Protein AF-A0A6S7JT01-F1 (afdb_monomer_lite)

Structure (mmCIF, N/CA/C/O backbone):
data_AF-A0A6S7JT01-F1
#
_entry.id   AF-A0A6S7JT01-F1
#
loop_
_atom_site.group_PDB
_atom_site.id
_atom_site.type_symbol
_atom_site.label_atom_id
_atom_site.label_alt_id
_atom_site.label_comp_id
_atom_site.label_asym_id
_atom_site.label_entity_id
_atom_site.label_seq_id
_atom_site.pdbx_PDB_ins_code
_atom_site.Cartn_x
_atom_site.Cartn_y
_atom_site.Cartn_z
_atom_site.occupancy
_atom_site.B_iso_or_equiv
_atom_site.auth_seq_id
_atom_site.auth_comp_id
_atom_site.auth_asym_id
_atom_site.auth_atom_id
_atom_site.pdbx_PDB_model_num
ATOM 1 N N . MET A 1 1 ? 10.767 -5.314 -10.811 1.00 80.94 1 MET A N 1
ATOM 2 C CA . MET A 1 1 ? 10.495 -5.608 -12.229 1.00 80.94 1 MET A CA 1
ATOM 3 C C . MET A 1 1 ? 11.476 -4.88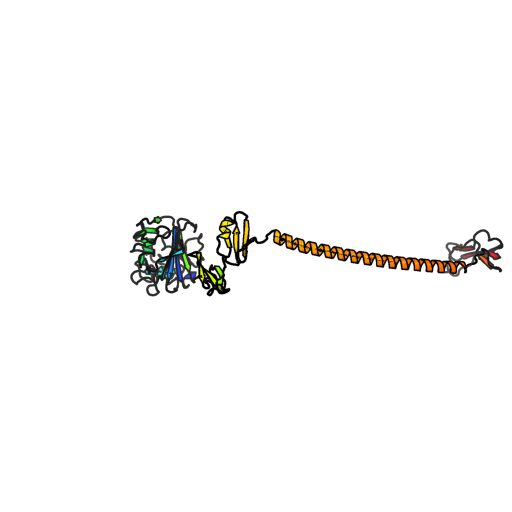9 -13.132 1.00 80.94 1 MET A C 1
ATOM 5 O O . MET A 1 1 ? 12.213 -5.600 -13.785 1.00 80.94 1 MET A O 1
ATOM 9 N N . GLY A 1 2 ? 11.595 -3.568 -13.153 1.00 90.75 2 GLY A N 1
ATOM 10 C CA . GLY A 1 2 ? 12.731 -2.956 -13.845 1.00 90.75 2 GLY A CA 1
ATOM 11 C C . GLY A 1 2 ? 12.842 -1.474 -13.558 1.00 90.75 2 GLY A C 1
ATOM 12 O O . GLY A 1 2 ? 11.827 -0.845 -13.264 1.00 90.75 2 GLY A O 1
ATOM 13 N N . MET A 1 3 ? 14.050 -0.923 -13.647 1.00 92.38 3 MET A N 1
ATOM 14 C CA . MET A 1 3 ? 14.262 0.520 -13.534 1.00 92.38 3 MET A CA 1
ATOM 15 C C . MET A 1 3 ? 15.404 1.010 -14.430 1.00 92.38 3 MET A C 1
ATOM 17 O O . MET A 1 3 ? 16.357 0.272 -14.705 1.00 92.38 3 MET A O 1
ATOM 21 N N . LYS A 1 4 ? 15.322 2.270 -14.869 1.00 91.19 4 LYS A N 1
ATOM 22 C CA . LYS A 1 4 ? 16.376 2.958 -15.625 1.00 91.19 4 LYS A CA 1
ATOM 23 C C . LYS A 1 4 ? 16.397 4.459 -15.343 1.00 91.19 4 LYS A C 1
ATOM 25 O O . LYS A 1 4 ? 15.350 5.080 -15.246 1.00 91.19 4 LYS A O 1
ATOM 30 N N . GLU A 1 5 ? 17.589 5.047 -15.278 1.00 91.50 5 GLU A N 1
ATOM 31 C CA . GLU A 1 5 ? 17.798 6.502 -15.138 1.00 91.50 5 GLU A CA 1
ATOM 32 C C . GLU A 1 5 ? 18.040 7.183 -16.508 1.00 91.50 5 GLU A C 1
ATOM 34 O O . GLU A 1 5 ? 18.929 8.015 -16.672 1.00 91.50 5 GLU A O 1
ATOM 39 N N . SER A 1 6 ? 17.329 6.741 -17.549 1.00 90.56 6 SER A N 1
ATOM 40 C CA . SER A 1 6 ? 17.478 7.205 -18.935 1.00 90.56 6 SER A CA 1
ATOM 41 C C . SER A 1 6 ? 16.264 6.773 -19.768 1.00 90.56 6 SER A C 1
ATOM 43 O O . SER A 1 6 ? 15.683 5.726 -19.465 1.00 90.56 6 SER A O 1
ATOM 45 N N . PRO A 1 7 ? 15.893 7.488 -20.854 1.00 89.06 7 PRO A N 1
ATOM 46 C CA . PRO A 1 7 ? 14.826 7.019 -21.740 1.00 89.06 7 PRO A CA 1
ATOM 47 C C . PRO A 1 7 ? 15.294 5.865 -22.644 1.00 89.06 7 PRO A C 1
ATOM 49 O O . PRO A 1 7 ? 14.493 5.274 -23.364 1.00 89.06 7 PRO A O 1
ATOM 52 N N . VAL A 1 8 ? 16.591 5.537 -22.627 1.00 87.81 8 VAL A N 1
ATOM 53 C CA . VAL A 1 8 ? 17.176 4.431 -23.389 1.00 87.81 8 VAL A CA 1
ATOM 54 C C . VAL A 1 8 ? 16.860 3.112 -22.691 1.00 87.81 8 VAL A C 1
ATOM 56 O O . VAL A 1 8 ? 17.468 2.768 -21.678 1.00 87.81 8 VAL A O 1
ATOM 59 N N . THR A 1 9 ? 15.920 2.351 -23.246 1.00 79.06 9 THR A N 1
ATOM 60 C CA . THR A 1 9 ? 15.470 1.091 -22.643 1.00 79.06 9 THR A CA 1
ATOM 61 C C . THR A 1 9 ? 16.381 -0.096 -23.020 1.00 79.06 9 THR A C 1
ATOM 63 O O . THR A 1 9 ? 16.588 -0.996 -22.214 1.00 79.06 9 THR A O 1
ATOM 66 N N . TRP A 1 10 ? 17.032 -0.066 -24.188 1.00 79.75 10 TRP A N 1
ATOM 67 C CA . TRP A 1 10 ? 17.789 -1.182 -24.804 1.00 79.75 10 TRP A CA 1
ATOM 68 C C . TRP A 1 10 ? 18.967 -1.733 -24.014 1.00 79.75 10 TRP A C 1
ATOM 70 O O . TRP A 1 10 ? 19.280 -2.924 -24.074 1.00 79.75 10 TRP A O 1
ATOM 80 N N . ASN A 1 11 ? 19.650 -0.848 -23.299 1.00 81.44 11 ASN A N 1
ATOM 81 C CA . ASN A 1 11 ? 20.855 -1.176 -22.550 1.00 81.44 11 ASN A CA 1
ATOM 82 C C . ASN A 1 11 ? 20.561 -1.479 -21.078 1.00 81.44 11 ASN A C 1
ATOM 84 O O . ASN A 1 11 ? 21.487 -1.500 -20.270 1.00 81.44 11 ASN A O 1
ATOM 88 N N . VAL A 1 12 ? 19.289 -1.665 -20.704 1.00 87.12 12 VAL A N 1
ATOM 89 C CA . VAL A 1 12 ? 18.946 -2.033 -19.331 1.00 87.12 12 VAL A CA 1
ATOM 90 C C . VAL A 1 12 ? 19.394 -3.478 -19.110 1.00 87.12 12 VAL A C 1
ATOM 92 O O . VAL A 1 12 ? 18.877 -4.373 -19.785 1.00 87.12 12 VAL A O 1
ATOM 95 N N . PRO A 1 13 ? 20.356 -3.727 -18.206 1.00 90.62 13 PRO A N 1
ATOM 96 C CA . PRO A 1 13 ? 20.860 -5.067 -17.967 1.00 90.62 13 PRO A CA 1
ATOM 97 C C . PRO A 1 13 ? 19.796 -5.927 -17.293 1.00 90.62 13 PRO A C 1
ATOM 99 O O . PRO A 1 13 ? 18.952 -5.417 -16.563 1.00 90.62 13 PRO A O 1
ATOM 102 N N . SER A 1 14 ? 19.864 -7.237 -17.496 1.00 92.69 14 SER A N 1
ATOM 103 C CA . SER A 1 14 ? 18.988 -8.197 -16.821 1.00 92.69 14 SER A CA 1
ATOM 104 C C . SER A 1 14 ? 19.805 -9.101 -15.912 1.00 92.69 14 SER A C 1
ATOM 106 O O . SER A 1 14 ? 20.842 -9.626 -16.327 1.00 92.69 14 SER A O 1
ATOM 108 N N . ASN A 1 15 ? 19.350 -9.285 -14.676 1.00 93.06 15 ASN A N 1
ATOM 109 C CA . ASN A 1 15 ? 19.978 -10.154 -13.683 1.00 93.06 15 ASN A CA 1
ATOM 110 C C . ASN A 1 15 ? 18.911 -10.817 -12.788 1.00 93.06 15 ASN A C 1
ATOM 112 O O . ASN A 1 15 ? 17.726 -10.537 -12.914 1.00 93.06 15 ASN A O 1
ATOM 116 N N . GLU A 1 16 ? 19.318 -11.690 -11.869 1.00 92.56 16 GLU A N 1
ATOM 117 C CA . GLU A 1 16 ? 18.394 -12.392 -10.956 1.00 92.56 16 GLU A CA 1
ATOM 118 C C . GLU A 1 16 ? 18.136 -11.637 -9.642 1.00 92.56 16 GLU A C 1
ATOM 120 O O . GLU A 1 16 ? 17.492 -12.158 -8.723 1.00 92.56 16 GLU A O 1
ATOM 125 N N . SER A 1 17 ? 18.639 -10.414 -9.514 1.00 91.31 17 SER A N 1
ATOM 126 C CA . SER A 1 17 ? 18.474 -9.627 -8.300 1.00 91.31 17 SER A CA 1
ATOM 127 C C . SER A 1 17 ? 17.069 -9.016 -8.233 1.00 91.31 17 SER A C 1
ATOM 129 O O . SER A 1 17 ? 16.438 -8.765 -9.267 1.00 91.31 17 SER A O 1
ATOM 131 N N . PRO A 1 18 ? 16.523 -8.805 -7.022 1.00 88.19 18 PRO A N 1
ATOM 132 C CA . PRO A 1 18 ? 15.371 -7.935 -6.833 1.00 88.19 18 PRO A CA 1
ATOM 133 C C . PRO A 1 18 ? 15.695 -6.505 -7.277 1.00 88.19 18 PRO A C 1
ATOM 135 O O . PRO A 1 18 ? 16.804 -6.019 -7.068 1.00 88.19 18 PRO A O 1
ATOM 138 N N . VAL A 1 19 ? 14.705 -5.825 -7.856 1.00 88.88 19 VAL A N 1
ATOM 139 C CA . VAL A 1 19 ? 14.855 -4.422 -8.258 1.00 88.88 19 VAL A CA 1
ATOM 140 C C . VAL A 1 19 ? 14.606 -3.525 -7.054 1.00 88.88 19 VAL A C 1
ATOM 142 O O . VAL A 1 19 ? 13.473 -3.452 -6.584 1.00 88.88 19 VAL A O 1
ATOM 145 N N . ASP A 1 20 ? 15.648 -2.828 -6.610 1.00 87.19 20 ASP A N 1
ATOM 146 C CA . ASP A 1 20 ? 15.561 -1.696 -5.688 1.00 87.19 20 ASP A CA 1
ATOM 147 C C . ASP A 1 20 ? 15.343 -0.399 -6.498 1.00 87.19 20 ASP A C 1
ATOM 149 O O . ASP A 1 20 ? 16.159 -0.109 -7.378 1.00 87.19 20 ASP A O 1
ATOM 153 N N . PRO A 1 21 ? 14.273 0.385 -6.247 1.00 79.56 21 PRO A N 1
ATOM 154 C CA . PRO A 1 21 ? 14.028 1.661 -6.925 1.00 79.56 21 PRO A CA 1
ATOM 155 C C . PRO A 1 21 ? 15.151 2.700 -6.802 1.00 79.56 21 PRO A C 1
ATOM 157 O O . PRO A 1 21 ? 15.223 3.594 -7.645 1.00 79.56 21 PRO A O 1
ATOM 160 N N . LEU A 1 22 ? 15.991 2.608 -5.766 1.00 82.31 22 LEU A N 1
ATOM 161 C CA . LEU A 1 22 ? 17.141 3.492 -5.543 1.00 82.31 22 LEU A CA 1
ATOM 162 C C . LEU A 1 22 ? 18.475 2.847 -5.947 1.00 82.31 22 LEU A C 1
ATOM 164 O O . LEU A 1 22 ? 19.500 3.534 -5.974 1.00 82.31 22 LEU A O 1
ATOM 168 N N . GLY A 1 23 ? 18.451 1.552 -6.268 1.00 86.31 23 GLY A N 1
ATOM 169 C CA . GLY A 1 23 ? 19.605 0.770 -6.685 1.00 86.31 23 GLY A CA 1
ATOM 170 C C . GLY A 1 23 ? 20.011 0.992 -8.148 1.00 86.31 23 GLY A C 1
ATOM 171 O O . GLY A 1 23 ? 19.489 1.867 -8.840 1.00 86.31 23 GLY A O 1
ATOM 172 N N . PRO A 1 24 ? 20.976 0.204 -8.653 1.00 90.44 24 PRO A N 1
ATOM 173 C CA . PRO A 1 24 ? 21.450 0.338 -10.024 1.00 90.44 24 PRO A CA 1
ATOM 174 C C . PRO A 1 24 ? 20.389 -0.110 -11.051 1.00 90.44 24 PRO A C 1
ATOM 176 O O . PRO A 1 24 ? 19.680 -1.094 -10.814 1.00 90.44 24 PRO A O 1
ATOM 179 N N . PRO A 1 25 ? 20.325 0.527 -12.239 1.00 91.12 25 PRO A N 1
ATOM 180 C CA . PRO A 1 25 ? 19.415 0.140 -13.314 1.00 91.12 25 PRO A CA 1
ATOM 181 C C . PRO A 1 25 ? 19.534 -1.323 -13.729 1.00 91.12 25 PRO A C 1
ATOM 183 O O . PRO A 1 25 ? 20.599 -1.748 -14.171 1.00 91.12 25 PRO A O 1
ATOM 186 N N . HIS A 1 26 ? 18.434 -2.071 -13.660 1.00 93.12 26 HIS A N 1
ATOM 187 C CA . HIS A 1 26 ? 18.335 -3.422 -14.208 1.00 93.12 26 HIS A CA 1
ATOM 188 C C . HIS A 1 26 ? 16.877 -3.888 -14.329 1.00 93.12 26 HIS A C 1
ATOM 190 O O . HIS A 1 26 ? 15.963 -3.306 -13.740 1.00 93.12 26 HIS A O 1
ATOM 196 N N . TRP A 1 27 ? 16.679 -4.971 -15.076 1.00 92.38 27 TRP A N 1
ATOM 197 C CA . TRP A 1 27 ? 15.507 -5.838 -15.057 1.00 92.38 27 TRP A CA 1
ATOM 198 C C . TRP A 1 27 ? 15.792 -7.084 -14.225 1.00 92.38 27 TRP A C 1
ATOM 200 O O . TRP A 1 27 ? 16.880 -7.655 -14.302 1.00 92.38 27 TRP A O 1
ATOM 210 N N . SER A 1 28 ? 14.788 -7.546 -13.483 1.00 92.81 28 SER A N 1
ATOM 211 C CA . SER A 1 28 ? 14.880 -8.833 -12.792 1.00 92.81 28 SER A CA 1
ATOM 212 C C . SER A 1 28 ? 14.365 -9.952 -13.694 1.00 92.81 28 SER A C 1
ATOM 214 O O . SER A 1 28 ? 13.182 -9.972 -14.039 1.00 92.81 28 SER A O 1
ATOM 216 N N . SER A 1 29 ? 15.235 -10.896 -14.052 1.00 92.56 29 SER A N 1
ATOM 217 C CA . SER A 1 29 ? 14.899 -12.066 -14.867 1.00 92.56 29 SER A CA 1
ATOM 218 C C . SER A 1 29 ? 14.129 -13.143 -14.093 1.00 92.56 29 SER A C 1
ATOM 220 O O . SER A 1 29 ? 13.597 -14.072 -14.690 1.00 92.56 29 SER A O 1
ATOM 222 N N . LYS A 1 30 ? 13.989 -12.999 -12.765 1.00 91.38 30 LYS A N 1
ATOM 223 C CA . LYS A 1 30 ? 13.202 -13.912 -11.913 1.00 91.38 30 LYS A CA 1
ATOM 224 C C . LYS A 1 30 ? 11.718 -13.980 -12.279 1.00 91.38 30 LYS A C 1
ATOM 226 O O . LYS A 1 30 ? 11.030 -14.902 -11.857 1.00 91.38 30 LYS A O 1
ATOM 231 N N . PHE A 1 31 ? 11.213 -12.998 -13.025 1.00 89.88 31 PHE A N 1
ATOM 232 C CA . PHE A 1 31 ? 9.792 -12.884 -13.356 1.00 89.88 31 PHE A CA 1
ATOM 233 C C . PHE A 1 31 ? 9.461 -13.295 -14.796 1.00 89.88 31 PHE A C 1
ATOM 235 O O . PHE A 1 31 ? 8.317 -13.126 -15.209 1.00 89.88 31 PHE A O 1
ATOM 242 N N . GLY A 1 32 ? 10.421 -13.821 -15.566 1.00 90.94 32 GLY A N 1
ATOM 243 C CA . GLY A 1 32 ? 10.227 -14.149 -16.982 1.00 90.94 32 GLY A CA 1
ATOM 244 C C . GLY A 1 32 ? 9.058 -15.098 -17.258 1.00 90.94 32 GLY A C 1
ATOM 245 O O . GLY A 1 32 ? 8.279 -14.854 -18.178 1.00 90.94 32 GLY A O 1
ATOM 246 N N . ASP A 1 33 ? 8.876 -16.124 -16.429 1.00 92.75 33 ASP A N 1
ATOM 247 C CA . ASP A 1 33 ? 7.810 -17.125 -16.608 1.00 92.75 33 ASP A CA 1
ATOM 248 C C . ASP A 1 33 ? 6.533 -16.804 -15.824 1.00 92.75 33 ASP A C 1
ATOM 250 O O . ASP A 1 33 ? 5.538 -17.524 -15.888 1.00 92.75 33 ASP A O 1
ATOM 254 N N . VAL A 1 34 ? 6.526 -15.683 -15.102 1.00 92.69 34 VAL A N 1
ATOM 255 C CA . VAL A 1 34 ? 5.352 -15.242 -14.358 1.00 92.69 34 VAL A CA 1
ATOM 256 C C . VAL A 1 34 ? 4.313 -14.704 -15.332 1.00 92.69 34 VAL A C 1
ATOM 258 O O . VAL A 1 34 ? 4.597 -13.817 -16.139 1.00 92.69 34 VAL A O 1
ATOM 261 N N . ASN A 1 35 ? 3.087 -15.214 -15.220 1.00 93.69 35 ASN A N 1
ATOM 262 C CA . ASN A 1 35 ? 1.946 -14.709 -15.968 1.00 93.69 35 ASN A CA 1
ATOM 263 C C . ASN A 1 35 ? 1.526 -13.329 -15.447 1.00 93.69 35 ASN A C 1
ATOM 265 O O . ASN A 1 35 ? 1.171 -13.156 -14.278 1.00 93.69 35 ASN A O 1
ATOM 269 N N . VAL A 1 36 ? 1.566 -12.344 -16.339 1.00 93.56 36 VAL A N 1
ATOM 270 C CA . VAL A 1 36 ? 1.268 -10.943 -16.061 1.00 93.56 36 VAL A CA 1
ATOM 271 C C . VAL A 1 36 ? -0.084 -10.579 -16.650 1.00 93.56 36 VAL A C 1
ATOM 273 O O . VAL A 1 36 ? -0.456 -11.028 -17.734 1.00 93.56 36 VAL A O 1
ATOM 276 N N . GLN A 1 37 ? -0.814 -9.761 -15.906 1.00 93.81 37 GLN A N 1
ATOM 277 C CA . GLN A 1 37 ? -2.131 -9.250 -16.251 1.00 93.81 37 GLN A CA 1
ATOM 278 C C . GLN A 1 37 ? -2.075 -7.759 -16.593 1.00 93.81 37 GLN A C 1
ATOM 280 O O . GLN A 1 37 ? -2.712 -7.326 -17.551 1.00 93.81 37 GLN A O 1
ATOM 285 N N . ASP A 1 38 ? -1.274 -6.997 -15.842 1.00 94.38 38 ASP A N 1
ATOM 286 C CA . ASP A 1 38 ? -0.975 -5.602 -16.153 1.00 94.38 38 ASP A CA 1
ATOM 287 C C . ASP A 1 38 ? 0.536 -5.434 -16.342 1.00 94.38 38 ASP A C 1
ATOM 289 O O . ASP A 1 38 ? 1.326 -5.962 -15.553 1.00 94.38 38 ASP A O 1
ATOM 293 N N . PHE A 1 39 ? 0.925 -4.664 -17.356 1.00 94.94 39 PHE A N 1
ATOM 294 C CA . PHE A 1 39 ? 2.270 -4.102 -17.503 1.00 94.94 39 PHE A CA 1
ATOM 295 C C . PHE A 1 39 ? 2.136 -2.588 -17.391 1.00 94.94 39 PHE A C 1
ATOM 297 O O . PHE A 1 39 ? 1.320 -2.000 -18.094 1.00 94.94 39 PHE A O 1
ATOM 304 N N . ALA A 1 40 ? 2.888 -1.944 -16.513 1.00 95.31 40 ALA A N 1
ATOM 305 C CA . ALA A 1 40 ? 2.795 -0.514 -16.278 1.00 95.31 40 ALA A CA 1
ATOM 306 C C . ALA A 1 40 ? 4.150 0.161 -16.399 1.00 95.31 40 ALA A C 1
ATOM 308 O O . ALA A 1 40 ? 5.200 -0.449 -16.185 1.00 95.31 40 ALA A O 1
ATOM 309 N N . ILE A 1 41 ? 4.095 1.430 -16.772 1.00 95.44 41 ILE A N 1
ATOM 310 C CA . ILE A 1 41 ? 5.253 2.266 -17.034 1.00 95.44 41 ILE A CA 1
ATOM 311 C C . ILE A 1 41 ? 5.043 3.568 -16.305 1.00 95.44 41 ILE A C 1
ATOM 313 O O . ILE A 1 41 ? 3.993 4.198 -16.431 1.00 95.44 41 ILE A O 1
ATOM 317 N N . GLN A 1 42 ? 6.066 3.958 -15.568 1.00 94.94 42 GLN A N 1
ATOM 318 C CA . GLN A 1 42 ? 6.092 5.180 -14.798 1.00 94.94 42 GLN A CA 1
ATOM 319 C C . GLN A 1 42 ? 7.323 5.987 -15.184 1.00 94.94 42 GLN A C 1
ATOM 321 O O . GLN A 1 42 ? 8.408 5.427 -15.335 1.00 94.94 42 GLN A O 1
ATOM 326 N N . ILE A 1 43 ? 7.138 7.293 -15.338 1.00 95.25 43 ILE A N 1
ATOM 327 C CA . ILE A 1 43 ? 8.166 8.244 -15.746 1.00 95.25 43 ILE A CA 1
ATOM 328 C C . ILE A 1 43 ? 8.174 9.413 -14.766 1.00 95.25 43 ILE A C 1
ATOM 330 O O . ILE A 1 43 ? 7.123 10.006 -14.506 1.00 95.25 43 ILE A O 1
ATOM 334 N N . SER A 1 44 ? 9.352 9.804 -14.292 1.00 93.56 44 SER A N 1
ATOM 335 C CA . SER A 1 44 ? 9.558 11.015 -13.490 1.00 93.56 44 SER A CA 1
ATOM 336 C C . SER A 1 44 ? 10.852 11.747 -13.874 1.00 93.56 44 SER A C 1
ATOM 338 O O . SER A 1 44 ? 11.693 11.251 -14.631 1.00 93.56 44 SER A O 1
ATOM 340 N N . THR A 1 45 ? 11.015 12.951 -13.325 1.00 90.88 45 THR A N 1
ATOM 341 C CA . THR A 1 45 ? 12.232 13.776 -13.435 1.00 90.88 45 THR A CA 1
ATOM 342 C C . THR A 1 45 ? 13.232 13.534 -12.299 1.00 90.88 45 THR A C 1
ATOM 344 O O . THR A 1 45 ? 14.391 13.928 -12.405 1.00 90.88 45 THR A O 1
ATOM 347 N N . THR A 1 46 ? 12.811 12.889 -11.207 1.00 91.12 46 THR A N 1
ATOM 348 C CA . THR A 1 46 ? 13.627 12.633 -10.005 1.00 91.12 46 THR A CA 1
ATOM 349 C C . THR A 1 46 ? 13.454 11.185 -9.526 1.00 91.12 46 THR A C 1
ATOM 351 O O . THR A 1 46 ? 12.574 10.478 -10.005 1.00 91.12 46 THR A O 1
ATOM 354 N N . LYS A 1 47 ? 14.256 10.727 -8.553 1.00 87.88 47 LYS A N 1
ATOM 355 C CA . LYS A 1 47 ? 14.061 9.399 -7.934 1.00 87.88 47 LYS A CA 1
ATOM 356 C C . LYS A 1 47 ? 12.774 9.306 -7.103 1.00 87.88 47 LYS A C 1
ATOM 358 O O . LYS A 1 47 ? 12.378 8.201 -6.748 1.00 87.88 47 LYS A O 1
ATOM 363 N N . ASN A 1 48 ? 12.142 10.438 -6.775 1.00 88.12 48 ASN A N 1
ATOM 364 C CA . ASN A 1 48 ? 10.925 10.460 -5.976 1.00 88.12 48 ASN A CA 1
ATOM 365 C C . ASN A 1 48 ? 9.716 10.060 -6.838 1.00 88.12 48 ASN A C 1
ATOM 367 O O . ASN A 1 48 ? 9.488 10.593 -7.926 1.00 88.12 48 ASN A O 1
ATOM 371 N N . PHE A 1 49 ? 8.917 9.132 -6.318 1.00 83.75 49 PHE A N 1
ATOM 372 C CA . PHE A 1 49 ? 7.666 8.685 -6.921 1.00 83.75 49 PHE A CA 1
ATOM 373 C C . PHE A 1 49 ? 6.612 9.793 -6.991 1.00 83.75 49 PHE A C 1
ATOM 375 O O . PHE A 1 49 ? 5.790 9.789 -7.907 1.00 83.75 49 PHE A O 1
ATOM 382 N N . GLU A 1 50 ? 6.640 10.758 -6.076 1.00 85.00 50 GLU A N 1
ATOM 383 C CA . GLU A 1 50 ? 5.709 11.893 -6.074 1.00 85.00 50 GLU A CA 1
ATOM 384 C C . GLU A 1 50 ? 5.923 12.817 -7.282 1.00 85.00 50 GLU A C 1
ATOM 386 O O . GLU A 1 50 ? 4.974 13.411 -7.790 1.00 85.00 50 GLU A O 1
ATOM 391 N N . ASP A 1 51 ? 7.140 12.844 -7.835 1.00 89.12 51 ASP A N 1
ATOM 392 C CA . ASP A 1 51 ? 7.496 13.629 -9.022 1.00 89.12 51 ASP A CA 1
ATOM 393 C C . ASP A 1 51 ? 7.116 12.951 -10.346 1.00 89.12 51 ASP A C 1
ATOM 395 O O . ASP A 1 51 ? 7.582 13.346 -11.424 1.00 89.12 51 ASP A O 1
ATOM 399 N N . THR A 1 52 ? 6.278 11.916 -10.292 1.00 92.75 52 THR A N 1
ATOM 400 C CA . THR A 1 52 ? 5.812 11.201 -11.479 1.00 92.75 52 THR A CA 1
ATOM 401 C C . THR A 1 52 ? 5.085 12.143 -12.431 1.00 92.75 52 THR A C 1
ATOM 403 O O . THR A 1 52 ? 4.109 12.800 -12.076 1.00 92.75 52 THR A O 1
ATOM 406 N N . LYS A 1 53 ? 5.557 12.179 -13.677 1.00 93.31 53 LYS A N 1
ATOM 407 C CA . LYS A 1 53 ? 4.996 13.011 -14.746 1.00 93.31 53 LYS A CA 1
ATOM 408 C C . LYS A 1 53 ? 4.028 12.240 -15.636 1.00 93.31 53 LYS A C 1
ATOM 410 O O . LYS A 1 53 ? 3.076 12.817 -16.146 1.00 93.31 53 LYS A O 1
ATOM 415 N N . ALA A 1 54 ? 4.234 10.932 -15.775 1.00 94.19 54 ALA A N 1
ATOM 416 C CA . ALA A 1 54 ? 3.315 10.043 -16.471 1.00 94.19 54 ALA A CA 1
ATOM 417 C C . ALA A 1 54 ? 3.357 8.639 -15.864 1.00 94.19 54 ALA A C 1
ATOM 419 O O . ALA A 1 54 ? 4.435 8.113 -15.586 1.00 94.19 54 ALA A O 1
ATOM 420 N N . HIS A 1 55 ? 2.190 8.019 -15.686 1.00 95.00 55 HIS A N 1
ATOM 421 C CA . HIS A 1 55 ? 2.083 6.635 -15.234 1.00 95.00 55 HIS A CA 1
ATOM 422 C C . HIS A 1 55 ? 0.866 5.968 -15.858 1.00 95.00 55 HIS A C 1
ATOM 424 O O . HIS A 1 55 ? -0.266 6.396 -15.638 1.00 95.00 55 HIS A O 1
ATOM 430 N N . TRP A 1 56 ? 1.087 4.898 -16.613 1.00 95.81 56 TRP A N 1
ATOM 431 C CA . TRP A 1 56 ? 0.002 4.153 -17.236 1.00 95.81 56 TRP A CA 1
ATOM 432 C C . TRP A 1 56 ? 0.213 2.649 -17.146 1.00 95.81 56 TRP A C 1
ATOM 434 O O . TRP A 1 56 ? 1.347 2.180 -17.060 1.00 95.81 56 TRP A O 1
ATOM 444 N N . SER A 1 57 ? -0.879 1.887 -17.213 1.00 96.19 57 SER A N 1
ATOM 445 C CA . SER A 1 57 ? -0.832 0.428 -17.326 1.00 96.19 57 SER A CA 1
ATOM 446 C C . SER A 1 57 ? -1.604 -0.094 -18.525 1.00 96.19 57 SER A C 1
ATOM 448 O O . SER A 1 57 ? -2.781 0.233 -18.689 1.00 96.19 57 SER A O 1
ATOM 450 N N . TYR A 1 58 ? -0.972 -0.989 -19.277 1.00 96.62 58 TYR A N 1
ATOM 451 C CA . TYR A 1 58 ? -1.613 -1.864 -20.246 1.00 96.62 58 TYR A CA 1
ATOM 452 C C . TYR A 1 58 ? -2.283 -3.024 -19.510 1.00 96.62 58 TYR A C 1
ATOM 454 O O . TYR A 1 58 ? -1.593 -3.908 -18.995 1.00 96.62 58 TYR A O 1
ATOM 462 N N . ARG A 1 59 ? -3.619 -3.035 -19.473 1.00 95.75 59 ARG A N 1
ATOM 463 C CA . ARG A 1 59 ? -4.388 -4.215 -19.068 1.00 95.75 59 ARG A CA 1
ATOM 464 C C . ARG A 1 59 ? -4.410 -5.196 -20.223 1.00 95.75 59 ARG A C 1
ATOM 466 O O . ARG A 1 59 ? -4.916 -4.854 -21.285 1.00 95.75 59 ARG A O 1
ATOM 473 N N . LEU A 1 60 ? -3.941 -6.415 -20.024 1.00 94.88 60 LEU A N 1
ATOM 474 C CA . LEU A 1 60 ? -3.974 -7.449 -21.056 1.00 94.88 60 LEU A CA 1
ATOM 475 C C . LEU A 1 60 ? -5.325 -8.178 -21.048 1.00 94.88 60 LEU A C 1
ATOM 477 O O . LEU A 1 60 ? -5.890 -8.407 -19.978 1.00 94.88 60 LEU A O 1
ATOM 481 N N . LYS A 1 61 ? -5.852 -8.549 -22.226 1.00 92.81 61 LYS A N 1
ATOM 482 C CA . LYS A 1 61 ? -7.096 -9.344 -22.323 1.00 92.81 61 LYS A CA 1
ATOM 483 C C . LYS A 1 61 ? -6.914 -10.758 -21.770 1.00 92.81 61 LYS A C 1
ATOM 485 O O . LYS A 1 61 ? -7.825 -11.297 -21.154 1.00 92.81 61 LYS A O 1
ATOM 490 N N . ALA A 1 62 ? -5.730 -11.332 -21.968 1.00 91.88 62 ALA A N 1
ATOM 491 C CA . ALA A 1 62 ? -5.339 -12.627 -21.429 1.00 91.88 62 ALA A CA 1
ATOM 492 C C . ALA A 1 62 ? -4.025 -12.501 -20.653 1.00 91.88 62 ALA A C 1
ATOM 494 O O . ALA A 1 62 ? -3.127 -11.751 -21.049 1.00 91.88 62 ALA A O 1
ATOM 495 N N . ASN A 1 63 ? -3.914 -13.252 -19.557 1.00 92.44 63 ASN A N 1
ATOM 496 C CA . ASN A 1 63 ? -2.665 -13.362 -18.814 1.00 92.44 63 ASN A CA 1
ATOM 497 C C . ASN A 1 63 ? -1.601 -14.029 -19.696 1.00 92.44 63 ASN A C 1
ATOM 499 O O . ASN A 1 63 ? -1.898 -15.001 -20.391 1.00 92.44 63 ASN A O 1
ATOM 503 N N . ARG A 1 64 ? -0.360 -13.543 -19.641 1.00 91.06 64 ARG A N 1
ATOM 504 C CA . ARG A 1 64 ? 0.755 -14.112 -20.416 1.00 91.06 64 ARG A CA 1
ATOM 505 C C . ARG A 1 64 ? 2.078 -13.979 -19.690 1.00 91.06 64 ARG A C 1
ATOM 507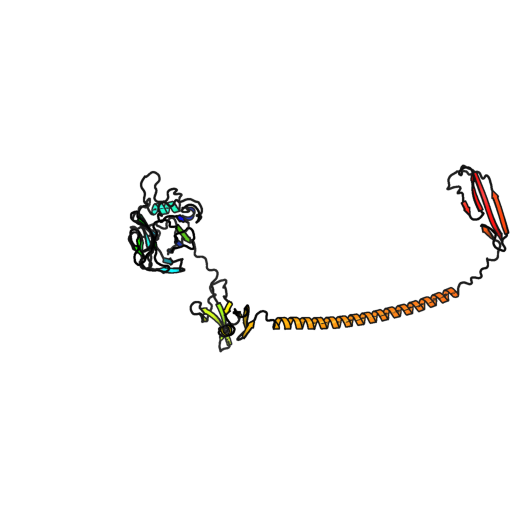 O O . ARG A 1 64 ? 2.257 -13.026 -18.939 1.00 91.06 64 ARG A O 1
ATOM 514 N N . ALA A 1 65 ? 3.009 -14.891 -19.942 1.00 93.06 65 ALA A N 1
ATOM 515 C CA . ALA A 1 65 ? 4.341 -14.831 -19.354 1.00 93.06 65 ALA A CA 1
ATOM 516 C C . ALA A 1 65 ? 5.047 -13.517 -19.730 1.00 93.06 65 ALA A C 1
ATOM 518 O O . ALA A 1 65 ? 4.991 -13.097 -20.892 1.00 93.06 65 ALA A O 1
ATOM 519 N N . LEU A 1 66 ? 5.739 -12.881 -18.777 1.00 91.38 66 LEU A N 1
ATOM 520 C CA . LEU A 1 66 ? 6.493 -11.643 -19.024 1.00 91.38 66 LEU A CA 1
ATOM 521 C C . LEU A 1 66 ? 7.515 -11.809 -20.159 1.00 91.38 66 LEU A C 1
ATOM 523 O O . LEU A 1 66 ? 7.643 -10.940 -21.018 1.00 91.38 66 LEU A O 1
ATOM 527 N N . GLY A 1 67 ? 8.193 -12.953 -20.207 1.00 90.69 67 GLY A N 1
ATOM 528 C CA . GLY A 1 67 ? 9.138 -13.309 -21.260 1.00 90.69 67 GLY A CA 1
ATOM 529 C C . GLY A 1 67 ? 8.500 -13.539 -22.631 1.00 90.69 67 GLY A C 1
ATOM 530 O O . GLY A 1 67 ? 9.228 -13.767 -23.584 1.00 90.69 67 GLY A O 1
ATOM 531 N N . ASN A 1 68 ? 7.172 -13.486 -22.761 1.00 89.56 68 ASN A N 1
ATOM 532 C CA . ASN A 1 68 ? 6.450 -13.555 -24.038 1.00 89.56 68 ASN A CA 1
ATOM 533 C C . ASN A 1 68 ? 5.620 -12.287 -24.310 1.00 89.56 68 ASN A C 1
ATOM 535 O O . ASN A 1 68 ? 4.763 -12.280 -25.196 1.00 89.56 68 ASN A O 1
ATOM 539 N N . LEU A 1 69 ? 5.856 -11.195 -23.573 1.00 88.44 69 LEU A N 1
ATOM 540 C CA . LEU A 1 69 ? 5.040 -9.980 -23.661 1.00 88.44 69 LEU A CA 1
ATOM 541 C C . LEU A 1 69 ? 5.066 -9.333 -25.061 1.00 88.44 69 LEU A C 1
ATOM 543 O O . LEU A 1 69 ? 4.095 -8.692 -25.463 1.00 88.44 69 LEU A O 1
ATOM 547 N N . PHE A 1 70 ? 6.142 -9.531 -25.823 1.00 85.25 70 PHE A N 1
ATOM 548 C CA . PHE A 1 70 ? 6.304 -8.958 -27.167 1.00 85.25 70 PHE A CA 1
ATOM 549 C C . PHE A 1 70 ? 6.140 -9.981 -28.294 1.00 85.25 70 PHE A C 1
ATOM 551 O O . PHE A 1 70 ? 6.292 -9.614 -29.455 1.00 85.25 70 PHE A O 1
ATOM 558 N N . GLY A 1 71 ? 5.851 -11.244 -27.958 1.00 78.94 71 GLY A N 1
ATOM 559 C CA . GLY A 1 71 ? 5.775 -12.336 -28.924 1.00 78.94 71 GLY A CA 1
ATOM 560 C C . GLY A 1 71 ? 4.625 -12.182 -29.910 1.00 78.94 71 GLY A C 1
ATOM 561 O O . GLY A 1 71 ? 3.457 -12.110 -29.518 1.00 78.94 71 GLY A O 1
ATOM 562 N N . VAL A 1 72 ? 4.969 -12.153 -31.194 1.00 70.94 72 VAL A N 1
ATOM 563 C CA . VAL A 1 72 ? 4.017 -12.279 -32.299 1.00 70.94 72 VAL A CA 1
ATOM 564 C C . VAL A 1 72 ? 3.345 -13.658 -32.195 1.00 70.94 72 VAL A C 1
ATOM 566 O O . VAL A 1 72 ? 4.019 -14.656 -31.959 1.00 70.94 72 VAL A O 1
ATOM 569 N N . GLY A 1 73 ? 2.011 -13.713 -32.252 1.00 71.19 73 GLY A N 1
ATOM 570 C CA . GLY A 1 73 ? 1.231 -14.947 -32.041 1.00 71.19 73 GLY A CA 1
ATOM 571 C C . GLY A 1 73 ? 0.947 -15.315 -30.574 1.00 71.19 73 GLY A C 1
ATOM 572 O O . GLY A 1 73 ? -0.008 -16.034 -30.303 1.00 71.19 73 GLY A O 1
ATOM 573 N N . SER A 1 74 ? 1.675 -14.755 -29.598 1.00 74.50 74 SER A N 1
ATOM 574 C CA . SER A 1 74 ? 1.409 -14.930 -28.154 1.00 74.50 74 SER A CA 1
ATOM 575 C C . SER A 1 74 ? 0.700 -13.718 -27.528 1.00 74.50 74 SER A C 1
ATOM 577 O O . SER A 1 74 ? 0.942 -13.344 -26.375 1.00 74.50 74 SER A O 1
ATOM 579 N N . GLY A 1 75 ? -0.144 -13.045 -28.315 1.00 79.44 75 GLY A N 1
ATOM 580 C CA . GLY A 1 75 ? -0.870 -11.837 -27.915 1.00 79.44 75 GLY A CA 1
ATOM 581 C C . GLY A 1 75 ? -0.050 -10.542 -27.969 1.00 79.44 75 GLY A C 1
ATOM 582 O O . GLY A 1 75 ? -0.505 -9.526 -27.450 1.00 79.44 75 GLY A O 1
ATOM 583 N N . GLY A 1 76 ? 1.156 -10.554 -28.551 1.00 84.44 76 GLY A N 1
ATOM 584 C CA . GLY A 1 76 ? 1.891 -9.344 -28.930 1.00 84.44 76 GLY A CA 1
ATOM 585 C C . GLY A 1 76 ? 1.204 -8.561 -30.056 1.00 84.44 76 GLY A C 1
ATOM 586 O O . GLY A 1 76 ? 0.089 -8.867 -30.473 1.00 84.44 76 GLY A O 1
ATOM 587 N N . CYS A 1 77 ? 1.854 -7.499 -30.520 1.00 86.94 77 CYS A N 1
ATOM 588 C CA . CYS A 1 77 ? 1.423 -6.774 -31.717 1.00 86.94 77 CYS A CA 1
ATOM 589 C C . CYS A 1 77 ? 1.621 -7.616 -33.005 1.00 86.94 77 CYS A C 1
ATOM 591 O O . CYS A 1 77 ? 2.209 -8.692 -32.957 1.00 86.94 77 CYS A O 1
ATOM 593 N N . THR A 1 78 ? 1.102 -7.135 -34.142 1.00 77.44 78 THR A N 1
ATOM 594 C CA . THR A 1 78 ? 1.129 -7.806 -35.464 1.00 77.44 78 THR A CA 1
ATOM 595 C C . THR A 1 78 ? 2.537 -8.168 -35.951 1.00 77.44 78 THR A C 1
ATOM 597 O O . THR A 1 78 ? 3.492 -7.481 -35.601 1.00 77.44 78 THR A O 1
ATOM 600 N N . ASP A 1 79 ? 2.641 -9.114 -36.884 1.00 66.62 79 ASP A N 1
ATOM 601 C CA . ASP A 1 79 ? 3.891 -9.681 -37.423 1.00 66.62 79 ASP A CA 1
ATOM 602 C C . ASP A 1 79 ? 4.910 -8.659 -37.949 1.00 66.62 79 ASP A C 1
ATOM 604 O O . ASP A 1 79 ? 6.108 -8.911 -37.903 1.00 66.62 79 ASP A O 1
ATOM 608 N N . PHE A 1 80 ? 4.460 -7.486 -38.403 1.00 66.94 80 PHE A N 1
ATOM 609 C CA . PHE A 1 80 ? 5.327 -6.420 -38.927 1.00 66.94 80 PHE A CA 1
ATOM 610 C C . PHE A 1 80 ? 5.869 -5.462 -37.855 1.00 66.94 80 PHE A C 1
ATOM 612 O O . PHE A 1 80 ? 6.794 -4.687 -38.110 1.00 66.94 80 PHE A O 1
ATOM 619 N N . HIS A 1 81 ? 5.277 -5.467 -36.659 1.00 71.38 81 HIS A N 1
ATOM 620 C CA . HIS A 1 81 ? 5.625 -4.558 -35.574 1.00 71.38 81 HIS A CA 1
ATOM 621 C C . HIS A 1 81 ? 5.435 -5.230 -34.225 1.00 71.38 81 HIS A C 1
ATOM 623 O O . HIS A 1 81 ? 4.316 -5.366 -33.740 1.00 71.38 81 HIS A O 1
ATOM 629 N N . SER A 1 82 ? 6.536 -5.547 -33.564 1.00 78.88 82 SER A N 1
ATOM 630 C CA . SER A 1 82 ? 6.501 -6.155 -32.238 1.00 78.88 82 SER A CA 1
ATOM 631 C C . SER A 1 82 ? 6.114 -5.140 -31.175 1.00 78.88 82 SER A C 1
ATOM 633 O O . SER A 1 82 ? 6.363 -3.941 -31.317 1.00 78.88 82 SER A O 1
ATOM 635 N N . GLY A 1 83 ? 5.504 -5.601 -30.088 1.00 86.94 83 GLY A N 1
ATOM 636 C CA . GLY A 1 83 ? 4.939 -4.690 -29.103 1.00 86.94 83 GLY A CA 1
ATOM 637 C C . GLY A 1 83 ? 4.022 -5.343 -28.085 1.00 86.94 83 GLY A C 1
ATOM 638 O O . GLY A 1 83 ? 3.731 -6.538 -28.154 1.00 86.94 83 GLY A O 1
ATOM 639 N N . ILE A 1 84 ? 3.544 -4.524 -27.150 1.00 91.56 84 ILE A N 1
ATOM 640 C CA . ILE A 1 84 ? 2.544 -4.940 -26.165 1.00 91.56 84 ILE A CA 1
ATOM 641 C C . ILE A 1 84 ? 1.187 -4.896 -26.862 1.00 91.56 84 ILE A C 1
ATOM 643 O O . ILE A 1 84 ? 0.589 -3.828 -26.986 1.00 91.56 84 ILE A O 1
ATOM 647 N N . GLY A 1 85 ? 0.751 -6.050 -27.360 1.00 91.88 85 GLY A N 1
ATOM 648 C CA . GLY A 1 85 ? -0.557 -6.233 -27.984 1.00 91.88 85 GLY A CA 1
ATOM 649 C C . GLY A 1 85 ? -1.603 -6.811 -27.038 1.00 91.88 85 GLY A C 1
ATOM 650 O O . GLY A 1 85 ? -1.351 -6.995 -25.839 1.00 91.88 85 GLY A O 1
ATOM 651 N N . ASN A 1 86 ? -2.768 -7.103 -27.621 1.00 92.44 86 ASN A N 1
ATOM 652 C CA . ASN A 1 86 ? -3.925 -7.707 -26.967 1.00 92.44 86 ASN A CA 1
ATOM 653 C C . ASN A 1 86 ? -4.328 -6.970 -25.679 1.00 92.44 86 ASN A C 1
ATOM 655 O O . ASN A 1 86 ? -4.583 -7.573 -24.630 1.00 92.44 86 ASN A O 1
ATOM 659 N N . VAL A 1 87 ? -4.324 -5.641 -25.755 1.00 95.00 87 VAL A N 1
ATOM 660 C CA . VAL A 1 87 ? -4.660 -4.761 -24.639 1.00 95.00 87 VAL A CA 1
ATOM 661 C C . VAL A 1 87 ? -6.182 -4.641 -24.537 1.00 95.00 87 VAL A C 1
ATOM 663 O O . VAL A 1 87 ? -6.879 -4.433 -25.525 1.00 95.00 87 VAL A O 1
ATOM 666 N N . SER A 1 88 ? -6.712 -4.831 -23.331 1.00 95.31 88 SER A N 1
ATOM 667 C CA . SER A 1 88 ? -8.124 -4.636 -22.999 1.00 95.31 88 SER A CA 1
ATOM 668 C C . SER A 1 88 ? -8.440 -3.167 -22.749 1.00 95.31 88 SER A C 1
ATOM 670 O O . SER A 1 88 ? -9.479 -2.685 -23.184 1.00 95.31 88 SER A O 1
ATOM 672 N N . TYR A 1 89 ? -7.586 -2.481 -21.990 1.00 96.44 89 TYR A N 1
ATOM 673 C CA . TYR A 1 89 ? -7.696 -1.052 -21.729 1.00 96.44 89 TYR A CA 1
ATOM 674 C C . TYR A 1 89 ? -6.366 -0.482 -21.232 1.00 96.44 89 TYR A C 1
ATOM 676 O O . TYR A 1 89 ? -5.508 -1.204 -20.713 1.00 96.44 89 TYR A O 1
ATOM 684 N N . ILE A 1 90 ? -6.220 0.836 -21.341 1.00 96.88 90 ILE A N 1
ATOM 685 C CA . ILE A 1 90 ? -5.162 1.596 -20.679 1.00 96.88 90 ILE A CA 1
ATOM 686 C C . ILE A 1 90 ? -5.756 2.338 -19.492 1.00 96.88 90 ILE A C 1
ATOM 688 O O . ILE A 1 90 ? -6.788 3.002 -19.609 1.00 96.88 90 ILE A O 1
ATOM 692 N N . LYS A 1 91 ? -5.081 2.242 -18.350 1.00 95.06 91 LYS A N 1
ATOM 693 C CA . LYS A 1 91 ? -5.389 3.025 -17.155 1.00 95.06 91 LYS A CA 1
ATOM 694 C C . LYS A 1 91 ? -4.308 4.079 -16.952 1.00 95.06 91 LYS A C 1
ATOM 696 O O . LYS A 1 91 ? -3.136 3.712 -16.920 1.00 95.06 91 LYS A O 1
ATOM 701 N N . ASP A 1 92 ? -4.694 5.339 -16.787 1.00 92.69 92 ASP A N 1
ATOM 702 C CA . ASP A 1 92 ? -3.819 6.354 -16.196 1.00 92.69 92 ASP A CA 1
ATOM 703 C C . ASP A 1 92 ? -3.854 6.161 -14.681 1.00 92.69 92 ASP A C 1
ATOM 705 O O . ASP A 1 92 ? -4.905 6.227 -14.038 1.00 92.69 92 ASP A O 1
ATOM 709 N N . ILE A 1 93 ? -2.700 5.836 -14.114 1.00 89.12 93 ILE A N 1
ATOM 710 C CA . ILE A 1 93 ? -2.594 5.503 -12.697 1.00 89.12 93 ILE A CA 1
ATOM 711 C C . ILE A 1 93 ? -2.536 6.776 -11.845 1.00 89.12 93 ILE A C 1
ATOM 713 O O . ILE A 1 93 ? -2.969 6.733 -10.699 1.00 89.12 93 ILE A O 1
ATOM 717 N N . LEU A 1 94 ? -2.121 7.923 -12.397 1.00 87.62 94 LEU A N 1
ATOM 718 C CA . LEU A 1 94 ? -2.113 9.199 -11.666 1.00 87.62 94 LEU A CA 1
ATOM 719 C C . LEU A 1 94 ? -3.517 9.752 -11.410 1.00 87.62 94 LEU A C 1
ATOM 721 O O . LEU A 1 94 ? -3.716 10.513 -10.462 1.00 87.62 94 LEU A O 1
ATOM 725 N N . THR A 1 95 ? -4.470 9.428 -12.282 1.00 85.94 95 THR A N 1
ATOM 726 C CA . THR A 1 95 ? -5.883 9.825 -12.152 1.00 85.94 95 THR A CA 1
ATOM 727 C C . THR A 1 95 ? -6.785 8.666 -11.738 1.00 85.94 95 THR A C 1
ATOM 729 O O . THR A 1 95 ? -7.973 8.853 -11.511 1.00 85.94 95 THR A O 1
ATOM 732 N N . GLU A 1 96 ? -6.230 7.459 -11.657 1.00 86.06 96 GLU A N 1
ATOM 733 C CA . GLU A 1 96 ? -6.945 6.200 -11.473 1.00 86.06 96 GLU A CA 1
ATOM 734 C C . GLU A 1 96 ? -8.059 5.910 -12.499 1.00 86.06 96 GLU A C 1
ATOM 736 O O . GLU A 1 96 ? -8.905 5.040 -12.265 1.00 86.06 96 GLU A O 1
ATOM 741 N N . THR A 1 97 ? -8.038 6.556 -13.665 1.00 89.69 97 THR A N 1
ATOM 742 C CA . THR A 1 97 ? -9.092 6.420 -14.678 1.00 89.69 97 THR A CA 1
ATOM 743 C C . THR A 1 97 ? -8.686 5.514 -15.836 1.00 89.69 97 THR A C 1
ATOM 745 O O . THR A 1 97 ? -7.521 5.438 -16.232 1.00 89.69 97 THR A O 1
ATOM 748 N N . VAL A 1 98 ? -9.665 4.813 -16.413 1.00 94.50 98 VAL A N 1
ATOM 749 C CA . VAL A 1 98 ? -9.480 4.160 -17.714 1.00 94.50 98 VAL A CA 1
ATOM 750 C C . VAL A 1 98 ? -9.451 5.253 -18.779 1.00 94.50 98 VAL A C 1
ATOM 752 O O . VAL A 1 98 ? -10.446 5.943 -19.009 1.00 94.50 98 VAL A O 1
ATOM 755 N N . VAL A 1 99 ? -8.302 5.437 -19.425 1.00 93.81 99 VAL A N 1
ATOM 756 C CA . VAL A 1 99 ? -8.131 6.489 -20.435 1.00 93.81 99 VAL A CA 1
ATOM 757 C C . VAL A 1 99 ? -8.634 6.054 -21.800 1.00 93.81 99 VAL A C 1
ATOM 759 O O . VAL A 1 99 ? -9.134 6.896 -22.538 1.00 93.81 99 VAL A O 1
ATOM 762 N N . THR A 1 100 ? -8.563 4.760 -22.114 1.00 95.56 100 THR A N 1
ATOM 763 C CA . THR A 1 100 ? -9.122 4.196 -23.346 1.00 95.56 100 THR A CA 1
ATOM 764 C C . THR A 1 100 ? -9.295 2.685 -23.245 1.00 95.56 100 THR A C 1
ATOM 766 O O . THR A 1 100 ? -8.492 2.006 -22.605 1.00 95.56 100 THR A O 1
ATOM 769 N N . ALA A 1 101 ? -10.325 2.162 -23.908 1.00 95.88 101 ALA A N 1
ATOM 770 C CA . ALA A 1 101 ? -10.516 0.733 -24.172 1.00 95.88 101 ALA A CA 1
ATOM 771 C C . ALA A 1 101 ? -10.356 0.386 -25.666 1.00 95.88 101 ALA A C 1
ATOM 773 O O . ALA A 1 101 ? -10.458 -0.775 -26.045 1.00 95.88 101 ALA A O 1
ATOM 774 N N . LYS A 1 102 ? -10.112 1.393 -26.520 1.00 93.50 102 LYS A N 1
ATOM 775 C CA . LYS A 1 102 ? -9.898 1.207 -27.965 1.00 93.50 102 LYS A CA 1
ATOM 776 C C . LYS A 1 102 ? -8.459 0.806 -28.282 1.00 93.50 102 LYS A C 1
ATOM 778 O O . LYS A 1 102 ? -8.199 0.145 -29.277 1.00 93.50 102 LYS A O 1
ATOM 783 N N . PHE A 1 103 ? -7.518 1.216 -27.436 1.00 94.81 103 PHE A N 1
ATOM 784 C CA . PHE A 1 103 ? -6.107 0.922 -27.625 1.00 94.81 103 PHE A CA 1
ATOM 785 C C . PHE A 1 103 ? -5.821 -0.576 -27.520 1.00 94.81 103 PHE A C 1
ATOM 787 O O . PHE A 1 103 ? -6.057 -1.185 -26.477 1.00 94.81 103 PHE A O 1
ATOM 794 N N . ASN A 1 104 ? -5.255 -1.143 -28.581 1.00 91.88 104 ASN A N 1
ATOM 795 C CA . ASN A 1 104 ? -4.988 -2.569 -28.697 1.00 91.88 104 ASN A CA 1
ATOM 796 C C . ASN A 1 104 ? -3.487 -2.891 -28.693 1.00 91.88 104 ASN A C 1
ATOM 798 O O . ASN A 1 104 ? -3.096 -3.959 -28.219 1.00 91.88 104 ASN A O 1
ATOM 802 N N . CYS A 1 105 ? -2.635 -2.001 -29.221 1.00 91.31 105 CYS A N 1
ATOM 803 C CA . CYS A 1 105 ? -1.226 -2.335 -29.429 1.00 91.31 105 CYS A CA 1
ATOM 804 C C . CYS A 1 105 ? -0.250 -1.142 -29.349 1.00 91.31 105 CYS A C 1
ATOM 806 O O . CYS A 1 105 ? -0.356 -0.160 -30.086 1.00 91.31 105 CYS A O 1
ATOM 808 N N . SER A 1 106 ? 0.779 -1.289 -28.502 1.00 91.44 106 SER A N 1
ATOM 809 C CA . SER A 1 106 ? 1.951 -0.399 -28.430 1.00 91.44 106 SER A CA 1
ATOM 810 C C . SER A 1 106 ? 3.094 -0.943 -29.283 1.00 91.44 106 SER A C 1
ATOM 812 O O . SER A 1 106 ? 3.824 -1.828 -28.830 1.00 91.44 106 SER A O 1
ATOM 814 N N . LYS A 1 107 ? 3.305 -0.373 -30.472 1.00 87.31 107 LYS A N 1
ATOM 815 C CA . LYS A 1 107 ? 4.360 -0.776 -31.413 1.00 87.31 107 LYS A CA 1
ATOM 816 C C . LYS A 1 107 ? 5.734 -0.326 -30.915 1.00 87.31 107 LYS A C 1
ATOM 818 O O . LYS A 1 107 ? 6.043 0.864 -30.851 1.00 87.31 107 LYS A O 1
ATOM 823 N N . PHE A 1 108 ? 6.564 -1.301 -30.577 1.00 80.06 108 PHE A N 1
ATOM 824 C CA . PHE A 1 108 ? 7.874 -1.101 -29.979 1.00 80.06 108 PHE A CA 1
ATOM 825 C C . PHE A 1 108 ? 8.961 -0.901 -31.037 1.00 80.06 108 PHE A C 1
ATOM 827 O O . PHE A 1 108 ? 9.777 -0.015 -30.859 1.00 80.06 108 PHE A O 1
ATOM 834 N N . GLY A 1 109 ? 8.969 -1.641 -32.152 1.00 74.00 109 GLY A N 1
ATOM 835 C CA . GLY A 1 109 ? 10.040 -1.565 -33.157 1.00 74.00 109 GLY A CA 1
ATOM 836 C C . GLY A 1 109 ? 9.698 -2.263 -34.478 1.00 74.00 109 GLY A C 1
ATOM 837 O O . GLY A 1 109 ? 8.686 -2.953 -34.568 1.00 74.00 109 GLY A O 1
ATOM 838 N N . SER A 1 110 ? 10.535 -2.071 -35.504 1.00 65.38 110 SER A N 1
ATOM 839 C CA . SER A 1 110 ? 10.390 -2.709 -36.827 1.00 65.38 110 SER A CA 1
ATOM 840 C C . SER A 1 110 ? 11.203 -3.994 -36.998 1.00 65.38 110 SER A C 1
ATOM 842 O O . SER A 1 110 ? 10.995 -4.700 -37.974 1.00 65.38 110 SER A O 1
ATOM 844 N N . ASN A 1 111 ? 12.143 -4.297 -36.094 1.00 67.94 111 ASN A N 1
ATOM 845 C CA . ASN A 1 111 ? 12.937 -5.520 -36.189 1.00 67.94 111 ASN A CA 1
ATOM 846 C C . ASN A 1 111 ? 12.165 -6.678 -35.552 1.00 67.94 111 ASN A C 1
ATOM 848 O O . ASN A 1 111 ? 11.996 -6.695 -34.334 1.00 67.94 111 ASN A O 1
ATOM 852 N N . THR A 1 112 ? 11.676 -7.592 -36.385 1.00 63.88 112 THR A N 1
ATOM 853 C CA . THR A 1 112 ? 10.785 -8.695 -36.012 1.00 63.88 112 THR A CA 1
ATOM 854 C C . THR A 1 112 ? 11.521 -10.017 -35.807 1.00 63.88 112 THR A C 1
ATOM 856 O O . THR A 1 112 ? 10.900 -10.971 -35.347 1.00 63.88 112 THR A O 1
ATOM 859 N N . ASP A 1 113 ? 12.831 -10.065 -36.069 1.00 70.31 113 ASP A N 1
ATOM 860 C CA . ASP A 1 113 ? 13.621 -11.288 -35.947 1.00 70.31 113 ASP A CA 1
ATOM 861 C C . ASP A 1 113 ? 13.573 -11.836 -34.496 1.00 70.31 113 ASP A C 1
ATOM 863 O O . ASP A 1 113 ? 13.811 -11.077 -33.551 1.00 70.31 113 ASP A O 1
ATOM 867 N N . PRO A 1 114 ? 13.249 -13.131 -34.288 1.00 67.94 114 PRO A N 1
ATOM 868 C CA . PRO A 1 114 ? 13.082 -13.732 -32.958 1.00 67.94 114 PRO A CA 1
ATOM 869 C C . PRO A 1 114 ? 14.339 -13.737 -32.080 1.00 67.94 114 PRO A C 1
ATOM 871 O O . PRO A 1 114 ? 14.241 -13.817 -30.855 1.00 67.94 114 PRO A O 1
ATOM 874 N N . ASN A 1 115 ? 15.522 -13.668 -32.685 1.00 72.00 115 ASN A N 1
ATOM 875 C CA . ASN A 1 115 ? 16.794 -13.596 -31.976 1.00 72.00 115 ASN A CA 1
ATOM 876 C C . ASN A 1 115 ? 17.228 -12.147 -31.746 1.00 72.00 115 ASN A C 1
ATOM 878 O O . ASN A 1 115 ? 18.041 -11.887 -30.860 1.00 72.00 115 ASN A O 1
ATOM 882 N N . LEU A 1 116 ? 16.672 -11.198 -32.498 1.00 72.06 116 LEU A N 1
ATOM 883 C CA . LEU A 1 116 ? 16.982 -9.779 -32.424 1.00 72.06 116 LEU A CA 1
ATOM 884 C C . LEU A 1 116 ? 15.864 -8.961 -31.754 1.00 72.06 116 LEU A C 1
ATOM 886 O O . LEU A 1 116 ? 14.806 -9.461 -31.377 1.00 72.06 116 LEU A O 1
ATOM 890 N N . GLY A 1 117 ? 16.132 -7.671 -31.529 1.00 73.88 117 GLY A N 1
ATOM 891 C CA . GLY A 1 117 ? 15.135 -6.693 -31.085 1.00 73.88 117 GLY A CA 1
ATOM 892 C C . GLY A 1 117 ? 14.301 -7.140 -29.874 1.00 73.88 117 GLY A C 1
ATOM 893 O O . GLY A 1 117 ? 14.803 -7.273 -28.758 1.00 73.88 117 GLY A O 1
ATOM 894 N N . TRP A 1 118 ? 13.001 -7.347 -30.091 1.00 74.94 118 TRP A N 1
ATOM 895 C CA . TRP A 1 118 ? 12.045 -7.738 -29.049 1.00 74.94 118 TRP A CA 1
ATOM 896 C C . TRP A 1 118 ? 12.208 -9.188 -28.588 1.00 74.94 118 TRP A C 1
ATOM 898 O O . TRP A 1 118 ? 11.966 -9.474 -27.416 1.00 74.94 118 TRP A O 1
ATOM 908 N N . GLY A 1 119 ? 12.616 -10.098 -29.475 1.00 79.31 119 GLY A N 1
ATOM 909 C CA . GLY A 1 119 ? 12.822 -11.501 -29.135 1.00 79.31 119 GLY A CA 1
ATOM 910 C C . GLY A 1 119 ? 13.990 -11.646 -28.164 1.00 79.31 119 GLY A C 1
ATOM 911 O O . GLY A 1 119 ? 13.897 -12.338 -27.147 1.00 79.31 119 GLY A O 1
ATOM 912 N N . ARG A 1 120 ? 15.026 -10.822 -28.359 1.00 82.69 120 ARG A N 1
ATOM 913 C CA . ARG A 1 120 ? 16.114 -10.660 -27.390 1.00 82.69 120 ARG A CA 1
ATOM 914 C C . ARG A 1 120 ? 15.649 -10.068 -26.059 1.00 82.69 120 ARG A C 1
ATOM 916 O O . ARG A 1 120 ? 16.124 -10.494 -25.009 1.00 82.69 120 ARG A O 1
ATOM 923 N N . MET A 1 121 ? 14.718 -9.116 -26.071 1.00 84.94 121 MET A N 1
ATOM 924 C CA . MET A 1 121 ? 14.154 -8.556 -24.838 1.00 84.94 121 MET A CA 1
ATOM 925 C C . MET A 1 121 ? 13.357 -9.607 -24.051 1.00 84.94 121 MET A C 1
ATOM 927 O O . MET A 1 121 ? 13.591 -9.789 -22.859 1.00 84.94 121 MET A O 1
ATOM 931 N N . ASN A 1 122 ? 12.503 -10.368 -24.740 1.00 87.50 122 ASN A N 1
ATOM 932 C CA . ASN A 1 122 ? 11.806 -11.542 -24.212 1.00 87.50 122 ASN A CA 1
ATOM 933 C C . ASN A 1 122 ? 12.783 -12.559 -23.596 1.00 87.50 122 ASN A C 1
ATOM 935 O O . ASN A 1 122 ? 12.585 -13.015 -22.467 1.00 87.50 122 ASN A O 1
ATOM 939 N N . TYR A 1 123 ? 13.880 -12.860 -24.298 1.00 88.56 123 TYR A N 1
ATOM 940 C CA . TYR A 1 123 ? 14.953 -13.714 -23.792 1.00 88.56 123 TYR A CA 1
ATOM 941 C C . TYR A 1 123 ? 15.575 -13.152 -22.505 1.00 88.56 123 TYR A C 1
ATOM 943 O O . TYR A 1 123 ? 15.728 -13.887 -21.530 1.00 88.56 123 TYR A O 1
ATOM 951 N N . CYS A 1 124 ? 15.898 -11.857 -22.462 1.00 89.69 124 CYS A N 1
ATOM 952 C CA . CYS A 1 124 ? 16.511 -11.212 -21.298 1.00 89.69 124 CYS A CA 1
ATOM 953 C C . CYS A 1 124 ? 15.552 -11.050 -20.104 1.00 89.69 124 CYS A C 1
ATOM 955 O O . CYS A 1 124 ? 16.004 -10.900 -18.972 1.00 89.69 124 CYS A O 1
ATOM 957 N N . PHE A 1 125 ? 14.232 -11.141 -20.297 1.00 90.31 125 PHE A N 1
ATOM 958 C CA . PHE A 1 125 ? 13.308 -11.284 -19.165 1.00 90.31 125 PHE A CA 1
ATOM 959 C C . PHE A 1 125 ? 13.384 -12.653 -18.493 1.00 90.31 125 PHE A C 1
ATOM 961 O O . PHE A 1 125 ? 12.960 -12.766 -17.349 1.00 90.31 125 PHE A O 1
ATOM 968 N N . ARG A 1 126 ? 13.928 -13.672 -19.167 1.00 92.06 126 ARG A N 1
ATOM 969 C CA . ARG A 1 126 ? 14.153 -15.014 -18.604 1.00 92.06 126 ARG A CA 1
ATOM 970 C C . ARG A 1 126 ? 15.606 -15.279 -18.227 1.00 92.06 126 ARG A C 1
ATOM 972 O O . ARG A 1 126 ? 15.877 -16.141 -17.405 1.00 92.06 126 ARG A O 1
ATOM 979 N N . ASN A 1 127 ? 16.544 -14.537 -18.812 1.00 92.25 127 ASN A N 1
ATOM 980 C CA . ASN A 1 127 ? 17.970 -14.835 -18.738 1.00 92.25 127 ASN A CA 1
ATOM 981 C C . ASN A 1 127 ? 18.800 -13.610 -18.346 1.00 92.25 127 ASN A C 1
ATOM 983 O O . ASN A 1 127 ? 18.438 -12.467 -18.627 1.00 92.25 127 ASN A O 1
ATOM 987 N N . LYS A 1 128 ? 19.979 -13.850 -17.762 1.00 92.88 128 LYS A N 1
ATOM 988 C CA . LYS A 1 128 ? 20.942 -12.783 -17.463 1.00 92.88 128 LYS A CA 1
ATOM 989 C C . LYS A 1 128 ? 21.481 -12.168 -18.757 1.00 92.88 128 LYS A C 1
ATOM 991 O O . LYS A 1 128 ? 22.026 -12.863 -19.612 1.00 92.88 128 LYS A O 1
ATOM 996 N N . CYS A 1 129 ? 21.393 -10.847 -18.856 1.00 90.69 129 CYS A N 1
ATOM 997 C CA . CYS A 1 129 ? 21.915 -10.053 -19.965 1.00 90.69 129 CYS A CA 1
ATOM 998 C C . CYS A 1 129 ? 22.696 -8.852 -19.404 1.00 90.69 129 CYS A C 1
ATOM 1000 O O . CYS A 1 129 ? 22.119 -7.776 -19.258 1.00 90.69 129 CYS A O 1
ATOM 1002 N N . PRO A 1 130 ? 24.001 -8.990 -19.093 1.00 88.69 130 PRO A N 1
ATOM 1003 C CA . PRO A 1 130 ? 24.769 -7.951 -18.390 1.00 88.69 130 PRO A CA 1
ATOM 1004 C C . PRO A 1 130 ? 24.906 -6.623 -19.140 1.00 88.69 130 PRO A C 1
ATOM 1006 O O . PRO A 1 130 ? 25.098 -5.586 -18.521 1.00 88.69 130 PRO A O 1
ATOM 1009 N N . LYS A 1 131 ? 24.812 -6.645 -20.474 1.00 85.94 131 LYS A N 1
ATOM 1010 C CA . LYS A 1 131 ? 24.856 -5.438 -21.316 1.00 85.94 131 LYS A CA 1
ATOM 1011 C C . LYS A 1 131 ? 23.458 -4.951 -21.728 1.00 85.94 131 LYS A C 1
ATOM 1013 O O . LYS A 1 131 ? 23.333 -3.949 -22.416 1.00 85.94 131 LYS A O 1
ATOM 1018 N N . GLY A 1 132 ? 22.405 -5.645 -21.299 1.00 85.81 132 GLY A N 1
ATOM 1019 C CA . GLY A 1 132 ? 21.035 -5.432 -21.756 1.00 85.81 132 GLY A CA 1
ATOM 1020 C C . GLY A 1 132 ? 20.712 -6.154 -23.060 1.00 85.81 132 GLY A C 1
ATOM 1021 O O . GLY A 1 132 ? 21.515 -6.925 -23.592 1.00 85.81 132 GLY A O 1
ATOM 1022 N N . TYR A 1 133 ? 19.500 -5.933 -23.555 1.00 82.06 133 TYR A N 1
ATOM 1023 C CA . TYR A 1 133 ? 18.932 -6.680 -24.676 1.00 82.06 133 TYR A CA 1
ATOM 1024 C C . TYR A 1 133 ? 19.305 -6.122 -26.057 1.00 82.06 133 TYR A C 1
ATOM 1026 O O . TYR A 1 133 ? 19.037 -6.770 -27.062 1.00 82.06 133 TYR A O 1
ATOM 1034 N N . ALA A 1 134 ? 19.983 -4.975 -26.131 1.00 77.81 134 ALA A N 1
ATOM 1035 C CA . ALA A 1 134 ? 20.557 -4.475 -27.385 1.00 77.81 134 ALA A CA 1
ATOM 1036 C C . ALA A 1 134 ? 21.814 -5.234 -27.852 1.00 77.81 134 ALA A C 1
ATOM 1038 O O . ALA A 1 134 ? 22.246 -5.018 -28.984 1.00 77.81 134 ALA A O 1
ATOM 1039 N N . PHE A 1 135 ? 22.427 -6.057 -26.989 1.00 75.25 135 PHE A N 1
ATOM 1040 C CA . PHE A 1 135 ? 23.773 -6.597 -27.198 1.00 75.25 135 PHE A CA 1
ATOM 1041 C C . PHE A 1 135 ? 23.795 -8.122 -27.358 1.00 75.25 135 PHE A C 1
ATOM 1043 O O . PHE A 1 135 ? 23.221 -8.880 -26.560 1.00 75.25 135 PHE A O 1
ATOM 1050 N N . PHE A 1 136 ? 24.559 -8.561 -28.357 1.00 70.31 136 PHE A N 1
ATOM 1051 C CA . PHE A 1 136 ? 24.825 -9.962 -28.666 1.00 70.31 136 PHE A CA 1
ATOM 1052 C C . PHE A 1 136 ? 26.213 -10.366 -28.182 1.00 70.31 136 PHE A C 1
ATOM 1054 O O . PHE A 1 136 ? 27.176 -9.605 -28.272 1.00 70.31 136 PHE A O 1
ATOM 1061 N N . LYS A 1 137 ? 26.328 -11.577 -27.630 1.00 65.94 137 LYS A N 1
ATOM 1062 C CA . LYS A 1 137 ? 27.631 -12.117 -27.238 1.00 65.94 137 LYS A CA 1
ATOM 1063 C C . LYS A 1 137 ? 28.391 -12.473 -28.520 1.00 65.94 137 LYS A C 1
ATOM 1065 O O . LYS A 1 137 ? 27.912 -13.297 -29.283 1.00 65.94 137 LYS A O 1
ATOM 1070 N N . GLY A 1 138 ? 29.549 -11.851 -28.740 1.00 66.06 138 GLY A N 1
ATOM 1071 C CA . GLY A 1 138 ? 30.442 -12.181 -29.859 1.00 66.06 138 GLY A CA 1
ATOM 1072 C C . GLY A 1 138 ? 30.169 -11.464 -31.186 1.00 66.06 138 GLY A C 1
ATOM 1073 O O . GLY A 1 138 ? 30.880 -11.735 -32.144 1.00 66.06 138 GLY A O 1
ATOM 1074 N N . VAL A 1 139 ? 29.202 -10.537 -31.260 1.00 64.69 139 VAL A N 1
ATOM 1075 C CA . VAL A 1 139 ? 28.916 -9.759 -32.482 1.00 64.69 139 VAL A CA 1
ATOM 1076 C C . VAL A 1 139 ? 28.875 -8.260 -32.144 1.00 64.69 139 VAL A C 1
ATOM 1078 O O . VAL A 1 139 ? 28.173 -7.889 -31.202 1.00 64.69 139 VAL A O 1
ATOM 1081 N N . PRO A 1 140 ? 29.570 -7.372 -32.887 1.00 62.88 140 PRO A N 1
ATOM 1082 C CA . PRO A 1 140 ? 29.579 -5.922 -32.642 1.00 62.88 140 PRO A CA 1
ATOM 1083 C C . PRO A 1 140 ? 28.294 -5.201 -33.102 1.00 62.88 140 PRO A C 1
ATOM 1085 O O . PRO A 1 140 ? 28.258 -3.976 -33.186 1.00 62.88 140 PRO A O 1
ATOM 1088 N N . PHE A 1 141 ? 27.228 -5.944 -33.404 1.00 64.31 141 PHE A N 1
ATOM 1089 C CA . PHE A 1 141 ? 25.946 -5.408 -33.849 1.00 64.31 141 PHE A CA 1
ATOM 1090 C C . PHE A 1 141 ? 25.076 -4.994 -32.652 1.00 64.31 141 PHE A C 1
ATOM 1092 O O . PHE A 1 141 ? 24.924 -5.757 -31.694 1.00 64.31 141 PHE A O 1
ATOM 1099 N N . ARG A 1 142 ? 24.491 -3.788 -32.706 1.00 66.25 142 ARG A N 1
ATOM 1100 C CA . ARG A 1 142 ? 23.692 -3.197 -31.620 1.00 66.25 142 ARG A CA 1
ATOM 1101 C C . ARG A 1 142 ? 22.349 -2.687 -32.142 1.00 66.25 142 ARG A C 1
ATOM 1103 O O . ARG A 1 142 ? 22.296 -1.969 -33.136 1.00 66.25 142 ARG A O 1
ATOM 1110 N N . LEU A 1 143 ? 21.268 -3.031 -31.442 1.00 67.19 143 LEU A N 1
ATOM 1111 C CA . LEU A 1 143 ? 19.896 -2.605 -31.758 1.00 67.19 143 LEU A CA 1
ATOM 1112 C C . LEU A 1 143 ? 19.348 -1.664 -30.684 1.00 67.19 143 LEU A C 1
ATOM 1114 O O . LEU A 1 143 ? 18.354 -1.968 -30.032 1.00 67.19 143 LEU A O 1
ATOM 1118 N N . ASP A 1 144 ? 20.010 -0.532 -30.462 1.00 66.19 144 ASP A N 1
ATOM 1119 C CA . ASP A 1 144 ? 19.614 0.443 -29.436 1.00 66.19 144 ASP A CA 1
ATOM 1120 C C . ASP A 1 144 ? 19.046 1.756 -29.990 1.00 66.19 144 ASP A C 1
ATOM 1122 O O . ASP A 1 144 ? 18.687 2.659 -29.236 1.00 66.19 144 ASP A O 1
ATOM 1126 N N . ASN A 1 145 ? 18.907 1.850 -31.311 1.00 70.25 145 ASN A N 1
ATOM 1127 C CA . ASN A 1 145 ? 18.496 3.085 -31.979 1.00 70.25 145 ASN A CA 1
ATOM 1128 C C . ASN A 1 145 ? 16.971 3.188 -32.177 1.00 70.25 145 ASN A C 1
ATOM 1130 O O . ASN A 1 145 ? 16.474 4.250 -32.569 1.00 70.25 145 ASN A O 1
ATOM 1134 N N . HIS A 1 146 ? 16.227 2.099 -31.942 1.00 75.50 146 HIS A N 1
ATOM 1135 C CA . HIS A 1 146 ? 14.801 2.003 -32.249 1.00 75.50 146 HIS A CA 1
ATOM 1136 C C . HIS A 1 146 ? 14.026 1.194 -31.218 1.00 75.50 146 HIS A C 1
ATOM 1138 O O . HIS A 1 146 ? 14.021 -0.033 -31.258 1.00 75.50 146 HIS A O 1
ATOM 1144 N N . GLY A 1 147 ? 13.261 1.923 -30.414 1.00 79.12 147 GLY A N 1
ATOM 1145 C CA . GLY A 1 147 ? 11.955 1.494 -29.964 1.00 79.12 147 GLY A CA 1
ATOM 1146 C C . GLY A 1 147 ? 11.457 2.156 -28.690 1.00 79.12 147 GLY A C 1
ATOM 1147 O O . GLY A 1 147 ? 12.174 2.907 -28.023 1.00 79.12 147 GLY A O 1
ATOM 1148 N N . SER A 1 148 ? 10.214 1.863 -28.346 1.00 85.06 148 SER A N 1
ATOM 1149 C CA . SER A 1 148 ? 9.513 2.678 -27.367 1.00 85.06 148 SER A CA 1
ATOM 1150 C C . SER A 1 148 ? 8.275 2.034 -26.802 1.00 85.06 148 SER A C 1
ATOM 1152 O O . SER A 1 148 ? 7.489 1.429 -27.532 1.00 85.06 148 SER A O 1
ATOM 1154 N N . PHE A 1 149 ? 8.024 2.305 -25.534 1.00 91.62 149 PHE A N 1
ATOM 1155 C CA . PHE A 1 149 ? 6.714 2.087 -24.963 1.00 91.62 149 PHE A CA 1
ATOM 1156 C C . PHE A 1 149 ? 5.849 3.326 -25.129 1.00 91.62 149 PHE A C 1
ATOM 1158 O O . PHE A 1 149 ? 6.307 4.442 -24.885 1.00 91.62 149 PHE A O 1
ATOM 1165 N N . SER A 1 150 ? 4.595 3.138 -25.518 1.00 93.75 150 SER A N 1
ATOM 1166 C CA . SER A 1 150 ? 3.673 4.252 -25.715 1.00 93.75 150 SER A CA 1
ATOM 1167 C C . SER A 1 150 ? 2.225 3.792 -25.660 1.00 93.75 150 SER A C 1
ATOM 1169 O O . SER A 1 150 ? 1.935 2.619 -25.875 1.00 93.75 150 SER A O 1
ATOM 1171 N N . TYR A 1 151 ? 1.308 4.725 -25.454 1.00 95.19 151 TYR A N 1
ATOM 1172 C CA . TYR A 1 151 ? -0.101 4.482 -25.741 1.00 95.19 151 TYR A CA 1
ATOM 1173 C C . TYR A 1 151 ? -0.739 5.714 -26.375 1.00 95.19 151 TYR A C 1
ATOM 1175 O O . TYR A 1 151 ? -0.248 6.832 -26.209 1.00 95.19 151 TYR A O 1
ATOM 1183 N N . SER A 1 152 ? -1.854 5.514 -27.071 1.00 94.88 152 SER A N 1
ATOM 1184 C CA . SER A 1 152 ? -2.749 6.585 -27.503 1.00 94.88 152 SER A CA 1
ATOM 1185 C C . SER A 1 152 ? -4.114 6.384 -26.857 1.00 94.88 152 SER A C 1
ATOM 1187 O O . SER A 1 152 ? -4.642 5.275 -26.864 1.00 94.88 152 SER A O 1
ATOM 1189 N N . ALA A 1 153 ? -4.687 7.440 -26.283 1.00 94.12 153 ALA A N 1
ATOM 1190 C CA . ALA A 1 153 ? -6.046 7.395 -25.757 1.00 94.12 153 ALA A CA 1
ATOM 1191 C C . ALA A 1 153 ? -7.114 7.438 -26.869 1.00 94.12 153 ALA A C 1
ATOM 1193 O O . ALA A 1 153 ? -8.226 6.946 -26.670 1.00 94.12 153 ALA A O 1
ATOM 1194 N N . SER A 1 154 ? -6.781 7.978 -28.044 1.00 91.19 154 SER A N 1
ATOM 1195 C CA . SER A 1 154 ? -7.713 8.188 -29.159 1.00 91.19 154 SER A CA 1
ATOM 1196 C C . SER A 1 154 ? -7.547 7.202 -30.319 1.00 91.19 154 SER A C 1
ATOM 1198 O O . SER A 1 154 ? -8.455 7.097 -31.139 1.00 91.19 154 SER A O 1
ATOM 1200 N N . SER A 1 155 ? -6.435 6.464 -30.384 1.00 92.56 155 SER A N 1
ATOM 1201 C CA . SER A 1 155 ? -6.122 5.529 -31.474 1.00 92.56 155 SER A CA 1
ATOM 1202 C C . SER A 1 155 ? -5.958 4.093 -30.974 1.00 92.56 155 SER A C 1
ATOM 1204 O O . SER A 1 155 ? -5.579 3.855 -29.830 1.00 92.56 155 SER A O 1
ATOM 1206 N N . GLU A 1 156 ? -6.198 3.118 -31.851 1.00 92.19 156 GLU A N 1
ATOM 1207 C CA . GLU A 1 156 ? -6.020 1.691 -31.535 1.00 92.19 156 GLU A CA 1
ATOM 1208 C C . GLU A 1 156 ? -4.545 1.280 -31.411 1.00 92.19 156 GLU A C 1
ATOM 1210 O O . GLU A 1 156 ? -4.211 0.284 -30.762 1.00 92.19 156 GLU A O 1
ATOM 1215 N N . PHE A 1 157 ? -3.654 2.065 -32.016 1.00 90.06 157 PHE A N 1
ATOM 1216 C CA . PHE A 1 157 ? -2.222 1.812 -32.063 1.00 90.06 157 PHE A CA 1
ATOM 1217 C C . PHE A 1 157 ? -1.442 3.075 -31.705 1.00 90.06 157 PHE A C 1
ATOM 1219 O O . PHE A 1 157 ? -1.860 4.189 -32.011 1.00 90.06 157 PHE A O 1
ATOM 1226 N N . SER A 1 158 ? -0.268 2.892 -31.114 1.00 91.12 158 SER A N 1
ATOM 1227 C CA . SER A 1 158 ? 0.749 3.937 -30.962 1.00 91.12 158 SER A CA 1
ATOM 1228 C C . SER A 1 158 ? 2.139 3.330 -31.136 1.00 91.12 158 SER A C 1
ATOM 1230 O O . SER A 1 158 ? 2.270 2.111 -31.278 1.00 91.12 158 SER A O 1
ATOM 1232 N N . GLY A 1 159 ? 3.187 4.154 -31.128 1.00 84.62 159 GLY A N 1
ATOM 1233 C CA . GLY A 1 159 ? 4.566 3.667 -31.125 1.00 84.62 159 GLY A CA 1
ATOM 1234 C C . GLY A 1 159 ? 5.481 4.435 -32.056 1.00 84.62 159 GLY A C 1
ATOM 1235 O O . GLY A 1 159 ? 5.248 5.595 -32.371 1.00 84.62 159 GLY A O 1
ATOM 1236 N N . ILE A 1 160 ? 6.516 3.760 -32.548 1.00 77.00 160 ILE A N 1
ATOM 1237 C CA . ILE A 1 160 ? 7.593 4.372 -33.346 1.00 77.00 160 ILE A CA 1
ATOM 1238 C C . ILE A 1 160 ? 7.133 5.088 -34.632 1.00 77.00 160 ILE A C 1
ATOM 1240 O O . ILE A 1 160 ? 7.853 5.937 -35.159 1.00 77.00 160 ILE A O 1
ATOM 1244 N N . THR A 1 161 ? 5.950 4.751 -35.147 1.00 81.00 161 THR A N 1
ATOM 1245 C CA . THR A 1 161 ? 5.379 5.290 -36.390 1.00 81.00 161 THR A CA 1
ATOM 1246 C C . THR A 1 161 ? 4.092 6.088 -36.176 1.00 81.00 161 THR A C 1
ATOM 1248 O O . THR A 1 161 ? 3.507 6.546 -37.152 1.00 81.00 161 THR A O 1
ATOM 1251 N N . HIS A 1 162 ? 3.636 6.290 -34.946 1.00 87.94 162 HIS A N 1
ATOM 1252 C CA . HIS A 1 162 ? 2.347 6.932 -34.680 1.00 87.94 162 HIS A CA 1
ATOM 1253 C C . HIS A 1 162 ? 2.493 7.952 -33.564 1.00 87.94 162 HIS A C 1
ATOM 1255 O O . HIS A 1 162 ? 3.387 7.840 -32.725 1.00 87.94 162 HIS A O 1
ATOM 1261 N N . ASP A 1 163 ? 1.595 8.924 -33.548 1.00 92.38 163 ASP A N 1
ATOM 1262 C CA . ASP A 1 163 ? 1.508 9.823 -32.414 1.00 92.38 163 ASP A CA 1
ATOM 1263 C C . ASP A 1 163 ? 0.941 9.086 -31.191 1.00 92.38 163 ASP A C 1
ATOM 1265 O O . ASP A 1 163 ? 0.271 8.053 -31.294 1.00 92.38 163 ASP A O 1
ATOM 1269 N N . ALA A 1 164 ? 1.256 9.602 -30.012 1.00 94.62 164 ALA A N 1
ATOM 1270 C CA . ALA A 1 164 ? 0.953 8.974 -28.743 1.00 94.62 164 ALA A CA 1
ATOM 1271 C C . ALA A 1 164 ? 0.540 10.011 -27.698 1.00 94.62 164 ALA A C 1
ATOM 1273 O O . ALA A 1 164 ? 0.945 11.175 -27.733 1.00 94.62 164 ALA A O 1
ATOM 1274 N N . THR A 1 165 ? -0.252 9.562 -26.732 1.00 95.38 165 THR A N 1
ATOM 1275 C CA . THR A 1 165 ? -0.591 10.321 -25.525 1.00 95.38 165 THR A CA 1
ATOM 1276 C C . THR A 1 165 ? 0.597 10.371 -24.566 1.00 95.38 165 THR A C 1
ATOM 1278 O O . THR A 1 165 ? 0.888 11.417 -23.988 1.00 95.38 165 THR A O 1
ATOM 1281 N N . ALA A 1 166 ? 1.324 9.261 -24.435 1.00 95.25 166 ALA A N 1
ATOM 1282 C CA . ALA A 1 166 ? 2.592 9.206 -23.721 1.00 95.25 166 ALA A CA 1
ATOM 1283 C C . ALA A 1 166 ? 3.561 8.250 -24.420 1.00 95.25 166 ALA A C 1
ATOM 1285 O O . ALA A 1 166 ? 3.145 7.284 -25.066 1.00 95.25 166 ALA A O 1
ATOM 1286 N N . PHE A 1 167 ? 4.853 8.527 -24.284 1.00 94.06 167 PHE A N 1
ATOM 1287 C CA . PHE A 1 167 ? 5.931 7.842 -24.982 1.00 94.06 167 PHE A CA 1
ATOM 1288 C C . PHE A 1 167 ? 7.197 7.816 -24.119 1.00 94.06 167 PHE A C 1
ATOM 1290 O O . PHE A 1 167 ? 7.573 8.827 -23.531 1.00 94.06 167 PHE A O 1
ATOM 1297 N N . VAL A 1 168 ? 7.909 6.690 -24.096 1.00 93.81 168 VAL A N 1
ATOM 1298 C CA . VAL A 1 168 ? 9.292 6.624 -23.607 1.00 93.81 168 VAL A CA 1
ATOM 1299 C C . VAL A 1 168 ? 10.110 5.631 -24.414 1.00 93.81 168 VAL A C 1
ATOM 1301 O O . VAL A 1 168 ? 9.701 4.483 -24.614 1.00 93.81 168 VAL A O 1
ATOM 1304 N N . GLY A 1 169 ? 11.268 6.074 -24.895 1.00 90.69 169 GLY A N 1
ATOM 1305 C CA . GLY A 1 169 ? 12.149 5.262 -25.725 1.00 90.69 169 GLY A CA 1
ATOM 1306 C C . GLY A 1 169 ? 12.924 6.082 -26.745 1.00 90.69 169 GLY A C 1
ATOM 1307 O O . GLY A 1 169 ? 13.098 7.287 -26.583 1.00 90.69 169 GLY A O 1
ATOM 1308 N N . CYS A 1 170 ? 13.366 5.415 -27.809 1.00 86.00 170 CYS A N 1
ATOM 1309 C CA . CYS A 1 170 ? 14.174 5.967 -28.889 1.00 86.00 170 CYS A CA 1
ATOM 1310 C C . CYS A 1 170 ? 13.515 5.752 -30.256 1.00 86.00 170 CYS A C 1
ATOM 1312 O O . CYS A 1 170 ? 13.020 4.667 -30.547 1.00 86.00 170 CYS A O 1
ATOM 1314 N N . VAL A 1 171 ? 13.565 6.747 -31.140 1.00 83.56 171 VAL A N 1
ATOM 1315 C CA . VAL A 1 171 ? 13.201 6.589 -32.557 1.00 83.56 171 VAL A CA 1
ATOM 1316 C C . VAL A 1 171 ? 14.292 7.206 -33.416 1.00 83.56 171 VAL A C 1
ATOM 1318 O O . VAL A 1 171 ? 14.528 8.411 -33.332 1.00 83.56 171 VAL A O 1
ATOM 1321 N N . ALA A 1 172 ? 14.928 6.391 -34.263 1.00 81.38 172 ALA A N 1
ATOM 1322 C CA . ALA A 1 172 ? 16.019 6.823 -35.139 1.00 81.38 172 ALA A CA 1
ATOM 1323 C C . ALA A 1 172 ? 17.142 7.535 -34.359 1.00 81.38 172 ALA A C 1
ATOM 1325 O O . ALA A 1 172 ? 17.553 8.641 -34.709 1.00 81.38 172 ALA A O 1
ATOM 1326 N N . GLY A 1 173 ? 17.566 6.930 -33.243 1.00 82.44 173 GLY A N 1
ATOM 1327 C CA . GLY A 1 173 ? 18.634 7.440 -32.374 1.00 82.44 173 GLY A CA 1
ATOM 1328 C C . GLY A 1 173 ? 18.243 8.608 -31.459 1.00 82.44 173 GLY A C 1
ATOM 1329 O O . GLY A 1 173 ? 19.029 8.986 -30.597 1.00 82.44 173 GLY A O 1
ATOM 1330 N N . LYS A 1 174 ? 17.033 9.172 -31.590 1.00 88.62 174 LYS A N 1
ATOM 1331 C CA . LYS A 1 174 ? 16.541 10.234 -30.697 1.00 88.62 174 LYS A CA 1
ATOM 1332 C C . LYS A 1 174 ? 15.714 9.643 -29.567 1.00 88.62 174 LYS A C 1
ATOM 1334 O O . LYS A 1 174 ? 14.655 9.076 -29.835 1.00 88.62 174 LYS A O 1
ATOM 1339 N N . CYS A 1 175 ? 16.190 9.792 -28.333 1.00 89.50 175 CYS A N 1
ATOM 1340 C CA . CYS A 1 175 ? 15.568 9.215 -27.146 1.00 89.50 175 CYS A CA 1
ATOM 1341 C C . CYS A 1 175 ? 14.954 10.278 -26.231 1.00 89.50 175 CYS A C 1
ATOM 1343 O O . CYS A 1 175 ? 15.563 11.317 -25.985 1.00 89.50 175 CYS A O 1
ATOM 1345 N N . CYS A 1 176 ? 13.761 10.007 -25.711 1.00 93.38 176 CYS A N 1
ATOM 1346 C CA . CYS A 1 176 ? 13.053 10.901 -24.801 1.00 93.38 176 CYS A CA 1
ATOM 1347 C C . CYS A 1 176 ? 11.990 10.159 -23.992 1.00 93.38 176 CYS A C 1
ATOM 1349 O O . CYS A 1 176 ? 11.542 9.068 -24.358 1.00 93.38 176 CYS A O 1
ATOM 1351 N N . ALA A 1 177 ? 11.535 10.812 -22.931 1.00 95.31 177 ALA A N 1
ATOM 1352 C CA . ALA A 1 177 ? 10.188 10.648 -22.421 1.00 95.31 177 ALA A CA 1
ATOM 1353 C C . ALA A 1 177 ? 9.330 11.827 -22.882 1.00 95.31 177 ALA A C 1
ATOM 1355 O O . ALA A 1 177 ? 9.772 12.973 -22.845 1.00 95.31 177 ALA A O 1
ATOM 1356 N N . CYS A 1 178 ? 8.109 11.550 -23.309 1.00 95.44 178 CYS A N 1
ATOM 1357 C CA . CYS A 1 178 ? 7.141 12.554 -23.699 1.00 95.44 178 CYS A CA 1
ATOM 1358 C C . CYS A 1 178 ? 5.761 12.199 -23.144 1.00 95.44 178 CYS A C 1
ATOM 1360 O O . CYS A 1 178 ? 5.388 11.024 -23.098 1.00 95.44 178 CYS A O 1
ATOM 1362 N N . PHE A 1 179 ? 5.002 13.204 -22.715 1.00 94.94 179 PHE A N 1
ATOM 1363 C CA . PHE A 1 179 ? 3.675 13.024 -22.129 1.00 94.94 179 PHE A CA 1
ATOM 1364 C C . PHE A 1 179 ? 2.827 14.296 -22.248 1.00 94.94 179 PHE A C 1
ATOM 1366 O O . PHE A 1 179 ? 3.350 15.401 -22.404 1.00 94.94 179 PHE A O 1
ATOM 1373 N N . GLY A 1 180 ? 1.508 14.123 -22.180 1.00 92.19 180 GLY A N 1
ATOM 1374 C CA . GLY A 1 180 ? 0.546 15.218 -22.054 1.00 92.19 180 GLY A CA 1
ATOM 1375 C C . GLY A 1 180 ? 0.312 15.676 -20.620 1.00 92.19 180 GLY A C 1
ATOM 1376 O O . GLY A 1 180 ? 0.914 15.174 -19.674 1.00 92.19 180 GLY A O 1
ATOM 1377 N N . THR A 1 181 ? -0.618 16.611 -20.452 1.00 88.81 181 THR A N 1
ATOM 1378 C CA . THR A 1 181 ? -1.093 17.028 -19.128 1.00 88.81 181 THR A CA 1
ATOM 1379 C C . THR A 1 181 ? -1.755 15.867 -18.376 1.00 88.81 181 THR A C 1
ATOM 1381 O O . THR A 1 181 ? -2.233 14.901 -18.976 1.00 88.81 181 THR A O 1
ATOM 1384 N N . LYS A 1 182 ? -1.797 15.949 -17.040 1.00 87.00 182 LYS A N 1
ATOM 1385 C CA . LYS A 1 182 ? -2.444 14.937 -16.189 1.00 87.00 182 LYS A CA 1
ATOM 1386 C C . LYS A 1 182 ? -3.912 14.753 -16.602 1.00 87.00 182 LYS A C 1
ATOM 1388 O O . LYS A 1 182 ? -4.654 15.728 -16.664 1.00 87.00 182 LYS A O 1
ATOM 1393 N N . GLY A 1 183 ? -4.325 13.514 -16.882 1.00 84.56 183 GLY A N 1
ATOM 1394 C CA . GLY A 1 183 ? -5.667 13.196 -17.392 1.00 84.56 183 GLY A CA 1
ATOM 1395 C C . GLY A 1 183 ? -5.908 13.544 -18.869 1.00 84.56 183 GLY A C 1
ATOM 1396 O O . GLY A 1 183 ? -7.002 13.306 -19.382 1.00 84.56 183 GLY A O 1
ATOM 1397 N N . GLY A 1 184 ? -4.907 14.082 -19.570 1.00 87.19 184 GLY A N 1
ATOM 1398 C CA . GLY A 1 184 ? -4.982 14.398 -20.991 1.00 87.19 184 GLY A CA 1
ATOM 1399 C C . GLY A 1 184 ? -5.167 13.150 -21.856 1.00 87.19 184 GLY A C 1
ATOM 1400 O O . GLY A 1 184 ? -4.563 12.105 -21.620 1.00 87.19 184 GLY A O 1
ATOM 1401 N N . ARG A 1 185 ? -6.002 13.267 -22.893 1.00 91.88 185 ARG A N 1
ATOM 1402 C CA . ARG A 1 185 ? -6.333 12.175 -23.833 1.00 91.88 185 ARG A CA 1
ATOM 1403 C C . ARG A 1 185 ? -5.932 12.467 -25.283 1.00 91.88 185 ARG A C 1
ATOM 1405 O O . ARG A 1 185 ? -6.213 11.671 -26.174 1.00 91.88 185 ARG A O 1
ATOM 1412 N N . GLY A 1 186 ? -5.295 13.608 -25.532 1.00 92.38 186 GLY A N 1
ATOM 1413 C CA . GLY A 1 186 ? -4.800 13.973 -26.853 1.00 92.38 186 GLY A CA 1
ATOM 1414 C C . GLY A 1 186 ? -3.566 13.175 -27.279 1.00 92.38 186 GLY A C 1
ATOM 1415 O O . GLY A 1 186 ? -2.995 12.382 -26.524 1.00 92.38 186 GLY A O 1
ATOM 1416 N N . HIS A 1 187 ? -3.141 13.419 -28.513 1.00 95.44 187 HIS A N 1
ATOM 1417 C CA . HIS A 1 187 ? -1.802 13.079 -28.976 1.00 95.44 187 HIS A CA 1
ATOM 1418 C C . HIS A 1 187 ? -0.856 14.214 -28.599 1.00 95.44 187 HIS A C 1
ATOM 1420 O O . HIS A 1 187 ? -1.053 15.337 -29.053 1.00 95.44 187 HIS A O 1
ATOM 1426 N N . TYR A 1 188 ? 0.156 13.916 -27.791 1.00 96.00 188 TYR A N 1
ATOM 1427 C CA . TYR A 1 188 ? 1.114 14.895 -27.264 1.00 96.00 188 TYR A CA 1
ATOM 1428 C C . TYR A 1 188 ? 2.542 14.637 -27.747 1.00 96.00 188 TYR A C 1
ATOM 1430 O O . TYR A 1 188 ? 3.405 15.514 -27.707 1.00 96.00 188 TYR A O 1
ATOM 1438 N N . CYS A 1 189 ? 2.784 13.418 -28.222 1.00 94.44 189 CYS A N 1
ATOM 1439 C CA . CYS A 1 189 ? 4.092 12.904 -28.572 1.00 94.44 189 CYS A CA 1
ATOM 1440 C C . CYS A 1 189 ? 4.057 12.379 -29.992 1.00 94.44 189 CYS A C 1
ATOM 1442 O O . CYS A 1 189 ? 3.349 11.419 -30.272 1.00 94.44 189 CYS A O 1
ATOM 1444 N N . SER A 1 190 ? 4.839 12.988 -30.870 1.00 90.69 190 SER A N 1
ATOM 1445 C CA . SER A 1 190 ? 4.987 12.559 -32.256 1.00 90.69 190 SER A CA 1
ATOM 1446 C C . SER A 1 190 ? 6.351 11.912 -32.500 1.00 90.69 190 SER A C 1
ATOM 1448 O O . SER A 1 190 ? 7.221 11.840 -31.619 1.00 90.69 190 SER A O 1
ATOM 1450 N N . ARG A 1 191 ? 6.540 11.406 -33.722 1.00 85.44 191 ARG A N 1
ATOM 1451 C CA . ARG A 1 191 ? 7.749 10.682 -34.144 1.00 85.44 191 ARG A CA 1
ATOM 1452 C C . ARG A 1 191 ? 9.037 11.462 -33.845 1.00 85.44 191 ARG A C 1
ATOM 1454 O O . ARG A 1 191 ? 9.095 12.685 -33.958 1.00 85.44 191 ARG A O 1
ATOM 1461 N N . LYS A 1 192 ? 10.119 10.719 -33.572 1.00 86.25 192 LYS A N 1
ATOM 1462 C CA . LYS A 1 192 ? 11.462 11.264 -33.288 1.00 86.25 192 LYS A CA 1
ATOM 1463 C C . LYS A 1 192 ? 11.488 12.227 -32.092 1.00 86.25 192 LYS A C 1
ATOM 1465 O O . LYS A 1 192 ? 12.254 13.189 -32.116 1.00 86.25 192 LYS A O 1
ATOM 1470 N N . CYS A 1 193 ? 10.686 11.950 -31.061 1.00 86.56 193 CYS A N 1
ATOM 1471 C CA . CYS A 1 193 ? 10.671 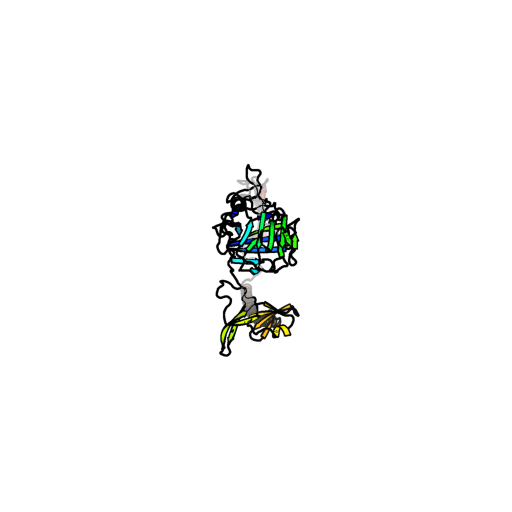12.730 -29.825 1.00 86.56 193 CYS A CA 1
ATOM 1472 C C . CYS A 1 193 ? 10.320 14.204 -30.050 1.00 86.56 193 CYS A C 1
ATOM 1474 O O . CYS A 1 193 ? 11.089 15.092 -29.692 1.00 86.56 193 CYS A O 1
ATOM 1476 N N . LYS A 1 194 ? 9.165 14.459 -30.674 1.00 91.94 194 LYS A N 1
ATOM 1477 C CA . LYS A 1 194 ? 8.656 15.810 -30.942 1.00 91.94 194 LYS A CA 1
ATOM 1478 C C . LYS A 1 194 ? 7.335 16.052 -30.213 1.00 91.94 194 LYS A C 1
ATOM 1480 O O . LYS A 1 194 ? 6.418 15.240 -30.319 1.00 91.94 194 LYS A O 1
ATOM 1485 N N . ALA A 1 195 ? 7.243 17.169 -29.498 1.00 94.25 195 ALA A N 1
ATOM 1486 C CA . ALA A 1 195 ? 6.049 17.561 -28.768 1.00 94.25 195 ALA A CA 1
ATOM 1487 C C . ALA A 1 195 ? 5.041 18.159 -29.745 1.00 94.25 195 ALA A C 1
ATOM 1489 O O . ALA A 1 195 ? 5.407 18.946 -30.618 1.00 94.25 195 ALA A O 1
ATOM 1490 N N . VAL A 1 196 ? 3.780 17.780 -29.587 1.00 94.94 196 VAL A N 1
ATOM 1491 C CA . VAL A 1 196 ? 2.639 18.309 -30.343 1.00 94.94 196 VAL A CA 1
ATOM 1492 C C . VAL A 1 196 ? 1.495 18.582 -29.372 1.00 94.94 196 VAL A C 1
ATOM 1494 O O . VAL A 1 196 ? 1.487 18.034 -28.272 1.00 94.94 196 VAL A O 1
ATOM 1497 N N . ASN A 1 197 ? 0.547 19.446 -29.741 1.00 94.12 197 ASN A N 1
ATOM 1498 C CA . ASN A 1 197 ? -0.661 19.742 -28.950 1.00 94.12 197 ASN A CA 1
ATOM 1499 C C . ASN A 1 197 ? -0.398 20.017 -27.450 1.00 94.12 197 ASN A C 1
ATOM 1501 O O . ASN A 1 197 ? -1.136 19.544 -26.588 1.00 94.12 197 ASN A O 1
ATOM 1505 N N . GLY A 1 198 ? 0.680 20.742 -27.127 1.00 93.75 198 GLY A N 1
ATOM 1506 C CA . GLY A 1 198 ? 1.052 21.066 -25.742 1.00 93.75 198 GLY A CA 1
ATOM 1507 C C . GLY A 1 198 ? 1.760 19.943 -24.969 1.00 93.75 198 GLY A C 1
ATOM 1508 O O . GLY A 1 198 ? 1.834 19.996 -23.744 1.00 93.75 198 GLY A O 1
ATOM 1509 N N . GLY A 1 199 ? 2.269 18.916 -25.654 1.00 95.50 199 GLY A N 1
ATOM 1510 C CA . GLY A 1 199 ? 3.068 17.862 -25.035 1.00 95.50 199 GLY A CA 1
ATOM 1511 C C . GLY A 1 199 ? 4.373 18.364 -24.416 1.00 95.50 199 GLY A C 1
ATOM 1512 O O . GLY A 1 199 ? 4.975 19.331 -24.876 1.00 95.50 199 GLY A O 1
ATOM 1513 N N . THR A 1 200 ? 4.833 17.670 -23.379 1.00 96.19 200 THR A N 1
ATOM 1514 C CA . THR A 1 200 ? 6.113 17.936 -22.710 1.00 96.19 200 THR A CA 1
ATOM 1515 C C . THR A 1 200 ? 7.122 16.854 -23.071 1.00 96.19 200 THR A C 1
ATOM 1517 O O . THR A 1 200 ? 6.778 15.674 -23.080 1.00 96.19 200 THR A O 1
ATOM 1520 N N . ILE A 1 201 ? 8.373 17.242 -23.340 1.00 95.06 201 ILE A N 1
ATOM 1521 C CA . ILE A 1 201 ? 9.489 16.327 -23.619 1.00 95.06 201 ILE A CA 1
ATOM 1522 C C . ILE A 1 201 ? 10.569 16.451 -22.547 1.00 95.06 201 ILE A C 1
ATOM 1524 O O . ILE A 1 201 ? 10.942 17.549 -22.147 1.00 95.06 201 ILE A O 1
ATOM 1528 N N . ILE A 1 202 ? 11.141 15.307 -22.177 1.00 93.12 202 ILE A N 1
ATOM 1529 C CA . ILE A 1 202 ? 12.336 15.174 -21.349 1.00 93.12 202 ILE A CA 1
ATOM 1530 C C . ILE A 1 202 ? 13.359 14.318 -22.110 1.00 93.12 202 ILE A C 1
ATOM 1532 O O . ILE A 1 202 ? 13.086 13.162 -22.436 1.00 93.12 202 ILE A O 1
ATOM 1536 N N . THR A 1 203 ? 14.544 14.863 -22.390 1.00 86.81 203 THR A N 1
ATOM 1537 C CA . THR A 1 203 ? 15.644 14.170 -23.102 1.00 86.81 203 THR A CA 1
ATOM 1538 C C . THR A 1 203 ? 16.858 13.862 -22.219 1.00 86.81 203 THR A C 1
ATOM 1540 O O . THR A 1 203 ? 17.685 13.038 -22.598 1.00 86.81 203 THR A O 1
ATOM 1543 N N . GLY A 1 204 ? 16.971 14.505 -21.052 1.00 83.19 204 GLY A N 1
ATOM 1544 C CA . GLY A 1 204 ? 18.075 14.332 -20.106 1.00 83.19 204 GLY A CA 1
ATOM 1545 C C . GLY A 1 204 ? 17.784 13.293 -19.020 1.00 83.19 204 GLY A C 1
ATOM 1546 O O . GLY A 1 204 ? 17.426 12.148 -19.297 1.00 83.19 204 GLY A O 1
ATOM 1547 N N . LYS A 1 205 ? 17.950 13.705 -17.759 1.00 88.19 205 LYS A N 1
ATOM 1548 C CA . LYS A 1 205 ? 17.740 12.859 -16.582 1.00 88.19 205 LYS A CA 1
ATOM 1549 C C . LYS A 1 205 ? 16.255 12.526 -16.421 1.00 88.19 205 LYS A C 1
ATOM 1551 O O . LYS A 1 205 ? 15.450 13.374 -16.049 1.00 88.19 205 LYS A O 1
ATOM 1556 N N . VAL A 1 206 ? 15.913 11.281 -16.717 1.00 92.12 206 VAL A N 1
ATOM 1557 C CA . VAL A 1 206 ? 14.568 10.724 -16.577 1.00 92.12 206 VAL A CA 1
ATOM 1558 C C . VAL A 1 206 ? 14.673 9.413 -15.827 1.00 92.12 206 VAL A C 1
ATOM 1560 O O . VAL A 1 206 ? 15.600 8.640 -16.056 1.00 92.12 206 VAL A O 1
ATOM 1563 N N . TYR A 1 207 ? 13.719 9.154 -14.953 1.00 93.62 207 TYR A N 1
ATOM 1564 C CA . TYR A 1 207 ? 13.630 7.888 -14.251 1.00 93.62 207 TYR A CA 1
ATOM 1565 C C . TYR A 1 207 ? 12.418 7.133 -14.759 1.00 93.62 207 TYR A C 1
ATOM 1567 O O . TYR A 1 207 ? 11.317 7.677 -14.837 1.00 93.62 207 TYR A O 1
ATOM 1575 N N . VAL A 1 208 ? 12.656 5.895 -15.170 1.00 94.12 208 VAL A N 1
ATOM 1576 C CA . VAL A 1 208 ? 11.656 5.016 -15.755 1.00 94.12 208 VAL A CA 1
ATOM 1577 C C . VAL A 1 208 ? 11.579 3.768 -14.904 1.00 94.12 208 VAL A C 1
ATOM 1579 O O . VAL A 1 208 ? 12.583 3.075 -14.728 1.00 94.12 208 VAL A O 1
ATOM 1582 N N . TRP A 1 209 ? 10.382 3.458 -14.422 1.00 94.25 209 TRP A N 1
ATOM 1583 C CA . TRP A 1 209 ? 10.100 2.196 -13.755 1.00 94.25 209 TRP A CA 1
ATOM 1584 C C . TRP A 1 209 ? 9.087 1.399 -14.541 1.00 94.25 209 TRP A C 1
ATOM 1586 O O . TRP A 1 209 ? 8.169 1.930 -15.172 1.00 94.25 209 TRP A O 1
ATOM 1596 N N . PHE A 1 210 ? 9.263 0.094 -14.445 1.00 93.31 210 PHE A N 1
ATOM 1597 C CA . PHE A 1 210 ? 8.396 -0.880 -15.056 1.00 93.31 210 PHE A CA 1
ATOM 1598 C C . PHE A 1 210 ? 7.756 -1.709 -13.945 1.00 93.31 210 PHE A C 1
ATOM 1600 O O . PHE A 1 210 ? 8.478 -2.235 -13.087 1.00 93.31 210 PHE A O 1
ATOM 1607 N N . TRP A 1 211 ? 6.422 -1.836 -13.973 1.00 92.88 211 TRP A N 1
ATOM 1608 C CA . TRP A 1 211 ? 5.624 -2.566 -12.971 1.00 92.88 211 TRP A CA 1
ATOM 1609 C C . TRP A 1 211 ? 4.735 -3.653 -13.581 1.00 92.88 211 TRP A C 1
ATOM 1611 O O . TRP A 1 211 ? 4.179 -3.485 -14.661 1.00 92.88 211 TRP A O 1
ATOM 1621 N N . ILE A 1 212 ? 4.651 -4.804 -12.910 1.00 92.75 212 ILE A N 1
ATOM 1622 C CA . ILE A 1 212 ? 3.826 -5.928 -13.340 1.00 92.75 212 ILE A CA 1
ATOM 1623 C C . ILE A 1 212 ? 2.805 -6.180 -12.262 1.00 92.75 212 ILE A C 1
ATOM 1625 O O . ILE A 1 212 ? 3.103 -6.105 -11.068 1.00 92.75 212 ILE A O 1
ATOM 1629 N N . ARG A 1 213 ? 1.611 -6.555 -12.695 1.00 87.69 213 ARG A N 1
ATOM 1630 C CA . ARG A 1 213 ? 0.605 -7.132 -11.820 1.00 87.69 213 ARG A CA 1
ATOM 1631 C C . ARG A 1 213 ? 0.298 -8.537 -12.297 1.00 87.69 213 ARG A C 1
ATOM 1633 O O . ARG A 1 213 ? -0.084 -8.721 -13.445 1.00 87.69 213 ARG A O 1
ATOM 1640 N N . THR A 1 214 ? 0.446 -9.515 -11.413 1.00 84.44 214 THR A N 1
ATOM 1641 C CA . THR A 1 214 ? 0.166 -10.933 -11.702 1.00 84.44 214 THR A CA 1
ATOM 1642 C C . THR A 1 214 ? -1.297 -11.298 -11.465 1.00 84.44 214 THR A C 1
ATOM 1644 O O . THR A 1 214 ? -1.833 -12.206 -12.090 1.00 84.44 214 THR A O 1
ATOM 1647 N N . ARG A 1 215 ? -1.966 -10.566 -10.567 1.00 77.31 215 ARG A N 1
ATOM 1648 C CA . ARG A 1 215 ? -3.385 -10.720 -10.241 1.00 77.31 215 ARG A CA 1
ATOM 1649 C C . ARG A 1 215 ? -3.974 -9.402 -9.765 1.00 77.31 215 ARG A C 1
ATOM 1651 O O . ARG A 1 215 ? -3.295 -8.631 -9.085 1.00 77.31 215 ARG A O 1
ATOM 1658 N N . MET A 1 216 ? -5.253 -9.170 -10.044 1.00 64.81 216 MET A N 1
ATOM 1659 C CA . MET A 1 216 ? -5.994 -8.126 -9.342 1.00 64.81 216 MET A CA 1
ATOM 1660 C C . MET A 1 216 ? -6.017 -8.445 -7.844 1.00 64.81 216 MET A C 1
ATOM 1662 O O . MET A 1 216 ? -6.306 -9.590 -7.479 1.00 64.81 216 MET A O 1
ATOM 1666 N N . PRO A 1 217 ? -5.741 -7.467 -6.963 1.00 59.66 217 PRO A N 1
ATOM 1667 C CA . PRO A 1 217 ? -6.070 -7.616 -5.556 1.00 59.66 217 PRO A CA 1
ATOM 1668 C C . PRO A 1 217 ? -7.553 -7.975 -5.464 1.00 59.66 217 PRO A C 1
ATOM 1670 O O . PRO A 1 217 ? -8.396 -7.250 -6.003 1.00 59.66 217 PRO A O 1
ATOM 1673 N N . LYS A 1 218 ? -7.884 -9.102 -4.825 1.00 55.59 218 LYS A N 1
ATOM 1674 C CA . LYS A 1 218 ? -9.279 -9.383 -4.486 1.00 55.59 218 LYS A CA 1
ATOM 1675 C C . LYS A 1 218 ? -9.723 -8.259 -3.555 1.00 55.59 218 LYS A C 1
ATOM 1677 O O . LYS A 1 218 ? -9.137 -8.081 -2.489 1.00 55.59 218 LYS A O 1
ATOM 1682 N N . ARG A 1 219 ? -10.705 -7.462 -3.980 1.00 55.09 219 ARG A N 1
ATOM 1683 C CA . ARG A 1 219 ? -11.338 -6.483 -3.093 1.00 55.09 219 ARG A CA 1
ATOM 1684 C C . ARG A 1 219 ? -12.092 -7.271 -2.028 1.00 55.09 219 ARG A C 1
ATOM 1686 O O . ARG A 1 219 ? -13.140 -7.829 -2.318 1.00 55.09 219 ARG A O 1
ATOM 1693 N N . LEU A 1 220 ? -11.512 -7.354 -0.834 1.00 51.72 220 LEU A N 1
ATOM 1694 C CA . LEU A 1 220 ? -12.124 -8.019 0.321 1.00 51.72 220 LEU A CA 1
ATOM 1695 C C . LEU A 1 220 ? -13.258 -7.185 0.928 1.00 51.72 220 LEU A C 1
ATOM 1697 O O . LEU A 1 220 ? -14.111 -7.723 1.621 1.00 51.72 220 LEU A O 1
ATOM 1701 N N . TRP A 1 221 ? -13.263 -5.881 0.647 1.00 53.88 221 TRP A N 1
ATOM 1702 C CA . TRP A 1 221 ? -14.236 -4.923 1.147 1.00 53.88 221 TRP A CA 1
ATOM 1703 C C . TRP A 1 221 ? -14.501 -3.828 0.108 1.00 53.88 221 TRP A C 1
ATOM 1705 O O . TRP A 1 221 ? -13.678 -3.555 -0.777 1.00 53.88 221 TRP A O 1
ATOM 1715 N N . LYS A 1 222 ? -15.659 -3.180 0.229 1.00 62.62 222 LYS A N 1
ATOM 1716 C CA . LYS A 1 222 ? -16.037 -1.971 -0.509 1.00 62.62 222 LYS A CA 1
ATOM 1717 C C . LYS A 1 222 ? -16.630 -0.971 0.481 1.00 62.62 222 LYS A C 1
ATOM 1719 O O . LYS A 1 222 ? -17.279 -1.366 1.445 1.00 62.62 222 LYS A O 1
ATOM 1724 N N . ARG A 1 223 ? -16.397 0.320 0.242 1.00 65.62 223 ARG A N 1
ATOM 1725 C CA . ARG A 1 223 ? -17.074 1.395 0.978 1.00 65.62 223 ARG A CA 1
ATOM 1726 C C . ARG A 1 223 ? -18.552 1.384 0.602 1.00 65.62 223 ARG A C 1
ATOM 1728 O O . ARG A 1 223 ? -18.868 1.451 -0.589 1.00 65.62 223 ARG A O 1
ATOM 1735 N N . CYS A 1 224 ? -19.414 1.230 1.594 1.00 70.31 224 CYS A N 1
ATOM 1736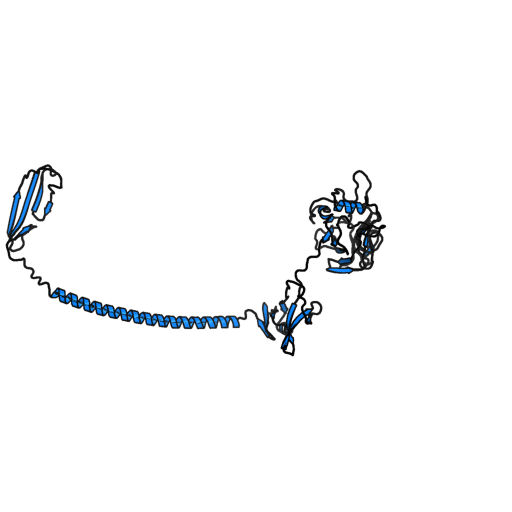 C CA . CYS A 1 224 ? -20.846 1.032 1.418 1.00 70.31 224 CYS A CA 1
ATOM 1737 C C . CYS A 1 224 ? -21.535 1.467 2.715 1.00 70.31 224 CYS A C 1
ATOM 1739 O O . CYS A 1 224 ? -21.220 0.936 3.778 1.00 70.31 224 CYS A O 1
ATOM 1741 N N . MET A 1 225 ? -22.419 2.462 2.631 1.00 75.38 225 MET A N 1
ATOM 1742 C CA . MET A 1 225 ? -23.212 2.923 3.767 1.00 75.38 225 MET A CA 1
ATOM 1743 C C . MET A 1 225 ? -24.621 2.359 3.631 1.00 75.38 225 MET A C 1
ATOM 1745 O O . MET A 1 225 ? -25.403 2.848 2.818 1.00 75.38 225 MET A O 1
ATOM 1749 N N . GLU A 1 226 ? -24.916 1.319 4.404 1.00 79.44 226 GLU A N 1
ATOM 1750 C CA . GLU A 1 226 ? -26.228 0.673 4.459 1.00 79.44 226 GLU A CA 1
ATOM 1751 C C . GLU A 1 226 ? -26.948 1.023 5.753 1.00 79.44 226 GLU A C 1
ATOM 1753 O O . GLU A 1 226 ? -26.342 1.108 6.826 1.00 79.44 226 GLU A O 1
ATOM 1758 N N . PHE A 1 227 ? -28.259 1.198 5.648 1.00 74.19 227 PHE A N 1
ATOM 1759 C CA . PHE A 1 227 ? -29.119 1.524 6.772 1.00 74.19 227 PHE A CA 1
ATOM 1760 C C . PHE A 1 227 ? -30.529 0.983 6.551 1.00 74.19 227 PHE A C 1
ATOM 1762 O O . PHE A 1 227 ? -30.940 0.668 5.434 1.00 74.19 227 PHE A O 1
ATOM 1769 N N . LYS A 1 228 ? -31.281 0.849 7.644 1.00 78.94 228 LYS A N 1
ATOM 1770 C CA . LYS A 1 228 ? -32.679 0.419 7.602 1.00 78.94 228 LYS A CA 1
ATOM 1771 C C . LYS A 1 228 ? -33.594 1.623 7.755 1.00 78.94 228 LYS A C 1
ATOM 1773 O O . LYS A 1 228 ? -33.459 2.385 8.710 1.00 78.94 228 LYS A O 1
ATOM 1778 N N . MET A 1 229 ? -34.565 1.745 6.859 1.00 76.19 229 MET A N 1
ATOM 1779 C CA . MET A 1 229 ? -35.665 2.701 6.974 1.00 76.19 229 MET A CA 1
ATOM 1780 C C . MET A 1 229 ? -36.981 1.959 7.176 1.00 76.19 229 MET A C 1
ATOM 1782 O O . MET A 1 229 ? -37.167 0.853 6.668 1.00 76.19 229 MET A O 1
ATOM 1786 N N . LYS A 1 230 ? -37.907 2.565 7.922 1.00 78.06 230 LYS A N 1
ATOM 1787 C CA . LYS A 1 230 ? -39.301 2.117 7.939 1.00 78.06 230 LYS A CA 1
ATOM 1788 C C . LYS A 1 230 ? -40.044 2.805 6.801 1.00 78.06 230 LYS A C 1
ATOM 1790 O O . LYS A 1 230 ? -39.953 4.018 6.654 1.00 78.06 230 LYS A O 1
ATOM 1795 N N . THR A 1 231 ? -40.759 2.016 6.015 1.00 77.44 231 THR A N 1
ATOM 1796 C CA . THR A 1 231 ? -41.723 2.507 5.023 1.00 77.44 231 THR A CA 1
ATOM 1797 C C . THR A 1 231 ? -42.955 3.091 5.718 1.00 77.44 231 THR A C 1
ATOM 1799 O O . THR A 1 231 ? -43.167 2.847 6.908 1.00 77.44 231 THR A O 1
ATOM 1802 N N . GLU A 1 232 ? -43.795 3.818 4.979 1.00 79.50 232 GLU A N 1
ATOM 1803 C CA . GLU A 1 232 ? -45.082 4.338 5.479 1.00 79.50 232 GLU A CA 1
ATOM 1804 C C . GLU A 1 232 ? -45.989 3.222 6.025 1.00 79.50 232 GLU A C 1
ATOM 1806 O O . GLU A 1 232 ? -46.690 3.412 7.012 1.00 79.50 232 GLU A O 1
ATOM 1811 N N . ALA A 1 233 ? -45.882 2.014 5.465 1.00 80.75 233 ALA A N 1
ATOM 1812 C CA . ALA A 1 233 ? -46.563 0.811 5.942 1.00 80.75 233 ALA A CA 1
ATOM 1813 C C . ALA A 1 233 ? -45.911 0.170 7.192 1.00 80.75 233 ALA A C 1
ATOM 1815 O O . ALA A 1 233 ? -46.257 -0.944 7.578 1.00 80.75 233 ALA A O 1
ATOM 1816 N N . GLY A 1 234 ? -44.905 0.809 7.799 1.00 77.94 234 GLY A N 1
ATOM 1817 C CA . GLY A 1 234 ? -44.192 0.324 8.987 1.00 77.94 234 GLY A CA 1
ATOM 1818 C C . GLY A 1 234 ? -43.190 -0.811 8.734 1.00 77.94 234 GLY A C 1
ATOM 1819 O O . GLY A 1 234 ? -42.447 -1.186 9.646 1.00 77.94 234 GLY A O 1
ATOM 1820 N N . LYS A 1 235 ? -43.110 -1.339 7.505 1.00 83.12 235 LYS A N 1
ATOM 1821 C CA . LYS A 1 235 ? -42.161 -2.394 7.120 1.00 83.12 235 LYS A CA 1
ATOM 1822 C C . LYS A 1 235 ? -40.740 -1.838 7.071 1.00 83.12 235 LYS A C 1
ATOM 1824 O O . LYS A 1 235 ? -40.503 -0.808 6.440 1.00 83.12 235 LYS A O 1
ATOM 1829 N N . SER A 1 236 ? -39.799 -2.526 7.718 1.00 79.50 236 SER A N 1
ATOM 1830 C CA . SER A 1 236 ? -38.378 -2.178 7.671 1.00 79.50 236 SER A CA 1
ATOM 1831 C C . SER A 1 236 ? -37.745 -2.700 6.382 1.00 79.50 236 SER A C 1
ATOM 1833 O O . SER A 1 236 ? -37.826 -3.891 6.088 1.00 79.50 236 SER A O 1
ATOM 1835 N N . GLU A 1 237 ? -37.106 -1.812 5.629 1.00 85.81 237 GLU A N 1
ATOM 1836 C CA . GLU A 1 237 ? -36.414 -2.122 4.379 1.00 85.81 237 GLU A CA 1
ATOM 1837 C C . GLU A 1 237 ? -34.981 -1.574 4.412 1.00 85.81 237 GLU A C 1
ATOM 1839 O O . GLU A 1 237 ? -34.697 -0.579 5.086 1.00 85.81 237 GLU A O 1
ATOM 1844 N N . THR A 1 238 ? -34.073 -2.247 3.703 1.00 84.31 238 THR A N 1
ATOM 1845 C CA . THR A 1 238 ? -32.663 -1.849 3.605 1.00 84.31 238 THR A CA 1
ATOM 1846 C C . THR A 1 238 ? -32.465 -0.875 2.450 1.00 84.31 238 THR A C 1
ATOM 1848 O O . THR A 1 238 ? -32.981 -1.088 1.350 1.00 84.31 238 THR A O 1
ATOM 1851 N N . TYR A 1 239 ? -31.702 0.178 2.718 1.00 85.00 239 TYR A N 1
ATOM 1852 C CA . TYR A 1 239 ? -31.280 1.190 1.764 1.00 85.00 239 TYR A CA 1
ATOM 1853 C C . TYR A 1 239 ? -29.764 1.362 1.839 1.00 85.00 239 TYR A C 1
ATOM 1855 O O . TYR A 1 239 ? -29.147 1.088 2.874 1.00 85.00 239 TYR A O 1
ATOM 1863 N N . TYR A 1 240 ? -29.174 1.876 0.765 1.00 84.00 240 TYR A N 1
ATOM 1864 C CA . TYR A 1 240 ? -27.793 2.335 0.747 1.00 84.00 240 TYR A CA 1
ATOM 1865 C C . TYR A 1 240 ? -27.672 3.749 0.178 1.00 84.00 240 TYR A C 1
ATOM 1867 O O . TYR A 1 240 ? -28.499 4.172 -0.629 1.00 84.00 240 TYR A O 1
ATOM 1875 N N . ILE A 1 241 ? -26.632 4.480 0.584 1.00 76.69 241 ILE A N 1
ATOM 1876 C CA . ILE A 1 241 ? -26.300 5.790 0.007 1.00 76.69 241 ILE A CA 1
ATOM 1877 C C . ILE A 1 241 ? -25.399 5.599 -1.217 1.00 76.69 241 ILE A C 1
ATOM 1879 O O . ILE A 1 241 ? -24.308 5.027 -1.115 1.00 76.69 241 ILE A O 1
ATOM 1883 N N . ASP A 1 242 ? -25.834 6.085 -2.379 1.00 73.12 242 ASP A N 1
ATOM 1884 C CA . ASP A 1 242 ? -24.992 6.135 -3.571 1.00 73.12 242 ASP A CA 1
ATOM 1885 C C . ASP A 1 242 ? -23.899 7.194 -3.402 1.00 73.12 242 ASP A C 1
ATOM 1887 O O . ASP A 1 242 ? -24.152 8.356 -3.093 1.00 73.12 242 ASP A O 1
ATOM 1891 N N . ARG A 1 243 ? -22.646 6.786 -3.607 1.00 64.38 243 ARG A N 1
ATOM 1892 C CA . ARG A 1 243 ? -21.479 7.633 -3.336 1.00 64.38 243 ARG A CA 1
ATOM 1893 C C . ARG A 1 243 ? -21.339 8.809 -4.308 1.00 64.38 243 ARG A C 1
ATOM 1895 O O . ARG A 1 243 ? -20.689 9.790 -3.963 1.00 64.38 243 ARG A O 1
ATOM 1902 N N . MET A 1 244 ? -21.862 8.687 -5.525 1.00 63.06 244 MET A N 1
ATOM 1903 C CA . MET A 1 244 ? -21.717 9.711 -6.563 1.00 63.06 244 MET A CA 1
ATOM 1904 C C . MET A 1 244 ? -22.781 10.795 -6.424 1.00 63.06 244 MET A C 1
ATOM 1906 O O . MET A 1 244 ? -22.497 11.968 -6.638 1.00 63.06 244 MET A O 1
ATOM 1910 N N . THR A 1 245 ? -23.999 10.393 -6.073 1.00 71.69 245 THR A N 1
ATOM 1911 C CA . THR A 1 245 ? -25.166 11.278 -5.997 1.00 71.69 245 THR A CA 1
ATOM 1912 C C . THR A 1 245 ? -25.489 11.716 -4.571 1.00 71.69 245 THR A C 1
ATOM 1914 O O . THR A 1 245 ? -26.163 12.723 -4.385 1.00 71.69 245 THR A O 1
ATOM 1917 N N . GLY A 1 246 ? -25.037 10.968 -3.560 1.00 67.25 246 GLY A N 1
ATOM 1918 C CA . GLY A 1 246 ? -25.409 11.172 -2.160 1.00 67.25 246 GLY A CA 1
ATOM 1919 C C . GLY A 1 246 ? -26.855 10.778 -1.842 1.00 67.25 246 GLY A C 1
ATOM 1920 O O . GLY A 1 246 ? -27.335 11.072 -0.749 1.00 67.25 246 GLY A O 1
ATOM 1921 N N . THR A 1 247 ? -27.565 10.134 -2.774 1.00 77.69 247 THR A N 1
ATOM 1922 C CA . THR A 1 247 ? -28.985 9.790 -2.615 1.00 77.69 247 THR A CA 1
ATOM 1923 C C . THR A 1 247 ? -29.183 8.366 -2.100 1.00 77.69 247 THR A C 1
ATOM 1925 O O . THR A 1 247 ? -28.334 7.491 -2.283 1.00 77.69 247 THR A O 1
ATOM 1928 N N . ALA A 1 248 ? -30.295 8.138 -1.398 1.00 80.62 248 ALA A N 1
ATOM 1929 C CA . ALA A 1 248 ? -30.644 6.833 -0.852 1.00 80.62 248 ALA A CA 1
ATOM 1930 C C . ALA A 1 248 ? -31.345 5.964 -1.906 1.00 80.62 248 ALA A C 1
ATOM 1932 O O . ALA A 1 248 ? -32.336 6.383 -2.503 1.00 80.62 248 ALA A O 1
ATOM 1933 N N . HIS A 1 249 ? -30.881 4.728 -2.076 1.00 85.56 249 HIS A N 1
ATOM 1934 C CA . HIS A 1 249 ? -31.470 3.739 -2.977 1.00 85.56 249 HIS A CA 1
ATOM 1935 C C . HIS A 1 249 ? -31.861 2.478 -2.214 1.00 85.56 249 HIS A C 1
ATOM 1937 O O . HIS A 1 249 ? -31.147 2.035 -1.315 1.00 85.56 249 HIS A O 1
ATOM 1943 N N . LYS A 1 250 ? -32.999 1.885 -2.582 1.00 87.56 250 LYS A N 1
ATOM 1944 C CA . LYS A 1 250 ? -33.481 0.631 -1.997 1.00 87.56 250 LYS A CA 1
ATOM 1945 C C . LYS A 1 250 ? -32.561 -0.531 -2.390 1.00 87.56 250 LYS A C 1
ATOM 1947 O O . LYS A 1 250 ? -32.241 -0.682 -3.567 1.00 87.56 250 LYS A O 1
ATOM 1952 N N . GLY A 1 251 ? -32.187 -1.367 -1.422 1.00 84.94 251 GLY A N 1
ATOM 1953 C CA . GLY A 1 251 ? -31.339 -2.547 -1.619 1.00 84.94 251 GLY A CA 1
ATOM 1954 C C . GLY A 1 251 ? -30.036 -2.509 -0.818 1.00 84.94 251 GLY A C 1
ATOM 1955 O O . GLY A 1 251 ? -29.864 -1.689 0.084 1.00 84.94 251 GLY A O 1
ATOM 1956 N N . THR A 1 252 ? -29.125 -3.420 -1.152 1.00 79.81 252 THR A N 1
ATOM 1957 C CA . THR A 1 252 ? -27.813 -3.589 -0.511 1.00 79.81 252 THR A CA 1
ATOM 1958 C C . THR A 1 252 ? -26.684 -3.297 -1.502 1.00 79.81 252 THR A C 1
ATOM 1960 O O . THR A 1 252 ? -26.700 -3.785 -2.630 1.00 79.81 252 THR A O 1
ATOM 1963 N N . CYS A 1 253 ? -25.663 -2.545 -1.086 1.00 74.31 253 CYS A N 1
ATOM 1964 C CA . CYS A 1 253 ? -24.388 -2.421 -1.796 1.00 74.31 253 CYS A CA 1
ATOM 1965 C C . CYS A 1 253 ? -23.306 -3.402 -1.298 1.00 74.31 253 CYS A C 1
ATOM 1967 O O . CYS A 1 253 ? -22.214 -3.440 -1.886 1.00 74.31 253 CYS A O 1
ATOM 1969 N N . SER A 1 254 ? -23.598 -4.188 -0.253 1.00 70.38 254 SER A N 1
ATOM 1970 C CA . SER A 1 254 ? -22.666 -5.080 0.445 1.00 70.38 254 SER A CA 1
ATOM 1971 C C . SER A 1 254 ? -22.823 -6.571 0.121 1.00 70.38 254 SER A C 1
ATOM 1973 O O . SER A 1 254 ? -21.887 -7.318 0.379 1.00 70.38 254 SER A O 1
ATOM 1975 N N . GLU A 1 255 ? -23.930 -7.003 -0.496 1.00 68.81 255 GLU A N 1
ATOM 1976 C CA . GLU A 1 255 ? -24.338 -8.422 -0.634 1.00 68.81 255 GLU A CA 1
ATOM 1977 C C . GLU A 1 255 ? -23.266 -9.358 -1.230 1.00 68.81 255 GLU A C 1
ATOM 1979 O O . GLU A 1 255 ? -23.196 -10.539 -0.905 1.00 68.81 255 GLU A O 1
ATOM 1984 N N . GLN A 1 256 ? -22.375 -8.820 -2.066 1.00 64.06 256 GLN A N 1
ATOM 1985 C CA . GLN A 1 256 ? -21.282 -9.551 -2.720 1.00 64.06 256 GLN A CA 1
ATOM 1986 C C . GLN A 1 256 ? -19.936 -9.529 -1.958 1.00 64.06 256 GLN A C 1
ATOM 1988 O O . GLN A 1 256 ? -18.940 -10.055 -2.459 1.00 64.06 256 GLN A O 1
ATOM 1993 N N . PHE A 1 257 ? -19.861 -8.897 -0.781 1.00 62.19 257 PHE A N 1
ATOM 1994 C CA . PHE A 1 257 ? -18.634 -8.731 0.007 1.00 62.19 257 PHE A CA 1
ATOM 1995 C C . PHE A 1 257 ? -18.758 -9.424 1.373 1.00 62.19 257 PHE A C 1
ATOM 1997 O O . PHE A 1 257 ? -19.729 -9.229 2.092 1.00 62.19 257 PHE A O 1
ATOM 2004 N N . GLN A 1 258 ? -17.741 -10.204 1.761 1.00 53.34 258 GLN A N 1
ATOM 2005 C CA . GLN A 1 258 ? -17.712 -10.916 3.054 1.00 53.34 258 GLN A CA 1
ATOM 2006 C C . GLN A 1 258 ? -17.581 -9.974 4.263 1.00 53.34 258 GLN A C 1
ATOM 2008 O O . GLN A 1 258 ? -17.938 -10.349 5.376 1.00 53.34 258 GLN A O 1
ATOM 2013 N N . ALA A 1 259 ? -17.058 -8.764 4.049 1.00 46.66 259 ALA A N 1
ATOM 2014 C CA . ALA A 1 259 ? -16.950 -7.711 5.049 1.00 46.66 259 ALA A CA 1
ATOM 2015 C C . ALA A 1 259 ? -17.172 -6.342 4.387 1.00 46.66 259 ALA A C 1
ATOM 2017 O O . ALA A 1 259 ? -16.692 -6.092 3.276 1.00 46.66 259 ALA A O 1
ATOM 2018 N N . PHE A 1 260 ? -17.868 -5.436 5.072 1.00 54.16 260 PHE A N 1
ATOM 2019 C CA . PHE A 1 260 ? -18.096 -4.069 4.608 1.00 54.16 260 PHE A CA 1
ATOM 2020 C C . PHE A 1 260 ? -17.709 -3.058 5.687 1.00 54.16 260 PHE A C 1
ATOM 2022 O O . PHE A 1 260 ? -17.909 -3.279 6.880 1.00 54.16 260 PHE A O 1
ATOM 2029 N N . LEU A 1 261 ? -17.127 -1.943 5.248 1.00 45.75 261 LEU A N 1
ATOM 2030 C CA . LEU A 1 261 ? -16.840 -0.796 6.099 1.00 45.75 261 LEU A CA 1
ATOM 2031 C C . LEU A 1 261 ? -18.016 0.171 5.961 1.00 45.75 261 LEU A C 1
ATOM 2033 O O . LEU A 1 261 ? -18.157 0.814 4.917 1.00 45.75 261 LEU A O 1
ATOM 2037 N N . ASN A 1 262 ? -18.854 0.244 6.995 1.00 57.50 262 ASN A N 1
ATOM 2038 C CA . ASN A 1 262 ? -19.924 1.232 7.065 1.00 57.50 262 ASN A CA 1
ATOM 2039 C C . ASN A 1 262 ? -19.295 2.580 7.458 1.00 57.50 262 ASN A C 1
ATOM 2041 O O . ASN A 1 262 ? -18.893 2.764 8.607 1.00 57.50 262 ASN A O 1
ATOM 2045 N N . GLU A 1 263 ? -19.125 3.493 6.495 1.00 57.97 263 GLU A N 1
ATOM 2046 C CA . GLU A 1 263 ? -18.666 4.867 6.757 1.00 57.97 263 GLU A CA 1
ATOM 2047 C C . GLU A 1 263 ? -19.801 5.622 7.470 1.00 57.97 263 GLU A C 1
ATOM 2049 O O . GLU A 1 263 ? -20.612 6.309 6.859 1.00 57.97 263 GLU A O 1
ATOM 2054 N N . GLY A 1 264 ? -19.898 5.411 8.783 1.00 57.34 264 GLY A N 1
ATOM 2055 C CA . GLY A 1 264 ? -20.978 5.906 9.630 1.00 57.34 264 GLY A CA 1
ATOM 2056 C C . GLY A 1 264 ? -20.688 7.230 10.329 1.00 57.34 264 GLY A C 1
ATOM 2057 O O . GLY A 1 264 ? -21.419 7.549 11.255 1.00 57.34 264 GLY A O 1
ATOM 2058 N N . THR A 1 265 ? -19.638 7.972 9.956 1.00 61.91 265 THR A N 1
ATOM 2059 C CA . THR A 1 265 ? -19.245 9.232 10.614 1.00 61.91 265 THR A CA 1
ATOM 2060 C C . THR A 1 265 ? -19.274 10.410 9.644 1.00 61.91 265 THR A C 1
ATOM 2062 O O . THR A 1 265 ? -18.485 10.455 8.701 1.00 61.91 265 THR A O 1
ATOM 2065 N N . LEU A 1 266 ? -20.143 11.387 9.907 1.00 66.25 266 LEU A N 1
ATOM 2066 C CA . LEU A 1 266 ? -20.205 12.667 9.194 1.00 66.25 266 LEU A CA 1
ATOM 2067 C C . LEU A 1 266 ? -19.602 13.788 10.042 1.00 66.25 266 LEU A C 1
ATOM 2069 O O . LEU A 1 266 ? -19.894 13.885 11.231 1.00 66.25 266 LEU A O 1
ATOM 2073 N N . VAL A 1 267 ? -18.819 14.677 9.440 1.00 70.12 267 VAL A N 1
ATOM 2074 C CA . VAL A 1 267 ? -18.347 15.895 10.114 1.00 70.12 267 VAL A CA 1
ATOM 2075 C C . VAL A 1 267 ? -19.260 17.051 9.727 1.00 70.12 267 VAL A C 1
ATOM 2077 O O . VAL A 1 267 ? -19.508 17.266 8.541 1.00 70.12 267 VAL A O 1
ATOM 2080 N N . VAL A 1 268 ? -19.771 17.784 10.716 1.00 76.12 268 VAL A N 1
ATOM 2081 C CA . VAL A 1 268 ? -20.597 18.975 10.491 1.00 76.12 268 VAL A CA 1
ATOM 2082 C C . VAL A 1 268 ? -20.108 20.160 11.308 1.00 76.12 268 VAL A C 1
ATOM 2084 O O . VAL A 1 268 ? -19.642 20.017 12.435 1.00 76.12 268 VAL A O 1
ATOM 2087 N N . LYS A 1 269 ? -20.273 21.356 10.741 1.00 72.19 269 LYS A N 1
ATOM 2088 C CA . LYS A 1 269 ? -19.753 22.595 11.328 1.00 72.19 269 LYS A CA 1
ATOM 2089 C C . LYS A 1 269 ? -20.497 23.028 12.586 1.00 72.19 269 LYS A C 1
ATOM 2091 O O . LYS A 1 269 ? -19.894 23.601 13.479 1.00 72.19 269 LYS A O 1
ATOM 2096 N N . ASN A 1 270 ? -21.815 22.823 12.633 1.00 78.12 270 ASN A N 1
ATOM 2097 C CA . ASN A 1 270 ? -22.679 23.374 13.678 1.00 78.12 270 ASN A CA 1
ATOM 2098 C C . ASN A 1 270 ? -23.985 22.574 13.855 1.00 78.12 270 ASN A C 1
ATOM 2100 O O . ASN A 1 270 ? -24.279 21.633 13.112 1.00 78.12 270 ASN A O 1
ATOM 2104 N N . LYS A 1 271 ? -24.799 22.969 14.846 1.00 85.62 271 LYS A N 1
ATOM 2105 C CA . LYS A 1 271 ? -26.099 22.339 15.155 1.00 85.62 271 LYS A CA 1
ATOM 2106 C C . LYS A 1 271 ? -27.104 22.396 13.998 1.00 85.62 271 LYS A C 1
ATOM 2108 O O . LYS A 1 271 ? -27.866 21.453 13.817 1.00 85.62 271 LYS A O 1
ATOM 2113 N N . GLU A 1 272 ? -27.127 23.489 13.242 1.00 85.50 272 GLU A N 1
ATOM 2114 C CA . GLU A 1 272 ? -28.031 23.649 12.099 1.00 85.50 272 GLU A CA 1
ATOM 2115 C C . GLU A 1 272 ? -27.704 22.629 11.002 1.00 85.50 272 GLU A C 1
ATOM 2117 O O . GLU A 1 272 ? -28.571 21.874 10.568 1.00 85.50 272 GLU A O 1
ATOM 2122 N N . SER A 1 273 ? -26.418 22.502 10.668 1.00 81.12 273 SER A N 1
ATOM 2123 C CA . SER A 1 273 ? -25.908 21.501 9.727 1.00 81.12 273 SER A CA 1
ATOM 2124 C C . SER A 1 273 ? -26.215 20.074 10.188 1.00 81.12 273 SER A C 1
ATOM 2126 O O . SER A 1 273 ? -26.577 19.234 9.370 1.00 81.12 273 SER A O 1
ATOM 2128 N N . LEU A 1 274 ? -26.129 19.802 11.498 1.00 81.38 274 LEU A N 1
ATOM 2129 C CA . LEU A 1 274 ? -26.486 18.506 12.088 1.00 81.38 274 LEU A CA 1
ATOM 2130 C C . LEU A 1 274 ? -27.979 18.166 11.896 1.00 81.38 274 LEU A C 1
ATOM 2132 O O . LEU A 1 274 ? -28.333 17.011 11.655 1.00 81.38 274 LEU A O 1
ATOM 2136 N N . ASN A 1 275 ? -28.869 19.157 11.988 1.00 81.75 275 ASN A N 1
ATOM 2137 C CA . ASN A 1 275 ? -30.312 18.956 11.815 1.00 81.75 275 ASN A CA 1
ATOM 2138 C C . ASN A 1 275 ? -30.716 18.701 10.355 1.00 81.75 275 ASN A C 1
ATOM 2140 O O . ASN A 1 275 ? -31.723 18.033 10.128 1.00 81.75 275 ASN A O 1
ATOM 2144 N N . ASN A 1 276 ? -29.919 19.171 9.393 1.00 79.12 276 ASN A N 1
ATOM 2145 C CA . ASN A 1 276 ? -30.152 18.978 7.958 1.00 79.12 276 ASN A CA 1
ATOM 2146 C C . ASN A 1 276 ? -29.743 17.581 7.454 1.00 79.12 276 ASN A C 1
ATOM 2148 O O . ASN A 1 276 ? -29.996 17.241 6.299 1.00 79.12 276 ASN A O 1
ATOM 2152 N N . ILE A 1 277 ? -29.107 16.763 8.299 1.00 71.62 277 ILE A N 1
ATOM 2153 C CA . ILE A 1 277 ? -28.718 15.397 7.940 1.00 71.62 277 ILE A CA 1
ATOM 2154 C C . ILE A 1 277 ? -29.974 14.508 7.842 1.00 71.62 277 ILE A C 1
ATOM 2156 O O . ILE A 1 277 ? -30.798 14.525 8.766 1.00 71.62 277 ILE A O 1
ATOM 2160 N N . PRO A 1 278 ? -30.105 13.679 6.784 1.00 68.69 278 PRO A N 1
ATOM 2161 C CA . PRO A 1 278 ? -31.189 12.709 6.655 1.00 68.69 278 PRO A CA 1
ATOM 2162 C C . PRO A 1 278 ? -31.351 11.843 7.910 1.00 68.69 278 PRO A C 1
ATOM 2164 O O . PRO A 1 278 ? -30.373 11.491 8.574 1.00 68.69 278 PRO A O 1
ATOM 2167 N N . SER A 1 279 ? -32.593 11.478 8.241 1.00 67.06 279 SER A N 1
ATOM 2168 C CA . SER A 1 279 ? -32.907 10.691 9.439 1.00 67.06 279 SER A CA 1
ATOM 2169 C C . SER A 1 279 ? -32.493 9.226 9.260 1.00 67.06 279 SER A C 1
ATOM 2171 O O . SER A 1 279 ? -33.311 8.355 8.971 1.00 67.06 279 SER A O 1
ATOM 2173 N N . VAL A 1 280 ? -31.191 8.972 9.388 1.00 68.88 280 VAL A N 1
ATOM 2174 C CA . VAL A 1 280 ? -30.576 7.646 9.311 1.00 68.88 280 VAL A CA 1
ATOM 2175 C C . VAL A 1 280 ? -30.283 7.165 10.736 1.00 68.88 280 VAL A C 1
ATOM 2177 O O . VAL A 1 280 ? -29.366 7.686 11.374 1.00 68.88 280 VAL A O 1
ATOM 2180 N N . PRO A 1 281 ? -31.044 6.196 11.279 1.00 65.44 281 PRO A N 1
ATOM 2181 C CA . PRO A 1 281 ? -30.804 5.684 12.625 1.00 65.44 281 PRO A CA 1
ATOM 2182 C C . PRO A 1 281 ? -29.405 5.069 12.766 1.00 65.44 281 PRO A C 1
ATOM 2184 O O . PRO A 1 281 ? -28.978 4.300 11.908 1.00 65.44 281 PRO A O 1
ATOM 2187 N N . GLY A 1 282 ? -28.710 5.380 13.863 1.00 64.88 282 GLY A N 1
ATOM 2188 C CA . GLY A 1 282 ? -27.364 4.866 14.152 1.00 64.88 282 GLY A CA 1
ATOM 2189 C C . GLY A 1 282 ? -26.221 5.626 13.473 1.00 64.88 282 GLY A C 1
ATOM 2190 O O . GLY A 1 282 ? -25.061 5.291 13.693 1.00 64.88 282 GLY A O 1
ATOM 2191 N N . LEU A 1 283 ? -26.529 6.662 12.689 1.00 75.69 283 LEU A N 1
ATOM 2192 C CA . LEU A 1 283 ? -25.529 7.543 12.098 1.00 75.69 283 LEU A CA 1
ATOM 2193 C C . LEU A 1 283 ? -24.768 8.302 13.186 1.00 75.69 283 LEU A C 1
ATOM 2195 O O . LEU A 1 283 ? -25.383 8.863 14.098 1.00 75.69 283 LEU A O 1
ATOM 2199 N N . LEU A 1 284 ? -23.442 8.331 13.075 1.00 81.50 284 LEU A N 1
ATOM 2200 C CA . LEU A 1 284 ? -22.577 9.127 13.930 1.00 81.50 284 LEU A CA 1
ATOM 2201 C C . LEU A 1 284 ? -22.240 10.442 13.230 1.00 81.50 284 LEU A C 1
ATOM 2203 O O . LEU A 1 284 ? -21.989 10.483 12.023 1.00 81.50 284 LEU A O 1
ATOM 2207 N N . SER A 1 285 ? -22.201 11.531 13.988 1.00 81.00 285 SER A N 1
ATOM 2208 C CA . SER A 1 285 ? -21.712 12.804 13.478 1.00 81.00 285 SER A CA 1
ATOM 2209 C C . SER A 1 285 ? -20.848 13.526 14.495 1.00 81.00 285 SER A C 1
ATOM 2211 O O . SER A 1 285 ? -21.232 13.681 15.651 1.00 81.00 285 SER A O 1
ATOM 2213 N N . TYR A 1 286 ? -19.671 13.957 14.062 1.00 82.19 286 TYR A N 1
ATOM 2214 C CA . TYR A 1 286 ? -18.797 14.821 14.837 1.00 82.19 286 TYR A CA 1
ATOM 2215 C C . TYR A 1 286 ? -19.129 16.281 14.530 1.00 82.19 286 TYR A C 1
ATOM 2217 O O . TYR A 1 286 ? -19.208 16.669 13.361 1.00 82.19 286 TYR A O 1
ATOM 2225 N N . ARG A 1 287 ? -19.332 17.079 15.578 1.00 85.06 287 ARG A N 1
ATOM 2226 C CA . ARG A 1 287 ? -19.565 18.520 15.473 1.00 85.06 287 ARG A CA 1
ATOM 2227 C C . ARG A 1 287 ? -18.289 19.290 15.767 1.00 85.06 287 ARG A C 1
ATOM 2229 O O . ARG A 1 287 ? -17.742 19.164 16.856 1.00 85.06 287 ARG A O 1
ATOM 2236 N N . GLU A 1 288 ? -17.855 20.106 14.811 1.00 80.50 288 GLU A N 1
ATOM 2237 C CA . GLU A 1 288 ? -16.623 20.897 14.936 1.00 80.50 288 GLU A CA 1
ATOM 2238 C C . GLU A 1 288 ? -16.763 22.024 15.967 1.00 80.50 288 GLU A C 1
ATOM 2240 O O . GLU A 1 288 ? -15.827 22.292 16.707 1.00 80.50 288 GLU A O 1
ATOM 2245 N N . ASP A 1 289 ? -17.938 22.653 16.072 1.00 80.50 289 ASP A N 1
ATOM 2246 C CA . ASP A 1 289 ? -18.158 23.802 16.961 1.00 80.50 289 ASP A CA 1
ATOM 2247 C C . ASP A 1 289 ? -18.097 23.479 18.458 1.00 80.50 289 ASP A C 1
ATOM 2249 O O . ASP A 1 289 ? -17.940 24.382 19.278 1.00 80.50 289 ASP A O 1
ATOM 2253 N N . ASN A 1 290 ? -18.268 22.215 18.836 1.00 85.75 290 ASN A N 1
ATOM 2254 C CA . ASN A 1 290 ? -18.256 21.807 20.239 1.00 85.75 290 ASN A CA 1
ATOM 2255 C C . ASN A 1 290 ? -17.489 20.515 20.511 1.00 85.75 290 ASN A C 1
ATOM 2257 O O . ASN A 1 290 ? -17.592 19.983 21.617 1.00 85.75 290 ASN A O 1
ATOM 2261 N N . GLU A 1 291 ? -16.780 20.017 19.501 1.00 83.75 291 GLU A N 1
ATOM 2262 C CA . GLU A 1 291 ? -15.909 18.846 19.550 1.00 83.75 291 GLU A CA 1
ATOM 2263 C C . GLU A 1 291 ? -16.581 17.571 20.093 1.00 83.75 291 GLU A C 1
ATOM 2265 O O . GLU A 1 291 ? -15.924 16.692 20.653 1.00 83.75 291 GLU A O 1
ATOM 2270 N N . LYS A 1 292 ? -17.906 17.439 19.935 1.00 84.88 292 LYS A N 1
ATOM 2271 C CA . LYS A 1 292 ? -18.674 16.291 20.444 1.00 84.88 292 LYS A CA 1
ATOM 2272 C C . LYS A 1 292 ? -19.097 15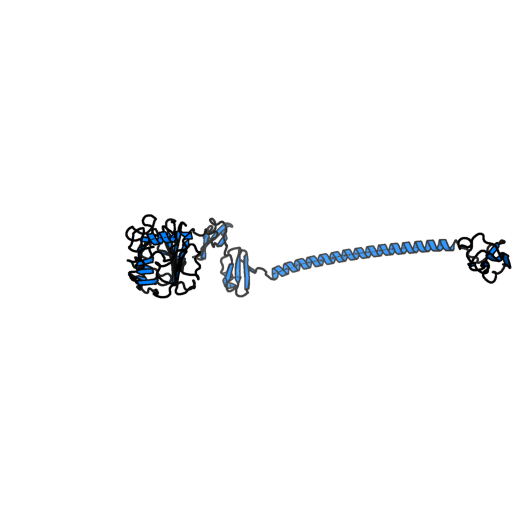.342 19.333 1.00 84.88 292 LYS A C 1
ATOM 2274 O O . LYS A 1 292 ? -19.451 15.746 18.225 1.00 84.88 292 LYS A O 1
ATOM 2279 N N . LEU A 1 293 ? -19.121 14.056 19.677 1.00 84.62 293 LEU A N 1
ATOM 2280 C CA . LEU A 1 293 ? -19.663 12.993 18.840 1.00 84.62 293 LEU A CA 1
ATOM 2281 C C . LEU A 1 293 ? -21.144 12.775 19.168 1.00 84.62 293 LEU A C 1
ATOM 2283 O O . LEU A 1 293 ? -21.523 12.617 20.328 1.00 84.62 293 LEU A O 1
ATOM 2287 N N . TYR A 1 294 ? -21.977 12.744 18.139 1.00 85.25 294 TYR A N 1
ATOM 2288 C CA . TYR A 1 294 ? -23.420 12.570 18.225 1.00 85.25 294 TYR A CA 1
ATOM 2289 C C . TYR A 1 294 ? -23.841 11.268 17.560 1.00 85.25 294 TYR A C 1
ATOM 2291 O O . TYR A 1 294 ? -23.274 10.886 16.542 1.00 85.25 294 TYR A O 1
ATOM 2299 N N . VAL A 1 295 ? -24.874 10.622 18.097 1.00 84.81 295 VAL A N 1
ATOM 2300 C CA . VAL A 1 295 ? -25.552 9.478 17.481 1.00 84.81 295 VAL A CA 1
ATOM 2301 C C . VAL A 1 295 ? -27.003 9.832 17.171 1.00 84.81 295 VAL A C 1
ATOM 2303 O O . VAL A 1 295 ? -27.706 10.428 17.993 1.00 84.81 295 VAL A O 1
ATOM 2306 N N . LYS A 1 296 ? -27.471 9.468 15.976 1.00 80.31 296 LYS A N 1
ATOM 2307 C CA . LYS A 1 296 ? -28.869 9.642 15.577 1.00 80.31 296 LYS A CA 1
ATOM 2308 C C . LYS A 1 296 ? -29.731 8.526 16.177 1.00 80.31 296 LYS A C 1
ATOM 2310 O O . LYS A 1 296 ? -29.657 7.375 15.739 1.00 80.31 296 LYS A O 1
ATOM 2315 N N . LYS A 1 297 ? -30.587 8.859 17.148 1.00 74.00 297 LYS A N 1
ATOM 2316 C CA . LYS A 1 297 ? -31.611 7.959 17.706 1.00 74.00 297 LYS A CA 1
ATOM 2317 C C . LYS A 1 297 ? -32.992 8.369 17.184 1.00 74.00 297 LYS A C 1
ATOM 2319 O O . LYS A 1 297 ? -33.605 9.324 17.662 1.00 74.00 297 LYS A O 1
ATOM 2324 N N . GLY A 1 298 ? -33.485 7.663 16.164 1.00 73.62 298 GLY A N 1
ATOM 2325 C CA . GLY A 1 298 ? -34.713 8.053 15.461 1.00 73.62 298 GLY A CA 1
ATOM 2326 C C . GLY A 1 298 ? -34.561 9.439 14.826 1.00 73.62 298 GLY A C 1
ATOM 2327 O O . GLY A 1 298 ? -33.607 9.674 14.095 1.00 73.62 298 GLY A O 1
ATOM 2328 N N . ASN A 1 299 ? -35.453 10.381 15.147 1.00 73.69 299 ASN A N 1
ATOM 2329 C CA . ASN A 1 299 ? -35.382 11.753 14.622 1.00 73.69 299 ASN A CA 1
ATOM 2330 C C . ASN A 1 299 ? -34.494 12.698 15.452 1.00 73.69 299 ASN A C 1
ATOM 2332 O O . ASN A 1 299 ? -34.277 13.840 15.040 1.00 73.69 299 ASN A O 1
ATOM 2336 N N . LYS A 1 300 ? -33.940 12.243 16.583 1.00 81.06 300 LYS A N 1
ATOM 2337 C CA . LYS A 1 300 ? -33.144 13.071 17.501 1.00 81.06 300 LYS A CA 1
ATOM 2338 C C . LYS A 1 300 ? -31.651 12.752 17.414 1.00 81.06 300 LYS A C 1
ATOM 2340 O O . LYS A 1 300 ? -31.261 11.649 17.039 1.00 81.06 300 LYS A O 1
ATOM 2345 N N . TRP A 1 301 ? -30.833 13.748 17.739 1.00 83.75 301 TRP A N 1
ATOM 2346 C CA . TRP A 1 301 ? -29.384 13.627 17.864 1.00 83.75 301 TRP A CA 1
ATOM 2347 C C . TRP A 1 301 ? -28.996 13.720 19.335 1.00 83.75 301 TRP A C 1
ATOM 2349 O O . TRP A 1 301 ? -29.246 14.751 19.959 1.00 83.75 301 TRP A O 1
ATOM 2359 N N . ASP A 1 302 ? -28.345 12.679 19.849 1.00 85.44 302 ASP A N 1
ATOM 2360 C CA . ASP A 1 302 ? -27.856 12.631 21.227 1.00 85.44 302 ASP A CA 1
ATOM 2361 C C . ASP A 1 302 ? -26.329 12.661 21.231 1.00 85.44 302 ASP A C 1
ATOM 2363 O O . ASP A 1 302 ? -25.692 11.929 20.472 1.00 85.44 302 ASP A O 1
ATOM 2367 N N . ALA A 1 303 ? -25.731 13.496 22.081 1.00 85.88 303 ALA A N 1
ATOM 2368 C CA . ALA A 1 303 ? -24.286 13.480 22.284 1.00 85.88 303 ALA A CA 1
ATOM 2369 C C . ALA A 1 303 ? -23.894 12.206 23.044 1.00 85.88 303 ALA A C 1
ATOM 2371 O O . ALA A 1 303 ? -24.445 11.929 24.111 1.00 85.88 303 ALA A O 1
ATOM 2372 N N . ILE A 1 304 ? -22.933 11.451 22.517 1.00 78.56 304 ILE A N 1
ATOM 2373 C CA . ILE A 1 304 ? -22.363 10.302 23.222 1.00 78.56 304 ILE A CA 1
ATOM 2374 C C . ILE A 1 304 ? -21.557 10.834 24.411 1.00 78.56 304 ILE A C 1
ATOM 2376 O O . ILE A 1 304 ? -20.727 11.726 24.249 1.00 78.56 304 ILE A O 1
ATOM 2380 N N . GLY A 1 305 ? -21.817 10.295 25.605 1.00 68.69 305 GLY A N 1
ATOM 2381 C CA . GLY A 1 305 ? -21.154 10.738 26.834 1.00 68.69 305 GLY A CA 1
ATOM 2382 C C . GLY A 1 305 ? -21.697 12.059 27.383 1.00 68.69 305 GLY A C 1
ATOM 2383 O O . GLY A 1 305 ? -20.941 12.853 27.939 1.00 68.69 305 GLY A O 1
ATOM 2384 N N . SER A 1 306 ? -22.996 12.334 27.209 1.00 66.00 306 SER A N 1
ATOM 2385 C CA . SER A 1 306 ? -23.606 13.526 27.801 1.00 66.00 306 SER A CA 1
ATOM 2386 C C . SER A 1 306 ? -23.501 13.500 29.334 1.00 66.00 306 SER A C 1
ATOM 2388 O O . SER A 1 306 ? -23.821 12.501 29.977 1.00 66.00 306 SER A O 1
ATOM 2390 N N . GLU A 1 307 ? -23.079 14.618 29.936 1.00 64.75 307 GLU A N 1
ATOM 2391 C CA . GLU A 1 307 ? -22.914 14.734 31.394 1.00 64.75 307 GLU A CA 1
ATOM 2392 C C . GLU A 1 307 ? -24.173 14.365 32.186 1.00 64.75 307 GLU A C 1
ATOM 2394 O O . GLU A 1 307 ? -24.060 13.904 33.315 1.00 64.75 307 GLU A O 1
ATOM 2399 N N . ASN A 1 308 ? -25.367 14.568 31.626 1.00 68.69 308 ASN A N 1
ATOM 2400 C CA . ASN A 1 308 ? -26.626 14.301 32.320 1.00 68.69 308 ASN A CA 1
ATOM 2401 C C . ASN A 1 308 ? -26.892 12.800 32.494 1.00 68.69 308 ASN A C 1
ATOM 2403 O O . ASN A 1 308 ? -27.356 12.392 33.556 1.00 68.69 308 ASN A O 1
ATOM 2407 N N . GLU A 1 309 ? -26.572 11.972 31.493 1.00 66.06 309 GLU A N 1
ATOM 2408 C CA . GLU A 1 309 ? -26.689 10.513 31.623 1.00 66.06 309 GLU A CA 1
ATOM 2409 C C . GLU A 1 309 ? -25.689 9.988 32.661 1.00 66.06 309 GLU A C 1
ATOM 2411 O O . GLU A 1 309 ? -26.063 9.214 33.543 1.00 66.06 309 GLU A O 1
ATOM 2416 N N . THR A 1 310 ? -24.451 10.492 32.637 1.00 70.31 310 THR A N 1
ATOM 2417 C CA . THR A 1 310 ? -23.430 10.154 33.639 1.00 70.31 310 THR A CA 1
ATOM 2418 C C . THR A 1 310 ? -23.840 10.611 35.043 1.00 70.31 310 THR A C 1
ATOM 2420 O O . THR A 1 310 ? -23.738 9.834 35.988 1.00 70.31 310 THR A O 1
ATOM 2423 N N . LYS A 1 311 ? -24.364 11.835 35.198 1.00 75.19 311 LYS A N 1
ATOM 2424 C CA . LYS A 1 311 ? -24.848 12.365 36.488 1.00 75.19 311 LYS A CA 1
ATOM 2425 C C . LYS A 1 311 ? -25.998 11.533 37.051 1.00 75.19 311 LYS A C 1
ATOM 2427 O O . LYS A 1 311 ? -25.988 11.248 38.242 1.00 75.19 311 LYS A O 1
ATOM 2432 N N . ASN A 1 312 ? -26.945 11.098 36.221 1.00 76.44 312 ASN A N 1
ATOM 2433 C CA . ASN A 1 312 ? -28.067 10.269 36.669 1.00 76.44 312 ASN A CA 1
ATOM 2434 C C . ASN A 1 312 ? -27.619 8.873 37.131 1.00 76.44 312 ASN A C 1
ATOM 2436 O O . ASN A 1 312 ? -28.102 8.384 38.155 1.00 76.44 312 ASN A O 1
ATOM 2440 N N . LEU A 1 313 ? -26.676 8.248 36.415 1.00 76.31 313 LEU A N 1
ATOM 2441 C CA . LEU A 1 313 ? -26.094 6.963 36.820 1.00 76.31 313 LEU A CA 1
ATOM 2442 C C . LEU A 1 313 ? -25.347 7.089 38.152 1.00 76.31 313 LEU A C 1
ATOM 2444 O O . LEU A 1 313 ? -25.584 6.302 39.065 1.00 76.31 313 LEU A O 1
ATOM 2448 N N . VAL A 1 314 ? -24.513 8.125 38.290 1.00 82.12 314 VAL A N 1
ATOM 2449 C CA . VAL A 1 314 ? -23.781 8.404 39.534 1.00 82.12 314 VAL A CA 1
ATOM 2450 C C . VAL A 1 314 ? -24.746 8.679 40.689 1.00 82.12 314 VAL A C 1
ATOM 2452 O O . VAL A 1 314 ? -24.570 8.122 41.767 1.00 82.12 314 VAL A O 1
ATOM 2455 N N . MET A 1 315 ? -25.798 9.472 40.472 1.00 83.12 315 MET A N 1
ATOM 2456 C CA . MET A 1 315 ? -26.790 9.783 41.508 1.00 83.12 315 MET A CA 1
ATOM 2457 C C . MET A 1 315 ? -27.528 8.529 41.997 1.00 83.12 315 MET A C 1
ATOM 2459 O O . MET A 1 315 ? -27.768 8.370 43.194 1.00 83.12 315 MET A O 1
ATOM 2463 N N . THR A 1 316 ? -27.864 7.616 41.081 1.00 86.25 316 THR A N 1
ATOM 2464 C CA . THR A 1 316 ? -28.547 6.358 41.421 1.00 86.25 316 THR A CA 1
ATOM 2465 C C . THR A 1 316 ? -27.655 5.467 42.285 1.00 86.25 316 THR A C 1
ATOM 2467 O O . THR A 1 316 ? -28.106 4.954 43.310 1.00 86.25 316 THR A O 1
ATOM 2470 N N . GLU A 1 317 ? -26.377 5.340 41.919 1.00 87.88 317 GLU A N 1
ATOM 2471 C CA . GLU A 1 317 ? -25.406 4.544 42.675 1.00 87.88 317 GLU A CA 1
ATOM 2472 C C . GLU A 1 317 ? -25.144 5.139 44.067 1.00 87.88 317 GLU A C 1
ATOM 2474 O O . GLU A 1 317 ? -25.153 4.419 45.065 1.00 87.88 317 GLU A O 1
ATOM 2479 N N . VAL A 1 318 ? -24.997 6.467 44.161 1.00 91.00 318 VAL A N 1
ATOM 2480 C CA . VAL A 1 318 ? -24.833 7.174 45.443 1.00 91.00 318 VAL A CA 1
ATOM 2481 C C . VAL A 1 318 ? -26.034 6.929 46.358 1.00 91.00 318 VAL A C 1
ATOM 2483 O O . VAL A 1 318 ? -25.852 6.548 47.512 1.00 91.00 318 VAL A O 1
ATOM 2486 N N . THR A 1 319 ? -27.256 7.041 45.831 1.00 92.31 319 THR A N 1
ATOM 2487 C CA . THR A 1 319 ? -28.486 6.794 46.606 1.00 92.31 319 THR A CA 1
ATOM 2488 C C . THR A 1 319 ? -28.539 5.358 47.146 1.00 92.31 319 THR A C 1
ATOM 2490 O O . THR A 1 319 ? -28.957 5.114 48.281 1.00 92.31 319 THR A O 1
ATOM 2493 N N . HIS A 1 320 ? -28.098 4.383 46.346 1.00 91.88 320 HIS A N 1
ATOM 2494 C CA . HIS A 1 320 ? -28.044 2.983 46.762 1.00 91.88 320 HIS A CA 1
ATOM 2495 C C . HIS A 1 320 ? -26.999 2.746 47.867 1.00 91.88 320 HIS A C 1
ATOM 2497 O O . HIS A 1 320 ? -27.283 2.066 48.859 1.00 91.88 320 HIS A O 1
ATOM 2503 N N . LEU A 1 321 ? -25.815 3.353 47.746 1.00 93.44 321 LEU A N 1
ATOM 2504 C CA . LEU A 1 321 ? -24.756 3.272 48.756 1.00 93.44 321 LEU A CA 1
ATOM 2505 C C . LEU A 1 321 ? -25.167 3.911 50.089 1.00 93.44 321 LEU A C 1
ATOM 2507 O O . LEU A 1 321 ? -24.906 3.335 51.147 1.00 93.44 321 LEU A O 1
ATOM 2511 N N . GLU A 1 322 ? -25.854 5.054 50.056 1.00 94.12 322 GLU A N 1
ATOM 2512 C CA . GLU A 1 322 ? -26.361 5.722 51.262 1.00 94.12 322 GLU A CA 1
ATOM 2513 C C . GLU A 1 322 ? -27.349 4.843 52.034 1.00 94.12 322 GLU A C 1
ATOM 2515 O O . GLU A 1 322 ? -27.255 4.721 53.261 1.00 94.12 322 GLU A O 1
ATOM 2520 N N . LYS A 1 323 ? -28.257 4.167 51.321 1.00 94.31 323 LYS A N 1
ATOM 2521 C CA . LYS A 1 323 ? -29.209 3.233 51.931 1.00 94.31 323 LYS A CA 1
ATOM 2522 C C . LYS A 1 323 ? -28.496 2.052 52.593 1.00 94.31 323 LYS A C 1
ATOM 2524 O O . LYS A 1 323 ? -28.772 1.746 53.753 1.00 94.31 323 LYS A O 1
ATOM 2529 N N . ASN A 1 324 ? -27.538 1.439 51.897 1.00 93.50 324 ASN A N 1
ATOM 2530 C CA . ASN A 1 324 ? -26.765 0.316 52.436 1.00 93.50 324 ASN A CA 1
ATOM 2531 C C . ASN A 1 324 ? -25.982 0.714 53.696 1.00 93.50 324 ASN A C 1
ATOM 2533 O O . ASN A 1 324 ? -25.945 -0.040 54.670 1.00 93.50 324 ASN A O 1
ATOM 2537 N N . LEU A 1 325 ? -25.410 1.923 53.715 1.00 94.56 325 LEU A N 1
ATOM 2538 C CA . LEU A 1 325 ? -24.701 2.447 54.880 1.00 94.56 325 LEU A CA 1
ATOM 2539 C C . LEU A 1 325 ? -25.642 2.668 56.077 1.00 94.56 325 LEU A C 1
ATOM 2541 O O . LEU A 1 325 ? -25.276 2.371 57.218 1.00 94.56 325 LEU A O 1
ATOM 2545 N N . ALA A 1 326 ? -26.856 3.170 55.835 1.00 94.62 326 ALA A N 1
ATOM 2546 C CA . ALA A 1 326 ? -27.859 3.365 56.880 1.00 94.62 326 ALA A CA 1
ATOM 2547 C C . ALA A 1 326 ? -28.309 2.032 57.504 1.00 94.62 326 ALA A C 1
ATOM 2549 O O . ALA A 1 326 ? -28.400 1.920 58.731 1.00 94.62 326 ALA A O 1
ATOM 2550 N N . ASP A 1 327 ? -28.531 1.008 56.680 1.00 94.12 327 ASP A N 1
ATOM 2551 C CA . ASP A 1 327 ? -28.916 -0.325 57.149 1.00 94.12 327 ASP A CA 1
ATOM 2552 C C . ASP A 1 327 ? -27.773 -1.002 57.922 1.00 94.12 327 ASP A C 1
ATOM 2554 O O . ASP A 1 327 ? -27.992 -1.562 59.002 1.00 94.12 327 ASP A O 1
ATOM 2558 N N . GLN A 1 328 ? -26.529 -0.860 57.456 1.00 93.75 328 GLN A N 1
ATOM 2559 C CA . GLN A 1 328 ? -25.356 -1.382 58.158 1.00 93.75 328 GLN A CA 1
ATOM 2560 C C . GLN A 1 328 ? -25.176 -0.739 59.543 1.00 93.75 328 GLN A C 1
ATOM 2562 O O . GLN A 1 328 ? -24.907 -1.450 60.517 1.00 93.75 328 GLN A O 1
ATOM 2567 N N . LYS A 1 329 ? -25.393 0.579 59.667 1.00 95.06 329 LYS A N 1
ATOM 2568 C CA . LYS A 1 329 ? -25.358 1.282 60.964 1.00 95.06 329 LYS A CA 1
ATOM 2569 C C . LYS A 1 329 ? -26.408 0.751 61.939 1.00 95.06 329 LYS A C 1
ATOM 2571 O O . LYS A 1 329 ? -26.095 0.553 63.113 1.00 95.06 329 LYS A O 1
ATOM 2576 N N . LYS A 1 330 ? -27.630 0.470 61.472 1.00 94.06 330 LYS A N 1
ATOM 2577 C CA . LYS A 1 330 ? -28.690 -0.117 62.314 1.00 94.06 330 LYS A CA 1
ATOM 2578 C C . LYS A 1 330 ? -28.311 -1.510 62.815 1.00 94.06 330 LYS A C 1
ATOM 2580 O O . LYS A 1 330 ? -28.453 -1.791 64.004 1.00 94.06 330 LYS A O 1
ATOM 2585 N N . ILE A 1 331 ? -27.782 -2.359 61.932 1.00 94.44 331 ILE A N 1
ATOM 2586 C CA . ILE A 1 331 ? -27.328 -3.713 62.291 1.00 94.44 331 ILE A CA 1
ATOM 2587 C C . ILE A 1 331 ? -26.199 -3.647 63.324 1.00 94.44 331 ILE A C 1
ATOM 2589 O O . ILE A 1 331 ? -26.205 -4.403 64.298 1.00 94.44 331 ILE A O 1
ATOM 2593 N N . GLN A 1 332 ? -25.240 -2.738 63.135 1.00 93.38 332 GLN A N 1
ATOM 2594 C CA . GLN A 1 332 ? -24.140 -2.557 64.076 1.00 93.38 332 GLN A CA 1
ATOM 2595 C C . GLN A 1 332 ? -24.642 -2.073 65.442 1.00 93.38 332 GLN A C 1
ATOM 2597 O O . GLN A 1 332 ? -24.252 -2.649 66.454 1.00 93.38 332 GLN A O 1
ATOM 2602 N N . GLY A 1 333 ? -25.563 -1.104 65.476 1.00 94.31 333 GLY A N 1
ATOM 2603 C CA . GLY A 1 333 ? -26.183 -0.626 66.716 1.00 94.31 333 GLY A CA 1
ATOM 2604 C C . GLY A 1 333 ? -26.893 -1.736 67.499 1.00 94.31 333 GLY A C 1
ATOM 2605 O O . GLY A 1 333 ? -26.652 -1.897 68.694 1.00 94.31 333 GLY A O 1
ATOM 2606 N N . ALA A 1 334 ? -27.689 -2.568 66.820 1.00 93.94 334 ALA A N 1
ATOM 2607 C CA . ALA A 1 334 ? -28.372 -3.700 67.452 1.00 93.94 334 ALA A CA 1
ATOM 2608 C C . ALA A 1 334 ? -27.390 -4.754 68.002 1.00 93.94 334 ALA A C 1
ATOM 2610 O O . ALA A 1 334 ? -27.599 -5.304 69.085 1.00 93.94 334 ALA A O 1
ATOM 2611 N N . ARG A 1 335 ? -26.286 -5.026 67.288 1.00 94.56 335 ARG A N 1
ATOM 2612 C CA . ARG A 1 335 ? -25.227 -5.932 67.771 1.00 94.56 335 ARG A CA 1
ATOM 2613 C C . ARG A 1 335 ? -24.547 -5.394 69.026 1.00 94.56 335 ARG A C 1
ATOM 2615 O O . ARG A 1 335 ? -24.335 -6.170 69.954 1.00 94.56 335 ARG A O 1
ATOM 2622 N N . THR A 1 336 ? -24.239 -4.098 69.064 1.00 93.81 336 THR A N 1
ATOM 2623 C CA . THR A 1 336 ? -23.620 -3.458 70.231 1.00 93.81 336 THR A CA 1
ATOM 2624 C C . THR A 1 336 ? -24.525 -3.554 71.456 1.00 93.81 336 THR A C 1
ATOM 2626 O O . THR A 1 336 ? -24.080 -4.042 72.489 1.00 93.81 336 THR A O 1
ATOM 2629 N N . GLN A 1 337 ? -25.812 -3.220 71.323 1.00 93.38 337 GLN A N 1
ATOM 2630 C CA . GLN A 1 337 ? -26.775 -3.316 72.430 1.00 93.38 337 GLN A CA 1
ATOM 2631 C C . GLN A 1 337 ? -26.923 -4.750 72.961 1.00 93.38 337 GLN A C 1
ATOM 2633 O O . GLN A 1 337 ? -26.948 -4.982 74.172 1.00 93.38 337 GLN A O 1
ATOM 2638 N N . ASN A 1 338 ? -26.972 -5.738 72.063 1.00 94.69 338 ASN A N 1
ATOM 2639 C CA . ASN A 1 338 ? -27.026 -7.146 72.457 1.00 94.69 338 ASN A CA 1
ATOM 2640 C C . ASN A 1 338 ? -25.754 -7.587 73.198 1.00 94.69 338 ASN A C 1
ATOM 2642 O O . ASN A 1 338 ? -25.834 -8.329 74.181 1.00 94.69 338 ASN A O 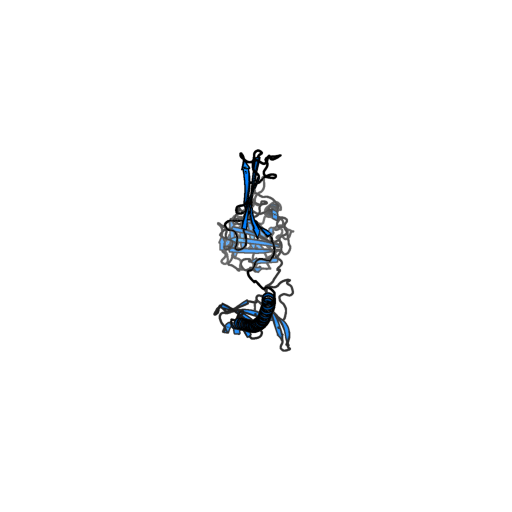1
ATOM 2646 N N . LEU A 1 339 ? -24.584 -7.126 72.746 1.00 94.94 339 LEU A N 1
ATOM 2647 C CA . LEU A 1 339 ? -23.309 -7.433 73.386 1.00 94.94 339 LEU A CA 1
ATOM 2648 C C . LEU A 1 339 ? -23.216 -6.796 74.779 1.00 94.94 339 LEU A C 1
ATOM 2650 O O . LEU A 1 339 ? -22.858 -7.488 75.731 1.00 94.94 339 LEU A O 1
ATOM 2654 N N . GLU A 1 340 ? -23.599 -5.526 74.915 1.00 94.69 340 GLU A N 1
ATOM 2655 C CA . GLU A 1 340 ? -23.652 -4.810 76.197 1.00 94.69 340 GLU A CA 1
ATOM 2656 C C . GLU A 1 340 ? -24.568 -5.519 77.200 1.00 94.69 340 GLU A C 1
ATOM 2658 O O . GLU A 1 340 ? -24.165 -5.791 78.333 1.00 94.69 340 GLU A O 1
ATOM 2663 N N . SER A 1 341 ? -25.768 -5.915 76.768 1.00 93.81 341 SER A N 1
ATOM 2664 C CA . SER A 1 341 ? -26.707 -6.678 77.598 1.00 93.81 341 SER A CA 1
ATOM 2665 C C . SER A 1 341 ? -26.112 -8.018 78.055 1.00 93.81 341 SER A C 1
ATOM 2667 O O . SER A 1 341 ? -26.179 -8.376 79.237 1.00 93.81 341 SER A O 1
ATOM 2669 N N . SER A 1 342 ? -25.446 -8.745 77.150 1.00 94.81 342 SER A N 1
ATOM 2670 C CA . SER A 1 342 ? -24.788 -10.010 77.490 1.00 94.81 342 SER A CA 1
ATOM 2671 C C . SER A 1 342 ? -23.607 -9.831 78.450 1.00 94.81 342 SER A C 1
ATOM 2673 O O . SER A 1 342 ? -23.389 -10.701 79.299 1.00 94.81 342 SER A O 1
ATOM 2675 N N . ILE A 1 343 ? -22.829 -8.753 78.317 1.00 95.38 343 ILE A N 1
ATOM 2676 C CA . ILE A 1 343 ? -21.705 -8.441 79.212 1.00 95.38 343 ILE A CA 1
ATOM 2677 C C . ILE A 1 343 ? -22.232 -8.111 80.609 1.00 95.38 343 ILE A C 1
ATOM 2679 O O . ILE A 1 343 ? -21.788 -8.724 81.582 1.00 95.38 343 ILE A O 1
ATOM 2683 N N . ASN A 1 344 ? -23.231 -7.232 80.708 1.00 94.38 344 ASN A N 1
ATOM 2684 C CA . ASN A 1 344 ? -23.825 -6.839 81.987 1.00 94.38 344 ASN A CA 1
ATOM 2685 C C . ASN A 1 344 ? -24.387 -8.046 82.744 1.00 94.38 344 ASN A C 1
ATOM 2687 O O . ASN A 1 344 ? -24.113 -8.219 83.931 1.00 94.38 344 ASN A O 1
ATOM 2691 N N . LYS A 1 345 ? -25.074 -8.957 82.043 1.00 95.25 345 LYS A N 1
ATOM 2692 C CA . LYS A 1 345 ? -25.582 -10.197 82.646 1.00 95.25 345 LYS A CA 1
ATOM 2693 C C . LYS A 1 345 ? -24.465 -11.065 83.241 1.00 95.25 345 LYS A C 1
ATOM 2695 O O . LYS A 1 345 ? -24.627 -11.605 84.335 1.00 95.25 345 LYS A O 1
ATOM 2700 N N . ARG A 1 346 ? -23.334 -11.205 82.540 1.00 95.00 346 ARG A N 1
ATOM 2701 C CA . ARG A 1 346 ? -22.177 -11.981 83.025 1.00 95.00 346 ARG A CA 1
ATOM 2702 C C . ARG A 1 346 ? -21.507 -11.324 84.229 1.00 95.00 346 ARG A C 1
ATOM 2704 O O . ARG A 1 346 ? -21.119 -12.039 85.150 1.00 95.00 346 ARG A O 1
ATOM 2711 N N . LEU A 1 347 ? -21.400 -9.994 84.245 1.00 95.25 347 LEU A N 1
ATOM 2712 C CA . LEU A 1 347 ? -20.846 -9.255 85.382 1.00 95.25 347 LEU A CA 1
ATOM 2713 C C . LEU A 1 347 ? -21.672 -9.489 86.649 1.00 95.25 347 LEU A C 1
ATOM 2715 O O . LEU A 1 347 ? -21.115 -9.886 87.671 1.00 95.25 347 LEU A O 1
ATOM 2719 N N . THR A 1 348 ? -23.000 -9.377 86.565 1.00 94.06 348 THR A N 1
ATOM 2720 C CA . THR A 1 348 ? -23.884 -9.638 87.713 1.00 94.06 348 THR A CA 1
ATOM 2721 C C . THR A 1 348 ? -23.757 -11.076 88.227 1.00 94.06 348 THR A C 1
ATOM 2723 O O . THR A 1 348 ? -23.714 -11.306 89.436 1.00 94.06 348 THR A O 1
ATOM 2726 N N . GLN A 1 349 ? -23.649 -12.060 87.327 1.00 93.81 349 GLN A N 1
ATOM 2727 C CA . GLN A 1 349 ? -23.431 -13.459 87.715 1.00 93.81 349 GLN A CA 1
ATOM 2728 C C . GLN A 1 349 ? -22.087 -13.660 88.431 1.00 93.81 349 GLN A C 1
ATOM 2730 O O . GLN A 1 349 ? -22.015 -14.385 89.427 1.00 93.81 349 GLN A O 1
ATOM 2735 N N . LEU A 1 350 ? -21.025 -13.010 87.949 1.00 94.88 350 LEU A N 1
ATOM 2736 C CA . LEU A 1 350 ? -19.694 -13.098 88.545 1.00 94.88 350 LEU A CA 1
ATOM 2737 C C . LEU A 1 350 ? -19.667 -12.495 89.957 1.00 94.88 350 LEU A C 1
ATOM 2739 O O . LEU A 1 350 ? -19.129 -13.114 90.877 1.00 94.88 350 LEU A O 1
ATOM 2743 N N . GLU A 1 351 ? -20.291 -11.331 90.144 1.00 94.81 351 GLU A N 1
ATOM 2744 C CA . GLU A 1 351 ? -20.413 -10.681 91.454 1.00 94.81 351 GLU A CA 1
ATOM 2745 C C . GLU A 1 351 ? -21.138 -11.567 92.474 1.00 94.81 351 GLU A C 1
ATOM 2747 O O . GLU A 1 351 ? -20.684 -11.715 93.613 1.00 94.81 351 GLU A O 1
ATOM 2752 N N . GLN A 1 352 ? -22.242 -12.202 92.067 1.00 92.62 352 GLN A N 1
ATOM 2753 C CA . GLN A 1 352 ? -22.986 -13.129 92.923 1.00 92.62 352 GLN A CA 1
ATOM 2754 C C . GLN A 1 352 ? -22.131 -14.338 93.326 1.00 92.62 352 GLN A C 1
ATOM 2756 O O . GLN A 1 352 ? -22.106 -14.724 94.499 1.00 92.62 352 GLN A O 1
ATOM 2761 N N . HIS A 1 353 ? -21.384 -14.908 92.377 1.00 93.06 353 HIS A N 1
ATOM 2762 C CA . HIS A 1 353 ? -20.519 -16.055 92.636 1.00 93.06 353 HIS A CA 1
ATOM 2763 C C . HIS A 1 353 ? -19.366 -15.717 93.598 1.00 93.06 353 HIS A C 1
ATOM 2765 O O . HIS A 1 353 ? -19.068 -16.496 94.509 1.00 93.06 353 HIS A O 1
ATOM 2771 N N . LEU A 1 354 ? -18.747 -14.539 93.454 1.00 92.69 354 LEU A N 1
ATOM 2772 C CA . LEU A 1 354 ? -17.688 -14.070 94.354 1.00 92.69 354 LEU A CA 1
ATOM 2773 C C . LEU A 1 354 ? -18.197 -13.874 95.788 1.00 92.69 354 LEU A C 1
ATOM 2775 O O . LEU A 1 354 ? -17.573 -14.375 96.728 1.00 92.69 354 LEU A O 1
ATOM 2779 N N . LYS A 1 355 ? -19.361 -13.232 95.961 1.00 91.81 355 LYS A N 1
ATOM 2780 C CA . LYS A 1 355 ? -19.995 -13.057 97.282 1.00 91.81 355 LYS A CA 1
ATOM 2781 C C . LYS A 1 355 ? -20.273 -14.397 97.968 1.00 91.81 355 LYS A C 1
ATOM 2783 O O . LYS A 1 355 ? -19.991 -14.554 99.155 1.00 91.81 355 LYS A O 1
ATOM 2788 N N . ALA A 1 356 ? -20.766 -15.387 97.223 1.00 89.00 356 ALA A N 1
ATOM 2789 C CA . ALA A 1 356 ? -21.026 -16.722 97.762 1.00 89.00 356 ALA A CA 1
ATOM 2790 C C . ALA A 1 356 ? -19.742 -17.434 98.232 1.00 89.00 356 ALA A C 1
ATOM 2792 O O . ALA A 1 356 ? -19.744 -18.099 99.271 1.00 89.00 356 ALA A O 1
ATOM 2793 N N . ARG A 1 357 ? -18.629 -17.282 97.498 1.00 89.12 357 ARG A N 1
ATOM 2794 C CA . ARG A 1 357 ? -17.335 -17.875 97.878 1.00 89.12 357 ARG A CA 1
ATOM 2795 C C . ARG A 1 357 ? -16.728 -17.228 99.120 1.00 89.12 357 ARG A C 1
ATOM 2797 O O . ARG A 1 357 ? -16.231 -17.967 99.967 1.00 89.12 357 ARG A O 1
ATOM 2804 N N . LEU A 1 358 ? -16.793 -15.901 99.246 1.00 86.56 358 LEU A N 1
ATOM 2805 C CA . LEU A 1 358 ? -16.286 -15.175 100.421 1.00 86.56 358 LEU A CA 1
ATOM 2806 C C . LEU A 1 358 ? -16.958 -15.660 101.711 1.00 86.56 358 LEU A C 1
ATOM 2808 O O . LEU A 1 358 ? -16.271 -16.102 102.632 1.00 86.56 358 LEU A O 1
ATOM 2812 N N . LYS A 1 359 ? -18.293 -15.740 101.712 1.00 83.62 359 LYS A N 1
ATOM 2813 C CA . LYS A 1 359 ? -19.075 -16.235 102.857 1.00 83.62 359 LYS A CA 1
ATOM 2814 C C . LYS A 1 359 ? -18.681 -17.658 103.287 1.00 83.62 359 LYS A C 1
ATOM 2816 O O . LYS A 1 359 ? -18.730 -18.000 104.465 1.00 83.62 359 LYS A O 1
ATOM 2821 N N . LYS A 1 360 ? -18.275 -18.509 102.337 1.00 81.69 360 LYS A N 1
ATOM 2822 C CA . LYS A 1 360 ? -17.839 -19.891 102.606 1.00 81.69 360 LYS A CA 1
ATOM 2823 C C . LYS A 1 360 ? -16.450 -19.965 103.253 1.00 81.69 360 LYS A C 1
ATOM 2825 O O . LYS A 1 360 ? -16.179 -20.931 103.964 1.00 81.69 360 LYS A O 1
ATOM 2830 N N . ILE A 1 361 ? -15.577 -18.993 102.984 1.00 78.25 361 ILE A N 1
ATOM 2831 C CA . ILE A 1 361 ? -14.220 -18.926 103.546 1.00 78.25 361 ILE A CA 1
ATOM 2832 C C . ILE A 1 361 ? -14.268 -18.394 104.980 1.00 78.25 361 ILE A C 1
ATOM 2834 O O . ILE A 1 361 ? -13.678 -19.007 105.868 1.00 78.25 361 ILE A O 1
ATOM 2838 N N . GLU A 1 362 ? -15.032 -17.326 105.223 1.00 70.25 362 GLU A N 1
ATOM 2839 C CA . GLU A 1 362 ? -15.201 -16.732 106.560 1.00 70.25 362 GLU A CA 1
ATOM 2840 C C . GLU A 1 362 ? -15.752 -17.738 107.584 1.00 70.25 362 GLU A C 1
ATOM 2842 O O . GLU A 1 362 ? -15.366 -17.717 108.748 1.00 70.25 362 GLU A O 1
ATOM 2847 N N . GLY A 1 363 ? -16.580 -18.693 107.150 1.00 63.47 363 GLY A N 1
ATOM 2848 C CA . GLY A 1 363 ? -17.127 -19.737 108.022 1.00 63.47 363 GLY A CA 1
ATOM 2849 C C . GLY A 1 363 ? -16.185 -20.901 108.368 1.00 63.47 363 GLY A C 1
ATOM 2850 O O . GLY A 1 363 ? -16.604 -21.785 109.111 1.00 63.47 363 GLY A O 1
ATOM 2851 N N . LYS A 1 364 ? -14.959 -20.977 107.821 1.00 62.78 364 LYS A N 1
ATOM 2852 C CA . LYS A 1 364 ? -14.103 -22.183 107.924 1.00 62.78 364 LYS A CA 1
ATOM 2853 C C . LYS A 1 364 ? -12.734 -22.001 108.588 1.00 62.78 364 LYS A C 1
ATOM 2855 O O . LYS A 1 364 ? -12.022 -22.994 108.715 1.00 62.78 364 LYS A O 1
ATOM 2860 N N . VAL A 1 365 ? -12.350 -20.803 109.029 1.00 57.91 365 VAL A N 1
ATOM 2861 C CA . VAL A 1 365 ? -11.014 -20.578 109.616 1.00 57.91 365 VAL A CA 1
ATOM 2862 C C . VAL A 1 365 ? -11.103 -19.835 110.955 1.00 57.91 365 VAL A C 1
ATOM 2864 O O . VAL A 1 365 ? -11.134 -18.608 110.964 1.00 57.91 365 VAL A O 1
ATOM 2867 N N . PRO A 1 366 ? -11.087 -20.530 112.108 1.00 55.19 366 PRO A N 1
ATOM 2868 C CA . PRO A 1 366 ? -10.810 -19.889 113.385 1.00 55.19 366 PRO A CA 1
ATOM 2869 C C . PRO A 1 366 ? -9.287 -19.785 113.559 1.00 55.19 366 PRO A C 1
ATOM 2871 O O . PRO A 1 366 ? -8.634 -20.714 114.030 1.00 55.19 366 PRO A O 1
ATOM 2874 N N . TYR A 1 367 ? -8.686 -18.665 113.158 1.00 55.12 367 TYR A N 1
ATOM 2875 C CA . TYR A 1 367 ? -7.274 -18.398 113.446 1.00 55.12 367 TYR A CA 1
ATOM 2876 C C . TYR A 1 367 ? -7.148 -17.878 114.888 1.00 55.12 367 TYR A C 1
ATOM 2878 O O . TYR A 1 367 ? -7.363 -16.699 115.144 1.00 55.12 367 TYR A O 1
ATOM 2886 N N . THR A 1 368 ? -6.843 -18.750 115.855 1.00 57.06 368 THR A N 1
ATOM 2887 C CA . THR A 1 368 ? -6.754 -18.366 117.284 1.00 57.06 368 THR A CA 1
ATOM 2888 C C . THR A 1 368 ? -5.339 -18.008 117.753 1.00 57.06 368 THR A C 1
ATOM 2890 O O . THR A 1 368 ? -5.152 -17.684 118.924 1.00 57.06 368 THR A O 1
ATOM 2893 N N . GLY A 1 369 ? -4.330 -18.050 116.872 1.00 60.97 369 GLY A N 1
ATOM 2894 C CA . GLY A 1 369 ? -2.961 -17.605 117.178 1.00 60.97 369 GLY A CA 1
ATOM 2895 C C . GLY A 1 369 ? -2.241 -18.385 118.291 1.00 60.97 369 GLY A C 1
ATOM 2896 O O . GLY A 1 369 ? -1.218 -17.920 118.789 1.00 60.97 369 GLY A O 1
ATOM 2897 N N . ARG A 1 370 ? -2.751 -19.553 118.708 1.00 64.75 370 ARG A N 1
ATOM 2898 C CA . ARG A 1 370 ? -2.168 -20.385 119.774 1.00 64.75 370 ARG A CA 1
ATOM 2899 C C . ARG A 1 370 ? -1.614 -21.687 119.209 1.00 64.75 370 ARG A C 1
ATOM 2901 O O . ARG A 1 370 ? -2.268 -22.352 118.411 1.00 64.75 370 ARG A O 1
ATOM 2908 N N . TRP A 1 371 ? -0.419 -22.057 119.664 1.00 73.25 371 TRP A N 1
ATOM 2909 C CA . TRP A 1 371 ? 0.179 -23.346 119.337 1.00 73.25 371 TRP A CA 1
ATOM 2910 C C . TRP A 1 371 ? -0.640 -24.511 119.926 1.00 73.25 371 TRP A C 1
ATOM 2912 O O . TRP A 1 371 ? -1.160 -24.364 121.039 1.00 73.25 371 TRP A O 1
ATOM 2922 N N . PRO A 1 372 ? -0.719 -25.672 119.246 1.00 72.81 372 PRO A N 1
ATOM 2923 C CA . PRO A 1 372 ? -1.415 -26.849 119.764 1.00 72.81 372 PRO A CA 1
ATOM 2924 C C . PRO A 1 372 ? -0.895 -27.287 121.143 1.00 72.81 372 PRO A C 1
ATOM 2926 O O . PRO A 1 372 ? 0.285 -27.101 121.472 1.00 72.81 372 PRO A O 1
ATOM 2929 N N . SER A 1 373 ? -1.779 -27.868 121.957 1.00 75.00 373 SER A N 1
ATOM 2930 C CA . SER A 1 373 ? -1.433 -28.507 123.233 1.00 75.00 373 SER A CA 1
ATOM 2931 C C . SER A 1 373 ? -0.681 -29.824 123.009 1.00 75.00 373 SER A C 1
ATOM 2933 O O . SER A 1 373 ? -1.042 -30.581 122.113 1.00 75.00 373 SER A O 1
ATOM 2935 N N . GLY A 1 374 ? 0.325 -30.109 123.841 1.00 78.69 374 GLY A N 1
ATOM 2936 C CA . GLY A 1 374 ? 1.152 -31.323 123.781 1.00 78.69 374 GLY A CA 1
ATOM 2937 C C . GLY A 1 374 ? 2.649 -31.018 123.901 1.00 78.69 374 GLY A C 1
ATOM 2938 O O . GLY A 1 374 ? 3.031 -29.846 123.875 1.00 78.69 374 GLY A O 1
ATOM 2939 N N . SER A 1 375 ? 3.471 -32.066 124.019 1.00 85.38 375 SER A N 1
ATOM 2940 C CA . SER A 1 375 ? 4.934 -31.956 124.053 1.00 85.38 375 SER A CA 1
ATOM 2941 C C . SER A 1 375 ? 5.528 -32.184 122.674 1.00 85.38 375 SER A C 1
ATOM 2943 O O . SER A 1 375 ? 5.302 -33.218 122.046 1.00 85.38 375 SER A O 1
ATOM 2945 N N . TYR A 1 376 ? 6.282 -31.206 122.193 1.00 86.62 376 TYR A N 1
ATOM 2946 C CA . TYR A 1 376 ? 6.994 -31.291 120.924 1.00 86.62 376 TYR A CA 1
ATOM 2947 C C . TYR A 1 376 ? 8.175 -30.332 120.927 1.00 86.62 376 TYR A C 1
ATOM 2949 O O . TYR A 1 376 ? 8.186 -29.303 121.607 1.00 86.62 376 TYR A O 1
ATOM 2957 N N . CYS A 1 377 ? 9.173 -30.683 120.128 1.00 90.44 377 CYS A N 1
ATOM 2958 C CA . CYS A 1 377 ? 10.337 -29.856 119.891 1.00 90.44 377 CYS A CA 1
ATOM 2959 C C . CYS A 1 377 ? 10.305 -29.319 118.464 1.00 90.44 377 CYS A C 1
ATOM 2961 O O . CYS A 1 377 ? 9.991 -30.043 117.521 1.00 90.44 377 CYS A O 1
ATOM 2963 N N . ILE A 1 378 ? 10.674 -28.055 118.311 1.00 90.19 378 ILE A N 1
ATOM 2964 C CA . ILE A 1 378 ? 10.947 -27.424 117.021 1.00 90.19 378 ILE A CA 1
ATOM 2965 C C . ILE A 1 378 ? 12.433 -27.083 116.951 1.00 90.19 378 ILE A C 1
ATOM 2967 O O . ILE A 1 378 ? 13.052 -26.791 117.973 1.00 90.19 378 ILE A O 1
ATOM 2971 N N . LEU A 1 379 ? 13.028 -27.114 115.762 1.00 93.00 379 LEU A N 1
ATOM 2972 C CA . LEU A 1 379 ? 14.426 -26.712 115.598 1.00 93.00 379 LEU A CA 1
ATOM 2973 C C . LEU A 1 379 ? 14.575 -25.230 115.952 1.00 93.00 379 LEU A C 1
ATOM 2975 O O . LEU A 1 379 ? 13.793 -24.390 115.504 1.00 93.00 379 LEU A O 1
ATOM 2979 N N . ALA A 1 380 ? 15.554 -24.919 116.796 1.00 93.12 380 ALA A N 1
ATOM 2980 C CA . ALA A 1 380 ? 15.751 -23.566 117.286 1.00 93.12 380 ALA A CA 1
ATOM 2981 C C . ALA A 1 380 ? 16.452 -22.708 116.230 1.00 93.12 380 ALA A C 1
ATOM 2983 O O . ALA A 1 380 ? 17.377 -23.172 115.565 1.00 93.12 380 ALA A O 1
ATOM 2984 N N . ASN A 1 381 ? 16.046 -21.446 116.122 1.00 91.38 381 ASN A N 1
ATOM 2985 C CA . ASN A 1 381 ? 16.723 -20.419 115.337 1.00 91.38 381 ASN A CA 1
ATOM 2986 C C . ASN A 1 381 ? 16.617 -19.093 116.104 1.00 91.38 381 ASN A C 1
ATOM 2988 O O . ASN A 1 381 ? 15.608 -18.394 116.012 1.00 91.38 381 ASN A O 1
ATOM 2992 N N . GLY A 1 382 ? 17.602 -18.808 116.952 1.00 90.06 382 GLY A N 1
ATOM 2993 C CA . GLY A 1 382 ? 17.528 -17.758 117.963 1.00 90.06 382 GLY A CA 1
ATOM 2994 C C . GLY A 1 382 ? 16.736 -18.166 119.215 1.00 90.06 382 GLY A C 1
ATOM 2995 O O . GLY A 1 382 ? 16.676 -19.334 119.603 1.00 90.06 382 GLY A O 1
ATOM 2996 N N . LYS A 1 383 ? 16.156 -17.181 119.910 1.00 92.75 383 LYS A N 1
ATOM 2997 C CA . LYS A 1 383 ? 15.462 -17.390 121.194 1.00 92.75 383 LYS A CA 1
ATOM 2998 C C . LYS A 1 383 ? 14.216 -18.269 121.019 1.00 92.75 383 LYS A C 1
ATOM 3000 O O . LYS A 1 383 ? 13.450 -18.081 120.080 1.00 92.75 383 LYS A O 1
ATOM 3005 N N . CYS A 1 384 ? 13.985 -19.193 121.954 1.00 92.12 384 CYS A N 1
ATOM 3006 C CA . CYS A 1 384 ? 12.800 -20.045 121.903 1.00 92.12 384 CYS A CA 1
ATOM 3007 C C . CYS A 1 384 ? 11.500 -19.247 122.084 1.00 92.12 384 CYS A C 1
ATOM 3009 O O . CYS A 1 384 ? 11.482 -18.308 122.891 1.00 92.12 384 CYS A O 1
ATOM 3011 N N . PRO A 1 385 ? 10.416 -19.604 121.358 1.00 87.88 385 PRO A N 1
ATOM 3012 C CA . PRO A 1 385 ? 9.104 -19.004 121.572 1.00 87.88 385 PRO A CA 1
ATOM 3013 C C . PRO A 1 385 ? 8.649 -19.156 123.026 1.00 87.88 385 PRO A C 1
ATOM 3015 O O . PRO A 1 385 ? 9.063 -20.082 123.724 1.00 87.88 385 PRO A O 1
ATOM 3018 N N . SER A 1 386 ? 7.765 -18.264 123.478 1.00 84.81 386 SER A N 1
ATOM 3019 C CA . SER A 1 386 ? 7.217 -18.334 124.837 1.00 84.81 386 SER A CA 1
ATOM 3020 C C . SER A 1 386 ? 6.585 -19.705 125.109 1.00 84.81 386 SER A C 1
ATOM 3022 O O . SER A 1 386 ? 5.808 -20.209 124.296 1.00 84.81 386 SER A O 1
ATOM 3024 N N . GLY A 1 387 ? 6.939 -20.308 126.246 1.00 86.06 387 GLY A N 1
ATOM 3025 C CA . GLY A 1 387 ? 6.512 -21.657 126.625 1.00 86.06 387 GLY A CA 1
ATOM 3026 C C . GLY A 1 387 ? 7.384 -22.795 126.086 1.00 86.06 387 GLY A C 1
ATOM 3027 O O . GLY A 1 387 ? 7.046 -23.944 126.335 1.00 86.06 387 GLY A O 1
ATOM 3028 N N . PHE A 1 388 ? 8.482 -22.503 125.381 1.00 91.50 388 PHE A N 1
ATOM 3029 C CA . PHE A 1 388 ? 9.476 -23.498 124.976 1.00 91.50 388 PHE A CA 1
ATOM 3030 C C . PHE A 1 388 ? 10.813 -23.252 125.679 1.00 91.50 388 PHE A C 1
ATOM 3032 O O . PHE A 1 388 ? 11.292 -22.120 125.771 1.00 91.50 388 PHE A O 1
ATOM 3039 N N . SER A 1 389 ? 11.454 -24.336 126.095 1.00 93.38 389 SER A N 1
ATOM 3040 C CA . SER A 1 389 ? 12.791 -24.360 126.679 1.00 93.38 389 SER A CA 1
ATOM 3041 C C . SER A 1 389 ? 13.821 -24.791 125.645 1.00 93.38 389 SER A C 1
ATOM 3043 O O . SER A 1 389 ? 13.586 -25.693 124.839 1.00 93.38 389 SER A O 1
ATOM 3045 N N . ARG A 1 390 ? 14.988 -24.147 125.660 1.00 94.31 390 ARG A N 1
ATOM 3046 C CA . ARG A 1 390 ? 16.069 -24.472 124.729 1.00 94.31 390 ARG A CA 1
ATOM 3047 C C . ARG A 1 390 ? 16.826 -25.705 125.207 1.00 94.31 390 ARG A C 1
ATOM 3049 O O . ARG A 1 390 ? 17.309 -25.730 126.333 1.00 94.31 390 ARG A O 1
ATOM 3056 N N . SER A 1 391 ? 16.986 -26.679 124.324 1.00 91.81 391 SER A N 1
ATOM 3057 C CA . SER A 1 391 ? 17.804 -27.870 124.534 1.00 91.81 391 SER A CA 1
ATOM 3058 C C . SER A 1 391 ? 18.802 -28.003 123.390 1.00 91.81 391 SER A C 1
ATOM 3060 O O . SER A 1 391 ? 18.467 -27.719 122.238 1.00 91.81 391 SER A O 1
ATOM 3062 N N . HIS A 1 392 ? 20.039 -28.391 123.689 1.00 93.56 392 HIS A N 1
ATOM 3063 C CA . HIS A 1 392 ? 21.048 -28.616 122.661 1.00 93.56 392 HIS A CA 1
ATOM 3064 C C . HIS A 1 392 ? 21.968 -29.774 123.027 1.00 93.56 392 HIS A C 1
ATOM 3066 O O . HIS A 1 392 ? 22.221 -30.041 124.200 1.00 93.56 392 HIS A O 1
ATOM 3072 N N . GLY A 1 393 ? 22.484 -30.436 121.999 1.00 92.25 393 GLY A N 1
ATOM 3073 C CA . GLY A 1 393 ? 23.455 -31.510 122.120 1.00 92.25 393 GLY A CA 1
ATOM 3074 C C . GLY A 1 393 ? 24.344 -31.564 120.888 1.00 92.25 393 GLY A C 1
ATOM 3075 O O . GLY A 1 393 ? 24.014 -31.014 119.833 1.00 92.25 393 GLY A O 1
ATOM 3076 N N . TYR A 1 394 ? 25.491 -32.219 121.027 1.00 93.56 394 TYR A N 1
ATOM 3077 C CA . TYR A 1 394 ? 26.411 -32.408 119.919 1.00 93.56 394 TYR A CA 1
ATOM 3078 C C . TYR A 1 394 ? 27.024 -33.801 119.920 1.00 93.56 394 TYR A C 1
ATOM 3080 O O . TYR A 1 394 ? 27.232 -34.413 120.965 1.00 93.56 394 TYR A O 1
ATOM 3088 N N . MET A 1 395 ? 27.372 -34.257 118.725 1.00 90.38 395 MET A N 1
ATOM 3089 C CA . MET A 1 395 ? 28.230 -35.402 118.482 1.00 90.38 395 MET A CA 1
ATOM 3090 C C . MET A 1 395 ? 29.391 -34.908 117.622 1.00 90.38 395 MET A C 1
ATOM 3092 O O . MET A 1 395 ? 29.162 -34.314 116.569 1.00 90.38 395 MET A O 1
ATOM 3096 N N . LYS A 1 396 ? 30.621 -35.075 118.110 1.00 87.62 396 LYS A N 1
ATOM 3097 C CA . LYS A 1 396 ? 31.831 -34.547 117.468 1.00 87.62 396 LYS A CA 1
ATOM 3098 C C . LYS A 1 396 ? 32.768 -35.662 117.042 1.00 87.62 396 LYS A C 1
ATOM 3100 O O . LYS A 1 396 ? 32.736 -36.738 117.635 1.00 87.62 396 LYS A O 1
ATOM 3105 N N . ALA A 1 397 ? 33.618 -35.363 116.064 1.00 83.56 397 ALA A N 1
ATOM 3106 C CA . ALA A 1 397 ? 34.616 -36.281 115.525 1.00 83.56 397 ALA A CA 1
ATOM 3107 C C . ALA A 1 397 ? 33.995 -37.620 115.084 1.00 83.56 397 ALA A C 1
ATOM 3109 O O . ALA A 1 397 ? 34.492 -38.703 115.389 1.00 83.56 397 ALA A O 1
ATOM 3110 N N . ILE A 1 398 ? 32.888 -37.547 114.346 1.00 84.31 398 ILE A N 1
ATOM 3111 C CA . ILE A 1 398 ? 32.235 -38.711 113.748 1.00 84.31 398 ILE A CA 1
ATOM 3112 C C . ILE A 1 398 ? 33.046 -39.129 112.523 1.00 84.31 398 ILE A C 1
ATOM 3114 O O . ILE A 1 398 ? 33.144 -38.360 111.565 1.00 84.31 398 ILE A O 1
ATOM 3118 N N . LYS A 1 399 ? 33.619 -40.339 112.537 1.00 83.88 399 LYS A N 1
ATOM 3119 C CA . LYS A 1 399 ? 34.343 -40.885 111.382 1.00 83.88 399 LYS A CA 1
ATOM 3120 C C . LYS A 1 399 ? 33.363 -41.249 110.274 1.00 83.88 399 LYS A C 1
ATOM 3122 O O . LYS A 1 399 ? 32.473 -42.073 110.471 1.00 83.88 399 LYS A O 1
ATOM 3127 N N . MET A 1 400 ? 33.567 -40.687 109.094 1.00 78.50 400 MET A N 1
ATOM 3128 C CA . MET A 1 400 ? 32.775 -40.983 107.910 1.00 78.50 400 MET A CA 1
ATOM 3129 C C . MET A 1 400 ? 33.421 -42.103 107.098 1.00 78.50 400 MET A C 1
ATOM 3131 O O . MET A 1 400 ? 34.633 -42.122 106.889 1.00 78.50 400 MET A O 1
ATOM 3135 N N . TYR A 1 401 ? 32.594 -43.026 106.606 1.00 76.38 401 TYR A N 1
ATOM 3136 C CA . TYR A 1 401 ? 33.038 -44.122 105.739 1.00 76.38 401 TYR A CA 1
ATOM 3137 C C . TYR A 1 401 ? 33.567 -43.626 104.380 1.00 76.38 401 TYR A C 1
ATOM 3139 O O . TYR A 1 401 ? 34.490 -44.208 103.821 1.00 76.38 401 TYR A O 1
ATOM 3147 N N . THR A 1 402 ? 33.008 -42.532 103.855 1.00 74.62 402 THR A N 1
ATOM 3148 C CA . THR A 1 402 ? 33.418 -41.904 102.590 1.00 74.62 402 THR A CA 1
ATOM 3149 C C . THR A 1 402 ? 33.236 -40.386 102.656 1.00 74.62 402 THR A C 1
ATOM 3151 O O . THR A 1 402 ? 32.531 -39.877 103.527 1.00 74.62 402 THR A O 1
ATOM 3154 N N . THR A 1 403 ? 33.901 -39.653 101.763 1.00 67.88 403 THR A N 1
ATOM 3155 C CA . THR A 1 403 ? 34.163 -38.207 101.887 1.00 67.88 403 THR A CA 1
ATOM 3156 C C . THR A 1 403 ? 33.495 -37.353 100.807 1.00 67.88 403 THR A C 1
ATOM 3158 O O . THR A 1 403 ? 33.872 -36.201 100.603 1.00 67.88 403 THR A O 1
ATOM 3161 N N . ASN A 1 404 ? 32.495 -37.891 100.101 1.00 74.62 404 ASN A N 1
ATOM 3162 C CA . ASN A 1 404 ? 31.749 -37.132 99.093 1.00 74.62 404 ASN A CA 1
ATOM 3163 C C . ASN A 1 404 ? 30.480 -36.463 99.673 1.00 74.62 404 ASN A C 1
ATOM 3165 O O . ASN A 1 404 ? 29.946 -36.870 100.708 1.00 74.62 404 ASN A O 1
ATOM 3169 N N . SER A 1 405 ? 29.975 -35.441 98.973 1.00 67.94 405 SER A N 1
ATOM 3170 C CA . SER A 1 405 ? 28.838 -34.614 99.411 1.00 67.94 405 SER A CA 1
ATOM 3171 C C . SER A 1 405 ? 27.494 -35.345 99.481 1.00 67.94 405 SER A C 1
ATOM 3173 O O . SER A 1 405 ? 26.540 -34.791 100.029 1.00 67.94 405 SER A O 1
ATOM 3175 N N . ALA A 1 406 ? 27.402 -36.573 98.960 1.00 75.31 406 ALA A N 1
ATOM 3176 C CA . ALA A 1 406 ? 26.209 -37.401 99.099 1.00 75.31 406 ALA A CA 1
ATOM 3177 C C . ALA A 1 406 ? 26.080 -38.009 100.508 1.00 75.31 406 ALA A C 1
ATOM 3179 O O . ALA A 1 406 ? 24.969 -38.326 100.918 1.00 75.31 406 ALA A O 1
ATOM 3180 N N . TYR A 1 407 ? 27.182 -38.140 101.261 1.00 76.56 407 TYR A N 1
ATOM 3181 C CA . TYR A 1 407 ? 27.174 -38.742 102.604 1.00 76.56 407 TYR A CA 1
ATOM 3182 C C . TYR A 1 407 ? 27.222 -37.717 103.736 1.00 76.56 407 TYR A C 1
ATOM 3184 O O . TYR A 1 407 ? 26.703 -37.977 104.818 1.00 76.56 407 TYR A O 1
ATOM 3192 N N . MET A 1 408 ? 27.818 -36.546 103.506 1.00 79.56 408 MET A N 1
ATOM 3193 C CA . MET A 1 408 ? 27.792 -35.451 104.471 1.00 79.56 408 MET A CA 1
ATOM 3194 C C . MET A 1 408 ? 27.823 -34.113 103.746 1.00 79.56 408 MET A C 1
ATOM 3196 O O . MET A 1 408 ? 28.707 -33.844 102.933 1.00 79.56 408 MET A O 1
ATOM 3200 N N . LYS A 1 409 ? 26.857 -33.255 104.071 1.00 84.31 409 LYS A N 1
ATOM 3201 C CA . LYS A 1 409 ? 26.771 -31.895 103.551 1.00 84.31 409 LYS A CA 1
ATOM 3202 C C . LYS A 1 409 ? 26.766 -30.929 104.721 1.00 84.31 409 LYS A C 1
ATOM 3204 O O . LYS A 1 409 ? 25.857 -30.962 105.547 1.00 84.31 409 LYS A O 1
ATOM 3209 N N . GLN A 1 410 ? 27.774 -30.065 104.774 1.00 88.19 410 GLN A N 1
ATOM 3210 C CA . GLN A 1 410 ? 27.813 -29.001 105.764 1.00 88.19 410 GLN A CA 1
ATOM 3211 C C . GLN A 1 410 ? 26.629 -28.056 105.547 1.00 88.19 410 GLN A C 1
ATOM 3213 O O . GLN A 1 410 ? 26.399 -27.568 104.438 1.00 88.19 410 GLN A O 1
ATOM 3218 N N . VAL A 1 411 ? 25.853 -27.832 106.603 1.00 90.81 411 VAL A N 1
ATOM 3219 C CA . VAL A 1 411 ? 24.645 -27.007 106.558 1.00 90.81 411 VAL A CA 1
ATOM 3220 C C . VAL A 1 411 ? 24.334 -26.463 107.944 1.00 90.81 411 VAL A C 1
ATOM 3222 O O . VAL A 1 411 ? 24.593 -27.116 108.955 1.00 90.81 411 VAL A O 1
ATOM 3225 N N . TYR A 1 412 ? 23.752 -25.271 107.971 1.00 91.38 412 TYR A N 1
ATOM 3226 C CA . TYR A 1 412 ? 23.168 -24.661 109.155 1.00 91.38 412 TYR A CA 1
ATOM 3227 C C . TYR A 1 412 ? 21.663 -24.584 108.939 1.00 91.38 412 TYR A C 1
ATOM 3229 O O . TYR A 1 412 ? 21.208 -24.169 107.872 1.00 91.38 412 TYR A O 1
ATOM 3237 N N . PHE A 1 413 ? 20.891 -24.995 109.934 1.00 90.06 413 PHE A N 1
ATOM 3238 C CA . PHE A 1 413 ? 19.441 -24.864 109.922 1.00 90.06 413 PHE A CA 1
ATOM 3239 C C . PHE A 1 413 ? 18.997 -24.367 111.292 1.00 90.06 413 PHE A C 1
ATOM 3241 O O . PHE A 1 413 ? 18.918 -25.105 112.276 1.00 90.06 413 PHE A O 1
ATOM 3248 N N . GLY A 1 414 ? 18.790 -23.052 111.336 1.00 91.62 414 GLY A N 1
ATOM 3249 C CA . GLY A 1 414 ? 18.743 -22.305 112.581 1.00 91.62 414 GLY A CA 1
ATOM 3250 C C . GLY A 1 414 ? 20.065 -22.413 113.334 1.00 91.62 414 GLY A C 1
ATOM 3251 O O . GLY A 1 414 ? 21.140 -22.272 112.754 1.00 91.62 414 GLY A O 1
ATOM 3252 N N . ASP A 1 415 ? 19.971 -22.727 114.618 1.00 95.06 415 ASP A N 1
ATOM 3253 C CA . ASP A 1 415 ? 21.116 -22.884 115.513 1.00 95.06 415 ASP A CA 1
ATOM 3254 C C . ASP A 1 415 ? 21.650 -24.326 115.545 1.00 95.06 415 ASP A C 1
ATOM 3256 O O . ASP A 1 415 ? 22.570 -24.643 116.304 1.00 95.06 415 ASP A O 1
ATOM 3260 N N . SER A 1 416 ? 21.051 -25.220 114.755 1.00 95.19 416 SER A N 1
ATOM 3261 C CA . SER A 1 416 ? 21.568 -26.564 114.501 1.00 95.19 416 SER A CA 1
ATOM 3262 C C . SER A 1 416 ? 22.494 -26.548 113.291 1.00 95.19 416 SER A C 1
ATOM 3264 O O . SER A 1 416 ? 22.316 -25.756 112.362 1.00 95.19 416 SER A O 1
ATOM 3266 N N . LYS A 1 417 ? 23.487 -27.435 113.279 1.00 94.38 417 LYS A N 1
ATOM 3267 C CA . LYS A 1 417 ? 24.462 -27.508 112.194 1.00 94.38 417 LYS A CA 1
ATOM 3268 C C . LYS A 1 417 ? 25.077 -28.888 112.038 1.00 94.38 417 LYS A C 1
ATOM 3270 O O . LYS A 1 417 ? 25.320 -29.588 113.017 1.00 94.38 417 LYS A O 1
ATOM 3275 N N . ILE A 1 418 ? 25.395 -29.219 110.795 1.00 92.12 418 ILE A N 1
ATOM 3276 C CA . ILE A 1 418 ? 26.305 -30.304 110.429 1.00 92.12 418 ILE A CA 1
ATOM 3277 C C . ILE A 1 418 ? 27.571 -29.638 109.909 1.00 92.12 418 ILE A C 1
ATOM 3279 O O . ILE A 1 418 ? 27.487 -28.790 109.021 1.00 92.12 418 ILE A O 1
ATOM 3283 N N . MET A 1 419 ? 28.725 -29.994 110.459 1.00 89.88 419 MET A N 1
ATOM 3284 C CA . MET A 1 419 ? 30.025 -29.451 110.075 1.00 89.88 419 MET A CA 1
ATOM 3285 C C . MET A 1 419 ? 30.978 -30.568 109.671 1.00 89.88 419 MET A C 1
ATOM 3287 O O . MET A 1 419 ? 30.976 -31.640 110.264 1.00 89.88 419 MET A O 1
ATOM 3291 N N . CYS A 1 420 ? 31.828 -30.291 108.692 1.00 85.81 420 CYS A N 1
ATOM 3292 C CA . CYS A 1 420 ? 32.925 -31.171 108.320 1.00 85.81 420 CYS A CA 1
ATOM 3293 C C . CYS A 1 420 ? 34.255 -30.670 108.883 1.00 85.81 420 CYS A C 1
ATOM 3295 O O . CYS A 1 420 ? 34.460 -29.461 108.992 1.00 85.81 420 CYS A O 1
ATOM 3297 N N . HIS A 1 421 ? 35.195 -31.581 109.135 1.00 82.69 421 HIS A N 1
ATOM 3298 C CA . HIS A 1 421 ? 36.607 -31.239 109.347 1.00 82.69 421 HIS A CA 1
ATOM 3299 C C . HIS A 1 421 ? 37.383 -31.371 108.020 1.00 82.69 421 HIS A C 1
ATOM 3301 O O . HIS A 1 421 ? 36.959 -32.112 107.128 1.00 82.69 421 HIS A O 1
ATOM 3307 N N . ASP A 1 422 ? 38.472 -30.612 107.858 1.00 72.50 422 ASP A N 1
ATOM 3308 C CA . ASP A 1 422 ? 39.461 -30.700 106.764 1.00 72.50 422 ASP A CA 1
ATOM 3309 C C . ASP A 1 422 ? 38.886 -30.982 105.360 1.00 72.50 422 ASP A C 1
ATOM 3311 O O . ASP A 1 422 ? 39.153 -32.005 104.727 1.00 72.50 422 ASP A O 1
ATOM 3315 N N . SER A 1 423 ? 38.065 -30.056 104.849 1.00 69.50 423 SER A N 1
ATOM 3316 C CA . SER A 1 423 ? 37.398 -30.159 103.534 1.00 69.50 423 SER A CA 1
ATOM 3317 C C . SER A 1 423 ? 36.503 -31.405 103.366 1.00 69.50 423 SER A C 1
ATOM 3319 O O . SER A 1 423 ? 36.405 -31.952 102.268 1.00 69.50 423 SER A O 1
ATOM 3321 N N . CYS A 1 424 ? 35.856 -31.859 104.448 1.00 71.19 424 CYS A N 1
ATOM 3322 C CA . CYS A 1 424 ? 35.021 -33.072 104.511 1.00 71.19 424 CYS A CA 1
ATOM 3323 C C . CYS A 1 424 ? 35.784 -34.382 104.260 1.00 71.19 424 CYS A C 1
ATOM 3325 O O . CYS A 1 424 ? 35.183 -35.398 103.902 1.00 71.19 424 CYS A O 1
ATOM 3327 N N . ARG A 1 425 ? 37.100 -34.407 104.506 1.00 70.44 425 ARG A N 1
ATOM 3328 C CA . ARG A 1 425 ? 37.942 -35.596 104.316 1.00 70.44 425 ARG A CA 1
ATOM 3329 C C . ARG A 1 425 ? 37.962 -36.507 105.551 1.00 70.44 425 ARG A C 1
ATOM 3331 O O . ARG A 1 425 ? 39.013 -36.804 106.102 1.00 70.44 425 ARG A O 1
ATOM 3338 N N . GLY A 1 426 ? 36.784 -36.992 105.950 1.00 75.88 426 GLY A N 1
ATOM 3339 C CA . GLY A 1 426 ? 36.652 -38.207 106.770 1.00 75.88 426 GLY A CA 1
ATOM 3340 C C . GLY A 1 426 ? 36.096 -38.029 108.180 1.00 75.88 426 GLY A C 1
ATOM 3341 O O . GLY A 1 426 ? 35.801 -39.038 108.813 1.00 75.88 426 GLY A O 1
ATOM 3342 N N . TRP A 1 427 ? 35.898 -36.797 108.657 1.00 84.12 427 TRP A N 1
ATOM 3343 C CA . TRP A 1 427 ? 35.348 -36.529 109.991 1.00 84.12 427 TRP A CA 1
ATOM 3344 C C . TRP A 1 427 ? 34.350 -35.368 109.979 1.00 84.12 427 TRP A C 1
ATOM 3346 O O . TRP A 1 427 ? 34.482 -34.437 109.176 1.00 84.12 427 TRP A O 1
ATOM 3356 N N . GLY A 1 428 ? 33.353 -35.416 110.862 1.00 88.38 428 GLY A N 1
ATOM 3357 C CA . GLY A 1 428 ? 32.374 -34.342 111.010 1.00 88.38 428 GLY A CA 1
ATOM 3358 C C . GLY A 1 428 ? 31.714 -34.270 112.382 1.00 88.38 428 GLY A C 1
ATOM 3359 O O . GLY A 1 428 ? 31.830 -35.181 113.201 1.00 88.38 428 GLY A O 1
ATOM 3360 N N . ASP A 1 429 ? 30.998 -33.171 112.599 1.00 91.12 429 ASP A N 1
ATOM 3361 C CA . ASP A 1 429 ? 30.257 -32.871 113.816 1.00 91.12 429 ASP A CA 1
ATOM 3362 C C . ASP A 1 429 ? 28.781 -32.619 113.483 1.00 91.12 429 ASP A C 1
ATOM 3364 O O . ASP A 1 429 ? 28.457 -31.914 112.523 1.00 91.12 429 ASP A O 1
ATOM 3368 N N . LEU A 1 430 ? 27.882 -33.126 114.322 1.00 91.88 430 LEU A N 1
ATOM 3369 C CA . LEU A 1 430 ? 26.462 -32.791 114.311 1.00 91.88 430 LEU A CA 1
ATOM 3370 C C . LEU A 1 430 ? 26.116 -32.069 115.610 1.00 91.88 430 LEU A C 1
ATOM 3372 O O . LEU A 1 430 ? 26.320 -32.599 116.699 1.00 91.88 430 LEU A O 1
ATOM 3376 N N . VAL A 1 431 ? 25.548 -30.875 115.497 1.00 94.56 431 VAL A N 1
ATOM 3377 C CA . VAL A 1 431 ? 24.998 -30.109 116.615 1.00 94.56 431 VAL A CA 1
ATOM 3378 C C . VAL A 1 431 ? 23.513 -29.912 116.357 1.00 94.56 431 VAL A C 1
ATOM 3380 O O . VAL A 1 431 ? 23.138 -29.312 115.351 1.00 94.56 431 VAL A O 1
ATOM 3383 N N . ILE A 1 432 ? 22.667 -30.390 117.266 1.00 95.25 432 ILE A N 1
ATOM 3384 C CA . ILE A 1 432 ? 21.223 -30.160 117.212 1.00 95.25 432 ILE A CA 1
ATOM 3385 C C . ILE A 1 432 ? 20.833 -29.263 118.375 1.00 95.25 432 ILE A C 1
ATOM 3387 O O . ILE A 1 432 ? 21.117 -29.563 119.534 1.00 95.25 432 ILE A O 1
ATOM 3391 N N . THR A 1 433 ? 20.144 -28.179 118.041 1.00 96.31 433 THR A N 1
ATOM 3392 C CA . THR A 1 433 ? 19.546 -27.248 118.987 1.00 96.31 433 THR A CA 1
ATOM 3393 C C . THR A 1 433 ? 18.058 -27.123 118.692 1.00 96.31 433 THR A C 1
ATOM 3395 O O . THR A 1 433 ? 17.655 -26.794 117.574 1.00 96.31 433 THR A O 1
ATOM 3398 N N . ALA A 1 434 ? 17.234 -27.367 119.704 1.00 94.50 434 ALA A N 1
ATOM 3399 C CA . ALA A 1 434 ? 15.785 -27.340 119.606 1.00 94.50 434 ALA A CA 1
ATOM 3400 C C . ALA A 1 434 ? 15.161 -26.514 120.736 1.00 94.50 434 ALA A C 1
ATOM 3402 O O . ALA A 1 434 ? 15.736 -26.332 121.809 1.00 94.50 434 ALA A O 1
ATOM 3403 N N . CYS A 1 435 ? 13.963 -26.014 120.476 1.00 93.69 435 CYS A N 1
ATOM 3404 C CA . CYS A 1 435 ? 13.063 -25.437 121.454 1.00 93.69 435 CYS A CA 1
ATOM 3405 C C . CYS A 1 435 ? 11.981 -26.472 121.733 1.00 93.69 435 CYS A C 1
ATOM 3407 O O . CYS A 1 435 ? 11.235 -26.827 120.823 1.00 93.69 435 CYS A O 1
ATOM 3409 N N . CYS A 1 436 ? 11.907 -26.964 122.962 1.00 92.12 436 CYS A N 1
ATOM 3410 C CA . CYS A 1 436 ? 10.990 -28.018 123.380 1.00 92.12 436 CYS A CA 1
ATOM 3411 C C . CYS A 1 436 ? 9.970 -27.478 124.378 1.00 92.12 436 CYS A C 1
ATOM 3413 O O . CYS A 1 436 ? 10.344 -26.737 125.287 1.00 92.12 436 CYS A O 1
ATOM 3415 N N . LYS A 1 437 ? 8.701 -27.837 124.188 1.00 87.31 437 LYS A N 1
ATOM 3416 C CA . LYS A 1 437 ? 7.594 -27.506 125.088 1.00 87.31 437 LYS A CA 1
ATOM 3417 C C . LYS A 1 437 ? 7.144 -28.721 125.880 1.00 87.31 437 LYS A C 1
ATOM 3419 O O . LYS A 1 437 ? 7.061 -29.817 125.274 1.00 87.31 437 LYS A O 1
#

Sequence (437 aa):
MGMKESPVTWNVPSNESPVDPLGPPHWSSKFGDVNVQDFAIQISTTKNFEDTKAHWSYRLKANRALGNLFGVGSGGCTDFHSGIGNVSYIKDILTETVVTAKFNCSKFGSNTDPNLGWGRMNYCFRNKCPKGYAFFKGVPFRLDNHGSFSYSASSEFSGITHDATAFVGCVAGKCCACFGTKGGRGHYCSRKCKAVNGGTIITGKVYVWFWIRTRMPKRLWKRCMEFKMKTEAGKSETYYIDRMTGTAHKGTCSEQFQAFLNEGTLVVKNKESLNNIPSVPGLLSYREDNEKLYVKKGNKWDAIGSENETKNLVMTEVTHLEKNLADQKKIQGARTQNLESSINKRLTQLEQHLKARLKKIEGKVPYTGRWPSGSYCILANGKCPSGFSRSHGYMKAIKMYTTNSAYMKQVYFGDSKIMCHDSCRGWGDLVITACCK

Organism: Paramuricea clavata (NCBI:txid317549)

Radius of gyration: 58.83 Å; chains: 1; bounding box: 86×68×166 Å

Foldseek 3Di:
DWKDQALQQFQQWEDCDDDDLPDDGHAHLVQQQFWFQKKKKWKALDSDPVRTQFIKIFGAPDTGGNLCQFPDVRQADHQQFTFRFRGQFMAGVVVRDGLARLAGTEGFFRDNDLQADSVLQSVSSNDGGGRGSQDDPPDPGGDRQTTKGFAASPHNYDIQAHFGQWIGGHHRNQGWTKHDHRSDRHRQADHSGDGDPRMDIDRHGMMMDMDTDSDDDDCLEDAWAKAWDQDPVRDIFIWTQDPVPRDIDGDGPPPPHPDYDRPQEAEDADPVRVLPDPQGAQRWYAYPVVRFIWGRHGNDIDTDPDVVVVVVVVVVVVVVVVVVVVVVVVVVVVVVVVVVVVVVVVVVVVVVVVVVVVVVVVVPDDPPVDDDDDKDKDFAAPDADPPWDKDKDKDFFDFDPDQDVVRFDWDDDRPWTKAAPPNSGTTIMTMTMITID

Secondary structure (DSSP, 8-state):
-EEESSS--TT--EESS---TTS-SEEEGGGTTSEEEEEEEEEESSS-GGGEEEEEEEEEEEEEEGGGTT-TTTT-S-TTSEEE-SEEEEEETTTTEEEESS--EEEEES---TTSHHHHHHHHHHS-BTT-TTEETTEEEE--SSEEEEE-SSSSEEETTB-BSEEEEEETTEEEEEE-STT--S--EETTTEE-TT-EEE-SS-EEEEEEESSPPP----B--EEEEE-TTS-EEEEEE-TTT--EEES-S-TT-SS-B---EEEESSHHHHHTS---TT-EEEETTTTEEEEEETTEEEETT-HHHHHHHHHHHHHHHHHHHHHHHHHHHHHHHHHHHHHHHHHHHHHHHHHHHHHHHHTS------PPSS--EEE-SSSPPTT-EEEEEEEEEEEPS--STTT---EEETTEEEEESGGGSSEEEEEEEEEE-

pLDDT: mean 83.97, std 10.94, range [45.75, 96.88]